Protein 4UZK (pdb70)

Secondary structure (DSSP, 8-state):
-PEEEEE-S-TT-B-TTS-B-EEEEE--SS--EEEEEE-------SHHHHHHHHHH-GGGS-STT--SEE---GGG-S-TTT-TTTTTSEEEEE---SSSTT---BSS--SS-TT----B-HHHHHHHHHHHHGGGTTT-STTEEEEEEEETHHHHHHHHHHHHHHHIIIIIS---EEEEEEEES--------SS--SS-HHHHHHHHHHHHT----HHHHTT-TT-GGGGGSHHHHGGG--S-EEEE--TEEHHHHHHTT--S--SHHHHHHHHHHHHHHHHHTTT-SSEEE-SSEES--TT-GGGGT-EETTEEHHHHHHHHHHHT----EEE-SS-STT-STT---/-PEEEEE-S-TT-B-TTS-B-EEEEE--SS--EEEEEE-------SHHHHHHHHHH-GGGS-STT--SEE---GGG---TTT-TTTTTSEEEEE---SSSTT---B-S--TT-TT----B-HHHHHHHHHHHHTTTTTTTSTTEEEEEEEETHHHHHHHHHHHHHHIIIIIIS---EEEEEEEES--------SS--SS-HHHHHHHHHHHHT----HHHHTT-TT-GGGGGSHHHHGGG--S-EEEE--TEEHHHHHHTT--S--SHHHHHHHHHHHHHHHHHTTT-SSEEE-S-EES--TT-GGGGT-EETTEEHHHHHHHHHHHTTT----EEE-SS-STT-STT--

Organism: Drosophila melanogaster (NCBI:txid7227)

InterPro domains:
  IPR004963 Pectinacetylesterase/NOTUM [PF03283] (94-414)
  IPR004963 Pectinacetylesterase/NOTUM [PTHR21562] (88-412)

Sequence (699 aa):
RSLKRANLANTSSITCNDGSHAGFYLRKHPSSKKWIVLLEGGWHCFDVRSCRSRWMRLRHLMTSSQWPETRDVGGILSPHPEENPYWHNANHVLIPYCSSDSWSGTRTEPDTSDRENSWRFMGALILRQVIAELIPVGLGRVPGGELMLVGSSAGGMGVMLNLDRIRRDDFLVNEKKLQITVRGVSDSGWFLDREPYTPAAVASNEAVRQGWKLWQGLLPEECTKSYPTEPWRCYYGYRLLYPTLKTPLFVFQWLFDEAQMRVDNVGAPVTPQQWNYIHEMGGALRSSLDNVSAVFAPSCIGHGVLFKRDWVNIKIDDISLPSALRCCWEHSTRSGLRLLERCSWPQCNHSCPTRSLKRANLANTSITCNDGSHAGFYLRKHPSSKKWIVLLEEGGWHCFDVRSCRSRWMRLRHLMTSSQWPETRDVGGILSPHPEENPYWHNANHVLIPYCSSDSWSGTRTEPDTSDRENSWRFMGALILRQVIAELIPVGLGRRVPGGELMLVGSSAGGMGVMLNLDRIRRDFLVNEKKLQITVRGVSDSGWFLDREPYTPAAVASNEAVRQGWKLWQGLLPEECTKSYPTEPWRCYYGYRLYPTLKTPLFVFQWLFDEAQMRVDNVGAPVTPQQWNYIHEMGGALRSSLDNVSAVFAPSCIGHGVLFKRDWVNIKIDDISLPSSALLRCCWEHSTRSGNGLRLLERCSWPQCNHSCP

Structure (mmCIF, N/CA/C/O backbone):
data_4UZK
#
_entry.id   4UZK
#
_cell.length_a   59.252
_cell.length_b   93.103
_cell.length_c   142.124
_cell.angle_alpha   90.00
_cell.angle_beta   90.00
_cell.angle_gamma   90.00
#
_symmetry.space_group_name_H-M   'P 21 21 21'
#
loop_
_entity.id
_entity.type
_entity.pdbx_description
1 polymer NOTUM
2 non-polymer 2-acetamido-2-deoxy-beta-D-glucopyranose
3 water water
#
loop_
_atom_site.group_PDB
_atom_site.id
_atom_site.type_symbol
_atom_site.label_atom_id
_atom_site.label_alt_id
_atom_site.label_comp_id
_atom_site.label_asym_id
_atom_site.label_entity_id
_atom_site.label_seq_id
_atom_site.pdbx_PDB_ins_code
_atom_site.Cartn_x
_atom_site.Cartn_y
_atom_site.Cartn_z
_atom_site.occupancy
_atom_site.B_iso_or_equiv
_atom_site.auth_seq_id
_atom_site.auth_comp_id
_atom_site.auth_asym_id
_atom_site.auth_atom_id
_atom_site.pdbx_PDB_model_num
ATOM 1 N N . ARG A 1 7 ? -16.999 39.664 -8.717 1.00 63.66 86 ARG A N 1
ATOM 2 C CA . ARG A 1 7 ? -17.273 40.913 -9.477 1.00 62.31 86 ARG A CA 1
ATOM 3 C C . ARG A 1 7 ? -17.867 40.543 -10.827 1.00 57.18 86 ARG A C 1
ATOM 4 O O . ARG A 1 7 ? -17.839 39.386 -11.250 1.00 51.66 86 ARG A O 1
ATOM 12 N N . SER A 1 8 ? -18.410 41.529 -11.507 1.00 52.19 87 SER A N 1
ATOM 13 C CA . SER A 1 8 ? -19.355 41.217 -12.554 1.00 50.88 87 SER A CA 1
ATOM 14 C C . SER A 1 8 ? -18.665 40.914 -13.901 1.00 41.32 87 SER A C 1
ATOM 15 O O . SER A 1 8 ? -17.466 41.132 -14.119 1.00 40.15 87 SER A O 1
ATOM 18 N N . LEU A 1 9 ? -19.460 40.384 -14.796 1.00 34.00 88 LEU A N 1
ATOM 19 C CA . LEU A 1 9 ? -19.083 40.314 -16.192 1.00 32.57 88 LEU A CA 1
ATOM 20 C C . LEU A 1 9 ? -19.163 41.745 -16.735 1.00 33.15 88 LEU A C 1
ATOM 21 O O . LEU A 1 9 ? -20.209 42.396 -16.605 1.00 28.95 88 LEU A O 1
ATOM 26 N N . LYS A 1 10 ? -18.065 42.227 -17.306 1.00 32.56 89 LYS A N 1
ATOM 27 C CA . LYS A 1 10 ? -18.007 43.586 -17.827 1.00 35.00 89 LYS A CA 1
ATOM 28 C C . LYS A 1 10 ? -18.176 43.655 -19.331 1.00 31.43 89 LYS A C 1
ATOM 29 O O . LYS A 1 10 ? -17.639 42.835 -20.079 1.00 26.69 89 LYS A O 1
ATOM 35 N N . ARG A 1 11 ? -18.874 44.698 -19.770 1.00 30.93 90 ARG A N 1
ATOM 36 C CA . ARG A 1 11 ? -19.163 44.887 -21.175 1.00 32.92 90 ARG A CA 1
ATOM 37 C C . ARG A 1 11 ? -17.885 45.105 -21.963 1.00 34.38 90 ARG A C 1
ATOM 38 O O . ARG A 1 11 ? -16.979 45.789 -21.502 1.00 34.40 90 ARG A O 1
ATOM 46 N N . ALA A 1 12 ? -17.816 44.484 -23.137 1.00 31.30 91 ALA A N 1
ATOM 47 C CA . ALA A 1 12 ? -16.740 44.671 -24.079 1.00 33.48 91 ALA A CA 1
ATOM 48 C C . ALA A 1 12 ? -17.272 44.845 -25.501 1.00 35.69 91 ALA A C 1
ATOM 49 O O . ALA A 1 12 ? -18.345 44.312 -25.867 1.00 34.52 91 ALA A O 1
ATOM 51 N N . ASN A 1 13 ? -16.508 45.602 -26.299 1.00 35.91 92 ASN A N 1
ATOM 52 C CA . ASN A 1 13 ? -16.828 45.905 -27.698 1.00 38.04 92 ASN A CA 1
ATOM 53 C C . ASN A 1 13 ? -16.113 44.975 -28.661 1.00 37.66 92 ASN A C 1
ATOM 54 O O . ASN A 1 13 ? -15.197 44.275 -28.262 1.00 41.08 92 ASN A O 1
ATOM 59 N N . LEU A 1 14 ? -16.552 44.949 -29.918 1.00 37.08 93 LEU A N 1
ATOM 60 C CA . LEU A 1 14 ? -15.850 44.230 -30.977 1.00 36.91 93 LEU A CA 1
ATOM 61 C C . LEU A 1 14 ? -15.034 45.210 -31.811 1.00 40.00 93 LEU A C 1
ATOM 62 O O . LEU A 1 14 ? -15.503 46.300 -32.084 1.00 37.81 93 LEU A O 1
ATOM 67 N N . ALA A 1 15 ? -13.854 44.799 -32.270 1.00 40.88 94 ALA A N 1
ATOM 68 C CA . ALA A 1 15 ? -12.983 45.689 -33.038 1.00 44.80 94 ALA A CA 1
ATOM 69 C C . ALA A 1 15 ? -13.567 45.941 -34.434 1.00 45.16 94 ALA A C 1
ATOM 70 O O . ALA A 1 15 ? -13.459 47.034 -34.959 1.00 44.88 94 ALA A O 1
ATOM 72 N N . ASN A 1 16 ? -14.219 44.952 -35.029 1.00 42.19 95 ASN A N 1
ATOM 73 C CA . ASN A 1 16 ? -14.916 45.172 -36.290 1.00 40.24 95 ASN A CA 1
ATOM 74 C C . ASN A 1 16 ? -16.308 45.767 -36.081 1.00 41.00 95 ASN A C 1
ATOM 75 O O . ASN A 1 16 ? -17.240 45.067 -35.698 1.00 40.13 95 ASN A O 1
ATOM 80 N N . THR A 1 17 ? -16.481 47.042 -36.405 1.00 40.15 96 THR A N 1
ATOM 81 C CA . THR A 1 17 ? -17.721 47.730 -36.153 1.00 40.11 96 THR A CA 1
ATOM 82 C C . THR A 1 17 ? -18.823 47.445 -37.162 1.00 40.55 96 THR A C 1
ATOM 83 O O . THR A 1 17 ? -19.930 47.945 -37.015 1.00 45.32 96 THR A O 1
ATOM 87 N N . SER A 1 18 ? -18.550 46.665 -38.199 1.00 41.29 97 SER A N 1
ATOM 88 C CA A SER A 1 18 ? -19.595 46.247 -39.130 0.50 41.09 97 SER A CA 1
ATOM 89 C CA B SER A 1 18 ? -19.605 46.269 -39.122 0.50 39.09 97 SER A CA 1
ATOM 90 C C . SER A 1 18 ? -20.401 45.041 -38.618 1.00 38.35 97 SER A C 1
ATOM 91 O O . SER A 1 18 ? -21.364 44.604 -39.264 1.00 35.17 97 SER A O 1
ATOM 96 N N . ILE A 1 19 ? -20.026 44.494 -37.455 1.00 37.08 98 ILE A N 1
ATOM 97 C CA . ILE A 1 19 ? -20.755 43.325 -36.886 1.00 34.23 98 ILE A CA 1
ATOM 98 C C . ILE A 1 19 ? -21.802 43.874 -35.920 1.00 31.46 98 ILE A C 1
ATOM 99 O O . ILE A 1 19 ? -21.471 44.493 -34.884 1.00 31.47 98 ILE A O 1
ATOM 104 N N . THR A 1 20 ? -23.062 43.705 -36.268 1.00 30.06 99 THR A N 1
ATOM 105 C CA . THR A 1 20 ? -24.095 44.413 -35.554 1.00 30.02 99 THR A CA 1
ATOM 106 C C . THR A 1 20 ? -25.259 43.545 -35.178 1.00 28.20 99 THR A C 1
ATOM 107 O O . THR A 1 20 ? -25.502 42.500 -35.788 1.00 26.01 99 THR A O 1
ATOM 111 N N . CYS A 1 21 ? -26.033 44.072 -34.244 1.00 25.21 100 CYS A N 1
ATOM 112 C CA . CYS A 1 21 ? -27.353 43.570 -33.890 1.00 26.95 100 CYS A CA 1
ATOM 113 C C . CYS A 1 21 ? -28.385 43.840 -34.970 1.00 26.10 100 CYS A C 1
ATOM 114 O O . CYS A 1 21 ? -28.083 44.472 -35.984 1.00 26.88 100 CYS A O 1
ATOM 117 N N . ASN A 1 22 ? -29.611 43.374 -34.748 1.00 24.45 101 ASN A N 1
ATOM 118 C CA . ASN A 1 22 ? -30.659 43.500 -35.734 1.00 25.30 101 ASN A CA 1
ATOM 119 C C . ASN A 1 22 ? -30.840 44.946 -36.237 1.00 27.01 101 ASN A C 1
ATOM 120 O O . ASN A 1 22 ? -31.028 45.159 -37.449 1.00 27.30 101 ASN A O 1
ATOM 125 N N . ASP A 1 23 ? -30.766 45.910 -35.331 1.00 26.28 102 ASP A N 1
ATOM 126 C CA . ASP A 1 23 ? -31.060 47.321 -35.683 1.00 29.36 102 ASP A CA 1
ATOM 127 C C . ASP A 1 23 ? -29.845 48.090 -36.145 1.00 29.11 102 ASP A C 1
ATOM 128 O O . ASP A 1 23 ? -29.923 49.276 -36.299 1.00 31.42 102 ASP A O 1
ATOM 133 N N . GLY A 1 24 ? -28.701 47.452 -36.309 1.00 28.89 103 GLY A N 1
ATOM 134 C CA . GLY A 1 24 ? -27.478 48.180 -36.692 1.00 29.90 103 GLY A CA 1
ATOM 135 C C . GLY A 1 24 ? -26.598 48.629 -35.538 1.00 31.56 103 GLY A C 1
ATOM 136 O O . GLY A 1 24 ? -25.432 48.996 -35.759 1.00 31.76 103 GLY A O 1
ATOM 137 N N . SER A 1 25 ? -27.089 48.549 -34.292 1.00 30.41 104 SER A N 1
ATOM 138 C CA . SER A 1 25 ? -26.214 48.831 -33.151 1.00 29.95 104 SER A CA 1
ATOM 139 C C . SER A 1 25 ? -25.102 47.804 -33.108 1.00 30.53 104 SER A C 1
ATOM 140 O O . SER A 1 25 ? -25.273 46.685 -33.581 1.00 27.97 104 SER A O 1
ATOM 143 N N . HIS A 1 26 ? -23.948 48.188 -32.573 1.00 30.05 105 HIS A N 1
ATOM 144 C CA . HIS A 1 26 ? -22.798 47.305 -32.520 1.00 32.53 105 HIS A CA 1
ATOM 145 C C . HIS A 1 26 ? -23.028 46.153 -31.546 1.00 29.64 105 HIS A C 1
ATOM 146 O O . HIS A 1 26 ? -23.513 46.346 -30.443 1.00 27.87 105 HIS A O 1
ATOM 153 N N . ALA A 1 27 ? -22.599 44.969 -31.942 1.00 31.02 106 ALA A N 1
ATOM 154 C CA . ALA A 1 27 ? -22.642 43.807 -31.079 1.00 31.14 106 ALA A CA 1
ATOM 155 C C . ALA A 1 27 ? -21.493 43.838 -30.062 1.00 31.44 106 ALA A C 1
ATOM 156 O O . ALA A 1 27 ? -20.764 44.821 -29.949 1.00 32.80 106 ALA A O 1
ATOM 158 N N . GLY A 1 28 ? -21.361 42.813 -29.241 1.00 26.94 107 GLY A N 1
ATOM 159 C CA . GLY A 1 28 ? -20.332 42.813 -28.222 1.00 26.40 107 GLY A CA 1
ATOM 160 C C . GLY A 1 28 ? -20.484 41.613 -27.305 1.00 25.33 107 GLY A C 1
ATOM 161 O O . GLY A 1 28 ? -21.208 40.642 -27.650 1.00 25.92 107 GLY A O 1
ATOM 162 N N . PHE A 1 29 ? -19.830 41.673 -26.152 1.00 25.09 108 PHE A N 1
ATOM 163 C CA . PHE A 1 29 ? -19.920 40.589 -25.151 1.00 25.33 108 PHE A CA 1
ATOM 164 C C . PHE A 1 29 ? -19.604 41.090 -23.761 1.00 25.27 108 PHE A C 1
ATOM 165 O O . PHE A 1 29 ? -19.259 42.280 -23.610 1.00 27.65 108 PHE A O 1
ATOM 173 N N . TYR A 1 30 ? -19.700 40.208 -22.759 1.00 23.32 109 TYR A N 1
ATOM 174 C CA . TYR A 1 30 ? -19.302 40.475 -21.394 1.00 23.60 109 TYR A CA 1
ATOM 175 C C . TYR A 1 30 ? -18.290 39.445 -20.979 1.00 24.90 109 TYR A C 1
ATOM 176 O O . TYR A 1 30 ? -18.398 38.261 -21.346 1.00 23.20 109 TYR A O 1
ATOM 185 N N . LEU A 1 31 ? -17.297 39.900 -20.220 1.00 25.87 110 LEU A N 1
ATOM 186 C CA . LEU A 1 31 ? -16.132 39.079 -19.833 1.00 28.41 110 LEU A CA 1
ATOM 187 C C . LEU A 1 31 ? -15.857 39.210 -18.337 1.00 30.80 110 LEU A C 1
ATOM 188 O O . LEU A 1 31 ? -15.841 40.324 -17.795 1.00 29.58 110 LEU A O 1
ATOM 193 N N . ARG A 1 32 ? -15.591 38.086 -17.675 1.00 30.26 111 ARG A N 1
ATOM 194 C CA . ARG A 1 32 ? -14.994 38.086 -16.358 1.00 31.62 111 ARG A CA 1
ATOM 195 C C . ARG A 1 32 ? -13.761 37.219 -16.445 1.00 31.28 111 ARG A C 1
ATOM 196 O O . ARG A 1 32 ? -13.841 36.009 -16.448 1.00 28.45 111 ARG A O 1
ATOM 204 N N . LYS A 1 33 ? -12.616 37.863 -16.534 1.00 32.72 112 LYS A N 1
ATOM 205 C CA . LYS A 1 33 ? -11.338 37.177 -16.670 1.00 37.51 112 LYS A CA 1
ATOM 206 C C . LYS A 1 33 ? -10.885 36.610 -15.311 1.00 37.74 112 LYS A C 1
ATOM 207 O O . LYS A 1 33 ? -10.955 37.283 -14.265 1.00 36.13 112 LYS A O 1
ATOM 213 N N . HIS A 1 34 ? -10.419 35.368 -15.323 1.00 35.43 113 HIS A N 1
ATOM 214 C CA . HIS A 1 34 ? -9.801 34.797 -14.158 1.00 36.64 113 HIS A CA 1
ATOM 215 C C . HIS A 1 34 ? -8.250 34.964 -14.219 1.00 41.52 113 HIS A C 1
ATOM 216 O O . HIS A 1 34 ? -7.647 34.896 -15.286 1.00 41.31 113 HIS A O 1
ATOM 223 N N . PRO A 1 35 ? -7.614 35.221 -13.071 1.00 46.19 114 PRO A N 1
ATOM 224 C CA . PRO A 1 35 ? -6.206 35.605 -13.175 1.00 46.52 114 PRO A CA 1
ATOM 225 C C . PRO A 1 35 ? -5.317 34.481 -13.711 1.00 51.08 114 PRO A C 1
ATOM 226 O O . PRO A 1 35 ? -4.354 34.776 -14.393 1.00 53.21 114 PRO A O 1
ATOM 230 N N . SER A 1 36 ? -5.645 33.214 -13.435 1.00 43.81 115 SER A N 1
ATOM 231 C CA . SER A 1 36 ? -4.800 32.122 -13.835 1.00 43.74 115 SER A CA 1
ATOM 232 C C . SER A 1 36 ? -5.430 30.959 -14.605 1.00 41.55 115 SER A C 1
ATOM 233 O O . SER A 1 36 ? -4.705 30.103 -15.058 1.00 43.22 115 SER A O 1
ATOM 236 N N . SER A 1 37 ? -6.745 30.898 -14.748 1.00 34.75 116 SER A N 1
ATOM 237 C CA . SER A 1 37 ? -7.354 29.745 -15.398 1.00 30.89 116 SER A CA 1
ATOM 238 C C . SER A 1 37 ? -7.013 29.733 -16.889 1.00 29.67 116 SER A C 1
ATOM 239 O O . SER A 1 37 ? -6.932 30.777 -17.495 1.00 30.30 116 SER A O 1
ATOM 242 N N . LYS A 1 38 ? -6.860 28.551 -17.487 1.00 28.79 117 LYS A N 1
ATOM 243 C CA . LYS A 1 38 ? -6.824 28.453 -18.953 1.00 29.31 117 LYS A CA 1
ATOM 244 C C . LYS A 1 38 ? -8.091 27.820 -19.519 1.00 26.38 117 LYS A C 1
ATOM 245 O O . LYS A 1 38 ? -8.116 27.426 -20.651 1.00 26.43 117 LYS A O 1
ATOM 251 N N . LYS A 1 39 ? -9.136 27.765 -18.718 1.00 25.34 118 LYS A N 1
ATOM 252 C CA . LYS A 1 39 ? -10.427 27.246 -19.153 1.00 26.41 118 LYS A CA 1
ATOM 253 C C . LYS A 1 39 ? -11.391 28.395 -19.310 1.00 25.57 118 LYS A C 1
ATOM 254 O O . LYS A 1 39 ? -11.373 29.348 -18.544 1.00 24.69 118 LYS A O 1
ATOM 260 N N . TRP A 1 40 ? -12.260 28.278 -20.315 1.00 25.78 119 TRP A N 1
ATOM 261 C CA . TRP A 1 40 ? -13.159 29.332 -20.686 1.00 25.00 119 TRP A CA 1
ATOM 262 C C . TRP A 1 40 ? -14.538 28.737 -20.839 1.00 24.51 119 TRP A C 1
ATOM 263 O O . TRP A 1 40 ? -14.682 27.657 -21.453 1.00 23.42 119 TRP A O 1
ATOM 274 N N . ILE A 1 41 ? -15.546 29.409 -20.297 1.00 23.32 120 ILE A N 1
ATOM 275 C CA . ILE A 1 41 ? -16.928 29.065 -20.554 1.00 23.08 120 ILE A CA 1
ATOM 276 C C . ILE A 1 41 ? -17.508 30.242 -21.339 1.00 22.45 120 ILE A C 1
ATOM 277 O O . ILE A 1 41 ? -17.476 31.389 -20.837 1.00 24.32 120 ILE A O 1
ATOM 282 N N . VAL A 1 42 ? -17.965 29.992 -22.566 1.00 22.49 121 VAL A N 1
ATOM 283 C CA . VAL A 1 42 ? -18.612 31.007 -23.397 1.00 21.63 121 VAL A CA 1
ATOM 284 C C . VAL A 1 42 ? -20.099 30.637 -23.533 1.00 21.79 121 VAL A C 1
ATOM 285 O O . VAL A 1 42 ? -20.412 29.620 -24.123 1.00 21.52 121 VAL A O 1
ATOM 289 N N . LEU A 1 43 ? -20.980 31.486 -23.014 1.00 20.73 122 LEU A N 1
ATOM 290 C CA . LEU A 1 43 ? -22.394 31.214 -22.999 1.00 23.36 122 LEU A CA 1
ATOM 291 C C . LEU A 1 43 ? -23.144 32.107 -23.952 1.00 23.16 122 LEU A C 1
ATOM 292 O O . LEU A 1 43 ? -23.005 33.334 -23.896 1.00 23.73 122 LEU A O 1
ATOM 297 N N . LEU A 1 44 ? -23.986 31.482 -24.774 1.00 22.39 123 LEU A N 1
ATOM 298 C CA . LEU A 1 44 ? -24.822 32.168 -25.751 1.00 23.79 123 LEU A CA 1
ATOM 299 C C . LEU A 1 44 ? -26.201 32.271 -25.165 1.00 24.46 123 LEU A C 1
ATOM 300 O O . LEU A 1 44 ? -26.798 31.246 -24.857 1.00 23.54 123 LEU A O 1
ATOM 305 N N . GLU A 1 45 ? -26.726 33.484 -25.046 1.00 24.09 124 GLU A N 1
ATOM 306 C CA . GLU A 1 45 ? -28.101 33.669 -24.611 1.00 26.09 124 GLU A CA 1
ATOM 307 C C . GLU A 1 45 ? -29.084 33.317 -25.680 1.00 28.20 124 GLU A C 1
ATOM 308 O O . GLU A 1 45 ? -28.729 33.239 -26.862 1.00 27.66 124 GLU A O 1
ATOM 314 N N . GLY A 1 46 ? -30.339 33.043 -25.303 1.00 27.43 125 GLY A N 1
ATOM 315 C CA . GLY A 1 46 ? -31.343 32.685 -26.300 1.00 29.02 125 GLY A CA 1
ATOM 316 C C . GLY A 1 46 ? -32.549 33.565 -26.158 1.00 30.29 125 GLY A C 1
ATOM 317 O O . GLY A 1 46 ? -32.460 34.652 -25.556 1.00 30.44 125 GLY A O 1
ATOM 318 N N . GLY A 1 47 ? -33.669 33.120 -26.704 1.00 29.68 126 GLY A N 1
ATOM 319 C CA . GLY A 1 47 ? -34.912 33.952 -26.687 1.00 33.03 126 GLY A CA 1
ATOM 320 C C . GLY A 1 47 ? -35.672 34.037 -28.020 1.00 30.17 126 GLY A C 1
ATOM 321 O O . GLY A 1 47 ? -36.048 35.124 -28.484 1.00 34.89 126 GLY A O 1
ATOM 322 N N . TRP A 1 48 ? -35.920 32.897 -28.599 1.00 30.67 127 TRP A N 1
ATOM 323 C CA . TRP A 1 48 ? -36.670 32.735 -29.810 1.00 33.05 127 TRP A CA 1
ATOM 324 C C . TRP A 1 48 ? -35.942 33.382 -31.030 1.00 31.72 127 TRP A C 1
ATOM 325 O O . TRP A 1 48 ? -34.716 33.396 -31.107 1.00 29.39 127 TRP A O 1
ATOM 336 N N . HIS A 1 49 ? -36.686 33.879 -32.003 1.00 29.18 128 HIS A N 1
ATOM 337 C CA . HIS A 1 49 ? -36.148 34.351 -33.266 1.00 30.44 128 HIS A CA 1
ATOM 338 C C . HIS A 1 49 ? -37.294 35.010 -34.021 1.00 30.22 128 HIS A C 1
ATOM 339 O O . HIS A 1 49 ? -38.458 34.918 -33.607 1.00 28.87 128 HIS A O 1
ATOM 346 N N . CYS A 1 50 ? -36.981 35.624 -35.143 1.00 30.04 129 CYS A N 1
ATOM 347 C CA . CYS A 1 50 ? -38.044 36.087 -36.029 1.00 31.32 129 CYS A CA 1
ATOM 348 C C . CYS A 1 50 ? -37.606 35.814 -37.452 1.00 31.72 129 CYS A C 1
ATOM 349 O O . CYS A 1 50 ? -36.425 35.804 -37.778 1.00 32.82 129 CYS A O 1
ATOM 352 N N . PHE A 1 51 ? -38.576 35.590 -38.315 1.00 33.17 130 PHE A N 1
ATOM 353 C CA . PHE A 1 51 ? -38.302 35.020 -39.627 1.00 34.45 130 PHE A CA 1
ATOM 354 C C . PHE A 1 51 ? -39.022 35.700 -40.771 1.00 34.90 130 PHE A C 1
ATOM 355 O O . PHE A 1 51 ? -38.921 35.241 -41.909 1.00 32.29 130 PHE A O 1
ATOM 363 N N . ASP A 1 52 ? -39.718 36.797 -40.501 1.00 38.97 131 ASP A N 1
ATOM 364 C CA . ASP A 1 52 ? -40.357 37.558 -41.559 1.00 39.38 131 ASP A CA 1
ATOM 365 C C . ASP A 1 52 ? -40.761 38.944 -41.086 1.00 39.41 131 ASP A C 1
ATOM 366 O O . ASP A 1 52 ? -40.617 39.273 -39.914 1.00 34.31 131 ASP A O 1
ATOM 371 N N . VAL A 1 53 ? -41.280 39.766 -41.995 1.00 37.86 132 VAL A N 1
ATOM 372 C CA . VAL A 1 53 ? -41.605 41.140 -41.610 1.00 38.26 132 VAL A CA 1
ATOM 373 C C . VAL A 1 53 ? -42.518 41.222 -40.384 1.00 36.51 132 VAL A C 1
ATOM 374 O O . VAL A 1 53 ? -42.232 41.972 -39.464 1.00 37.82 132 VAL A O 1
ATOM 378 N N . ARG A 1 54 ? -43.606 40.459 -40.360 1.00 37.29 133 ARG A N 1
ATOM 379 C CA . ARG A 1 54 ? -44.561 40.552 -39.281 1.00 38.39 133 ARG A CA 1
ATOM 380 C C . ARG A 1 54 ? -43.977 40.107 -37.925 1.00 36.31 133 ARG A C 1
ATOM 381 O O . ARG A 1 54 ? -44.186 40.767 -36.896 1.00 31.89 133 ARG A O 1
ATOM 389 N N . SER A 1 55 ? -43.302 38.956 -37.908 1.00 33.95 134 SER A N 1
ATOM 390 C CA . SER A 1 55 ? -42.750 38.446 -36.652 1.00 33.48 134 SER A CA 1
ATOM 391 C C . SER A 1 55 ? -41.670 39.389 -36.188 1.00 31.58 134 SER A C 1
ATOM 392 O O . SER A 1 55 ? -41.554 39.603 -34.996 1.00 31.39 134 SER A O 1
ATOM 395 N N . CYS A 1 56 ? -40.889 39.962 -37.095 1.00 31.38 135 CYS A N 1
ATOM 396 C CA . CYS A 1 56 ? -39.791 40.840 -36.648 1.00 32.89 135 CYS A CA 1
ATOM 397 C C . CYS A 1 56 ? -40.318 42.173 -36.116 1.00 33.65 135 CYS A C 1
ATOM 398 O O . CYS A 1 56 ? -39.762 42.717 -35.155 1.00 29.52 135 CYS A O 1
ATOM 401 N N . ARG A 1 57 ? -41.399 42.677 -36.706 1.00 34.14 136 ARG A N 1
ATOM 402 C CA . ARG A 1 57 ? -42.061 43.903 -36.189 1.00 35.51 136 ARG A CA 1
ATOM 403 C C . ARG A 1 57 ? -42.638 43.684 -34.783 1.00 32.75 136 ARG A C 1
ATOM 404 O O . ARG A 1 57 ? -42.490 44.497 -33.894 1.00 32.65 136 ARG A O 1
ATOM 412 N N . SER A 1 58 ? -43.308 42.557 -34.589 1.00 32.21 137 SER A N 1
ATOM 413 C CA . SER A 1 58 ? -43.871 42.195 -33.309 1.00 32.81 137 SER A CA 1
ATOM 414 C C . SER A 1 58 ? -42.745 42.063 -32.253 1.00 34.43 137 SER A C 1
ATOM 415 O O . SER A 1 58 ? -42.853 42.617 -31.141 1.00 32.19 137 SER A O 1
ATOM 418 N N . ARG A 1 59 ? -41.663 41.359 -32.619 1.00 29.74 138 ARG A N 1
ATOM 419 C CA . ARG A 1 59 ? -40.491 41.272 -31.769 1.00 28.72 138 ARG A CA 1
ATOM 420 C C . ARG A 1 59 ? -39.878 42.641 -31.382 1.00 29.83 138 ARG A C 1
ATOM 421 O O . ARG A 1 59 ? -39.536 42.870 -30.223 1.00 28.05 138 ARG A O 1
ATOM 429 N N . TRP A 1 60 ? -39.719 43.536 -32.341 1.00 29.28 139 TRP A N 1
ATOM 430 C CA . TRP A 1 60 ? -39.261 44.891 -32.048 1.00 31.82 139 TRP A CA 1
ATOM 431 C C . TRP A 1 60 ? -40.148 45.602 -31.043 1.00 33.72 139 TRP A C 1
ATOM 432 O O . TRP A 1 60 ? -39.651 46.369 -30.206 1.00 32.88 139 TRP A O 1
ATOM 443 N N . MET A 1 61 ? -41.468 45.384 -31.135 1.00 37.65 140 MET A N 1
ATOM 444 C CA . MET A 1 61 ? -42.400 46.050 -30.222 1.00 38.86 140 MET A CA 1
ATOM 445 C C . MET A 1 61 ? -42.427 45.371 -28.847 1.00 34.93 140 MET A C 1
ATOM 446 O O . MET A 1 61 ? -42.454 46.049 -27.854 1.00 37.04 140 MET A O 1
ATOM 451 N N . ARG A 1 62 ? -42.377 44.049 -28.787 1.00 31.02 141 ARG A N 1
ATOM 452 C CA . ARG A 1 62 ? -42.564 43.323 -27.546 1.00 33.29 141 ARG A CA 1
ATOM 453 C C . ARG A 1 62 ? -41.301 42.905 -26.828 1.00 31.91 141 ARG A C 1
ATOM 454 O O . ARG A 1 62 ? -41.363 42.667 -25.622 1.00 31.59 141 ARG A O 1
ATOM 462 N N . LEU A 1 63 ? -40.185 42.777 -27.554 1.00 30.87 142 LEU A N 1
ATOM 463 C CA . LEU A 1 63 ? -38.942 42.268 -27.012 1.00 30.33 142 LEU A CA 1
ATOM 464 C C . LEU A 1 63 ? -37.783 43.039 -27.602 1.00 30.66 142 LEU A C 1
ATOM 465 O O . LEU A 1 63 ? -36.787 42.468 -28.122 1.00 29.23 142 LEU A O 1
ATOM 470 N N . ARG A 1 64 ? -37.924 44.355 -27.560 1.00 26.74 143 ARG A N 1
ATOM 471 C CA . ARG A 1 64 ? -36.951 45.231 -28.174 1.00 28.64 143 ARG A CA 1
ATOM 472 C C . ARG A 1 64 ? -35.520 44.927 -27.767 1.00 28.52 143 ARG A C 1
ATOM 473 O O . ARG A 1 64 ? -34.600 45.104 -28.585 1.00 27.07 143 ARG A O 1
ATOM 481 N N . HIS A 1 65 ? -35.304 44.553 -26.507 1.00 27.58 144 HIS A N 1
ATOM 482 C CA . HIS A 1 65 ? -33.927 44.399 -26.015 1.00 29.35 144 HIS A CA 1
ATOM 483 C C . HIS A 1 65 ? -33.199 43.257 -26.704 1.00 26.22 144 HIS A C 1
ATOM 484 O O . HIS A 1 65 ? -31.951 43.197 -26.642 1.00 27.60 144 HIS A O 1
ATOM 491 N N . LEU A 1 66 ? -33.939 42.344 -27.337 1.00 25.81 145 LEU A N 1
ATOM 492 C CA . LEU A 1 66 ? -33.330 41.249 -28.112 1.00 27.19 145 LEU A CA 1
ATOM 493 C C . LEU A 1 66 ? -32.953 41.621 -29.565 1.00 28.43 145 LEU A C 1
ATOM 494 O O . LEU A 1 66 ? -32.543 40.749 -30.335 1.00 27.18 145 LEU A O 1
ATOM 499 N N . MET A 1 67 ? -33.106 42.906 -29.942 1.00 25.77 146 MET A N 1
ATOM 500 C CA . MET A 1 67 ? -32.898 43.320 -31.327 1.00 27.58 146 MET A CA 1
ATOM 501 C C . MET A 1 67 ? -31.924 44.475 -31.417 1.00 26.15 146 MET A C 1
ATOM 502 O O . MET A 1 67 ? -31.667 44.968 -32.504 1.00 27.82 146 MET A O 1
ATOM 507 N N . THR A 1 68 ? -31.273 44.798 -30.305 1.00 26.01 147 THR A N 1
ATOM 508 C CA . THR A 1 68 ? -30.423 45.974 -30.222 1.00 28.23 147 THR A CA 1
ATOM 509 C C . THR A 1 68 ? -29.469 45.846 -29.042 1.00 26.99 147 THR A C 1
ATOM 510 O O . THR A 1 68 ? -29.774 45.101 -28.110 1.00 26.72 147 THR A O 1
ATOM 514 N N . SER A 1 69 ? -28.319 46.513 -29.107 1.00 25.83 148 SER A N 1
ATOM 515 C CA . SER A 1 69 ? -27.446 46.680 -27.950 1.00 28.39 148 SER A CA 1
ATOM 516 C C . SER A 1 69 ? -27.621 48.034 -27.228 1.00 29.15 148 SER A C 1
ATOM 517 O O . SER A 1 69 ? -26.901 48.331 -26.285 1.00 28.84 148 SER A O 1
ATOM 520 N N . SER A 1 70 ? -28.556 48.842 -27.687 1.00 31.12 149 SER A N 1
ATOM 521 C CA . SER A 1 70 ? -28.720 50.162 -27.153 1.00 32.97 149 SER A CA 1
ATOM 522 C C . SER A 1 70 ? -29.220 50.127 -25.690 1.00 35.44 149 SER A C 1
ATOM 523 O O . SER A 1 70 ? -29.161 51.132 -25.001 1.00 34.58 149 SER A O 1
ATOM 526 N N . GLN A 1 71 ? -29.782 49.007 -25.244 1.00 33.81 150 GLN A N 1
ATOM 527 C CA . GLN A 1 71 ? -30.199 48.879 -23.853 1.00 34.69 150 GLN A CA 1
ATOM 528 C C . GLN A 1 71 ? -29.273 48.000 -23.007 1.00 33.62 150 GLN A C 1
ATOM 529 O O . GLN A 1 71 ? -29.529 47.780 -21.826 1.00 34.35 150 GLN A O 1
ATOM 535 N N . TRP A 1 72 ? -28.176 47.511 -23.562 1.00 30.45 151 TRP A N 1
ATOM 536 C CA . TRP A 1 72 ? -27.254 46.742 -22.741 1.00 31.28 151 TRP A CA 1
ATOM 537 C C . TRP A 1 72 ? -26.695 47.534 -21.533 1.00 32.62 151 TRP A C 1
ATOM 538 O O . TRP A 1 72 ? -26.237 48.637 -21.709 1.00 31.92 151 TRP A O 1
ATOM 549 N N . PRO A 1 73 ? -26.658 46.921 -20.326 1.00 32.54 152 PRO A N 1
ATOM 550 C CA . PRO A 1 73 ? -26.036 47.600 -19.192 1.00 32.20 152 PRO A CA 1
ATOM 551 C C . PRO A 1 73 ? -24.533 47.421 -19.264 1.00 32.81 152 PRO A C 1
ATOM 552 O O . PRO A 1 73 ? -24.023 46.590 -20.060 1.00 33.82 152 PRO A O 1
ATOM 556 N N . GLU A 1 74 ? -23.820 48.129 -18.411 1.00 32.31 153 GLU A N 1
ATOM 557 C CA . GLU A 1 74 ? -22.361 48.071 -18.393 1.00 32.28 153 GLU A CA 1
ATOM 558 C C . GLU A 1 74 ? -21.852 46.787 -17.768 1.00 31.92 153 GLU A C 1
ATOM 559 O O . GLU A 1 74 ? -20.737 46.399 -18.055 1.00 30.61 153 GLU A O 1
ATOM 565 N N . THR A 1 75 ? -22.637 46.152 -16.904 1.00 29.80 154 THR A N 1
ATOM 566 C CA . THR A 1 75 ? -22.252 44.853 -16.331 1.00 31.76 154 THR A CA 1
ATOM 567 C C . THR A 1 75 ? -23.458 43.943 -16.307 1.00 32.36 154 THR A C 1
ATOM 568 O O . THR A 1 75 ? -24.581 44.401 -16.415 1.00 32.19 154 THR A O 1
ATOM 572 N N . ARG A 1 76 ? -23.196 42.641 -16.205 1.00 32.70 155 ARG A N 1
ATOM 573 C CA . ARG A 1 76 ? -24.247 41.626 -16.095 1.00 33.04 155 ARG A CA 1
ATOM 574 C C . ARG A 1 76 ? -23.845 40.632 -14.999 1.00 32.49 155 ARG A C 1
ATOM 575 O O . ARG A 1 76 ? -22.655 40.393 -14.772 1.00 28.45 155 ARG A O 1
ATOM 583 N N . ASP A 1 77 ? -24.843 40.055 -14.351 1.00 33.88 156 ASP A N 1
ATOM 584 C CA . ASP A 1 77 ? -24.626 38.920 -13.448 1.00 38.44 156 ASP A CA 1
ATOM 585 C C . ASP A 1 77 ? -25.442 37.744 -13.927 1.00 34.65 156 ASP A C 1
ATOM 586 O O . ASP A 1 77 ? -26.646 37.862 -14.137 1.00 34.95 156 ASP A O 1
ATOM 591 N N . VAL A 1 78 ? -24.764 36.629 -14.125 1.00 33.23 157 VAL A N 1
ATOM 592 C CA . VAL A 1 78 ? -25.383 35.433 -14.636 1.00 32.40 157 VAL A CA 1
ATOM 593 C C . VAL A 1 78 ? -25.073 34.314 -13.632 1.00 31.48 157 VAL A C 1
ATOM 594 O O . VAL A 1 78 ? -23.958 34.177 -13.157 1.00 32.82 157 VAL A O 1
ATOM 598 N N . GLY A 1 79 ? -26.082 33.539 -13.301 1.00 30.50 158 GLY A N 1
ATOM 599 C CA . GLY A 1 79 ? -25.900 32.430 -12.399 1.00 28.87 158 GLY A CA 1
ATOM 600 C C . GLY A 1 79 ? -25.519 31.156 -13.105 1.00 28.27 158 GLY A C 1
ATOM 601 O O . GLY A 1 79 ? -24.977 31.169 -14.225 1.00 27.44 158 GLY A O 1
ATOM 602 N N . GLY A 1 80 ? -25.724 30.045 -12.404 1.00 26.09 159 GLY A N 1
ATOM 603 C CA . GLY A 1 80 ? -25.446 28.754 -12.947 1.00 24.87 159 GLY A CA 1
ATOM 604 C C . GLY A 1 80 ? -23.997 28.585 -13.327 1.00 23.65 159 GLY A C 1
ATOM 605 O O . GLY A 1 80 ? -23.064 28.841 -12.515 1.00 23.79 159 GLY A O 1
ATOM 606 N N . ILE A 1 81 ? -23.778 28.153 -14.566 1.00 23.40 160 ILE A N 1
ATOM 607 C CA . ILE A 1 81 ? -22.452 27.827 -15.013 1.00 23.10 160 ILE A CA 1
ATOM 608 C C . ILE A 1 81 ? -21.529 29.056 -15.186 1.00 23.06 160 ILE A C 1
ATOM 609 O O . ILE A 1 81 ? -20.307 28.917 -15.297 1.00 23.26 160 ILE A O 1
ATOM 614 N N . LEU A 1 82 ? -22.095 30.265 -15.174 1.00 24.21 161 LEU A N 1
ATOM 615 C CA . LEU A 1 82 ? -21.250 31.467 -15.122 1.00 25.39 161 LEU A CA 1
ATOM 616 C C . LEU A 1 82 ? -21.168 32.116 -13.745 1.00 28.01 161 LEU A C 1
ATOM 617 O O . LEU A 1 82 ? -20.713 33.281 -13.658 1.00 30.28 161 LEU A O 1
ATOM 622 N N . SER A 1 83 ? -21.606 31.436 -12.677 1.00 25.73 162 SER A N 1
ATOM 623 C CA . SER A 1 83 ? -21.464 32.026 -11.337 1.00 26.99 162 SER A CA 1
ATOM 624 C C . SER A 1 83 ? -20.016 31.874 -10.866 1.00 27.11 162 SER A C 1
ATOM 625 O O . SER A 1 83 ? -19.384 30.820 -11.064 1.00 25.93 162 SER A O 1
ATOM 628 N N . PRO A 1 84 ? -19.467 32.926 -10.234 1.00 27.73 163 PRO A N 1
ATOM 629 C CA . PRO A 1 84 ? -18.156 32.807 -9.632 1.00 29.21 163 PRO A CA 1
ATOM 630 C C . PRO A 1 84 ? -18.222 32.139 -8.228 1.00 31.39 163 PRO A C 1
ATOM 631 O O . PRO A 1 84 ? -17.193 31.989 -7.586 1.00 31.75 163 PRO A O 1
ATOM 635 N N . HIS A 1 85 ? -19.393 31.702 -7.762 1.00 32.95 164 HIS A N 1
ATOM 636 C CA . HIS A 1 85 ? -19.542 31.131 -6.401 1.00 36.64 164 HIS A CA 1
ATOM 637 C C . HIS A 1 85 ? -19.486 29.609 -6.415 1.00 34.41 164 HIS A C 1
ATOM 638 O O . HIS A 1 85 ? -20.308 28.974 -7.096 1.00 33.57 164 HIS A O 1
ATOM 645 N N . PRO A 1 86 ? -18.538 29.009 -5.671 1.00 36.73 165 PRO A N 1
ATOM 646 C CA . PRO A 1 86 ? -18.377 27.532 -5.719 1.00 37.03 165 PRO A CA 1
ATOM 647 C C . PRO A 1 86 ? -19.594 26.738 -5.315 1.00 37.36 165 PRO A C 1
ATOM 648 O O . PRO A 1 86 ? -19.857 25.694 -5.887 1.00 39.01 165 PRO A O 1
ATOM 652 N N . GLU A 1 87 ? -20.359 27.257 -4.364 1.00 37.59 166 GLU A N 1
ATOM 653 C CA . GLU A 1 87 ? -21.603 26.672 -3.949 1.00 41.50 166 GLU A CA 1
ATOM 654 C C . GLU A 1 87 ? -22.625 26.605 -5.065 1.00 38.45 166 GLU A C 1
ATOM 655 O O . GLU A 1 87 ? -23.385 25.662 -5.171 1.00 38.85 166 GLU A O 1
ATOM 661 N N . GLU A 1 88 ? -22.630 27.599 -5.929 1.00 34.14 167 GLU A N 1
ATOM 662 C CA . GLU A 1 88 ? -23.536 27.617 -7.050 1.00 35.56 167 GLU A CA 1
ATOM 663 C C . GLU A 1 88 ? -22.968 26.979 -8.349 1.00 32.57 167 GLU A C 1
ATOM 664 O O . GLU A 1 88 ? -23.724 26.603 -9.214 1.00 32.48 167 GLU A O 1
ATOM 670 N N . ASN A 1 89 ? -21.650 26.853 -8.462 1.00 29.23 168 ASN A N 1
ATOM 671 C CA . ASN A 1 89 ? -20.989 26.441 -9.698 1.00 26.70 168 ASN A CA 1
ATOM 672 C C . ASN A 1 89 ? -19.795 25.661 -9.245 1.00 25.95 168 ASN A C 1
ATOM 673 O O . ASN A 1 89 ? -18.699 26.153 -9.239 1.00 26.17 168 ASN A O 1
ATOM 678 N N . PRO A 1 90 ? -20.010 24.405 -8.857 1.00 28.11 169 PRO A N 1
ATOM 679 C CA . PRO A 1 90 ? -18.912 23.716 -8.188 1.00 29.76 169 PRO A CA 1
ATOM 680 C C . PRO A 1 90 ? -17.696 23.437 -9.032 1.00 30.10 169 PRO A C 1
ATOM 681 O O . PRO A 1 90 ? -16.602 23.397 -8.501 1.00 30.85 169 PRO A O 1
ATOM 685 N N . TYR A 1 91 ? -17.839 23.247 -10.341 1.00 26.12 170 TYR A N 1
ATOM 686 C CA . TYR A 1 91 ? -16.680 22.860 -11.122 1.00 26.62 170 TYR A CA 1
ATOM 687 C C . TYR A 1 91 ? -16.117 23.923 -12.061 1.00 27.58 170 TYR A C 1
ATOM 688 O O . TYR A 1 91 ? -15.082 23.698 -12.607 1.00 25.81 170 TYR A O 1
ATOM 697 N N . TRP A 1 92 ? -16.826 25.014 -12.298 1.00 25.56 171 TRP A N 1
ATOM 698 C CA . TRP A 1 92 ? -16.396 26.039 -13.248 1.00 24.25 171 TRP A CA 1
ATOM 699 C C . TRP A 1 92 ? -16.418 27.432 -12.659 1.00 24.35 171 TRP A C 1
ATOM 700 O O . TRP A 1 92 ? -16.294 28.440 -13.396 1.00 24.15 171 TRP A O 1
ATOM 711 N N . HIS A 1 93 ? -16.553 27.518 -11.352 1.00 24.85 172 HIS A N 1
ATOM 712 C CA . HIS A 1 93 ? -16.553 28.845 -10.678 1.00 27.44 172 HIS A CA 1
ATOM 713 C C . HIS A 1 93 ? -15.263 29.654 -10.907 1.00 28.74 172 HIS A C 1
ATOM 714 O O . HIS A 1 93 ? -15.302 30.883 -10.939 1.00 25.57 172 HIS A O 1
ATOM 721 N N . ASN A 1 94 ? -14.160 28.957 -11.096 1.00 29.71 173 ASN A N 1
ATOM 722 C CA . ASN A 1 94 ? -12.856 29.577 -11.259 1.00 32.19 173 ASN A CA 1
ATOM 723 C C . ASN A 1 94 ? -12.307 29.539 -12.691 1.00 31.25 173 ASN A C 1
ATOM 724 O O . ASN A 1 94 ? -11.097 29.614 -12.910 1.00 32.51 173 ASN A O 1
ATOM 729 N N . ALA A 1 95 ? -13.188 29.457 -13.654 1.00 27.42 174 ALA A N 1
ATOM 730 C CA . ALA A 1 95 ? -12.841 29.570 -15.062 1.00 26.33 174 ALA A CA 1
ATOM 731 C C . ALA A 1 95 ? -13.023 30.997 -15.546 1.00 25.56 174 ALA A C 1
ATOM 732 O O . ALA A 1 95 ? -13.629 31.792 -14.854 1.00 25.50 174 ALA A O 1
ATOM 734 N N . ASN A 1 96 ? -12.464 31.327 -16.718 1.00 25.45 175 ASN A N 1
ATOM 735 C CA . ASN A 1 96 ? -12.791 32.567 -17.412 1.00 23.97 175 ASN A CA 1
ATOM 736 C C . ASN A 1 96 ? -14.229 32.467 -17.915 1.00 25.63 175 ASN A C 1
ATOM 737 O O . ASN A 1 96 ? -14.619 31.420 -18.449 1.00 25.30 175 ASN A O 1
ATOM 742 N N . HIS A 1 97 ? -15.015 33.521 -17.724 1.00 23.49 176 HIS A N 1
ATOM 743 C CA . HIS A 1 97 ? -16.424 33.491 -18.101 1.00 24.83 176 HIS A CA 1
ATOM 744 C C . HIS A 1 97 ? -16.743 34.584 -19.125 1.00 25.36 176 HIS A C 1
ATOM 745 O O . HIS A 1 97 ? -16.328 35.762 -18.944 1.00 24.85 176 HIS A O 1
ATOM 752 N N . VAL A 1 98 ? -17.491 34.200 -20.166 1.00 23.61 177 VAL A N 1
ATOM 753 C CA . VAL A 1 98 ? -17.903 35.087 -21.245 1.00 23.89 177 VAL A CA 1
ATOM 754 C C . VAL A 1 98 ? -19.385 34.895 -21.455 1.00 24.10 177 VAL A C 1
ATOM 755 O O . VAL A 1 98 ? -19.879 33.736 -21.529 1.00 23.58 177 VAL A O 1
ATOM 759 N N . LEU A 1 99 ? -20.092 36.000 -21.550 1.00 22.23 178 LEU A N 1
ATOM 760 C CA . LEU A 1 99 ? -21.509 36.006 -21.946 1.00 23.14 178 LEU A CA 1
ATOM 761 C C . LEU A 1 99 ? -21.656 36.751 -23.265 1.00 23.23 178 LEU A C 1
ATOM 762 O O . LEU A 1 99 ? -21.149 37.900 -23.414 1.00 24.53 178 LEU A O 1
ATOM 767 N N . ILE A 1 100 ? -22.341 36.134 -24.234 1.00 23.47 179 ILE A N 1
ATOM 768 C CA . ILE A 1 100 ? -22.681 36.798 -25.490 1.00 22.95 179 ILE A CA 1
ATOM 769 C C . ILE A 1 100 ? -24.158 36.997 -25.561 1.00 22.75 179 ILE A C 1
ATOM 770 O O . ILE A 1 100 ? -24.907 36.036 -25.712 1.00 21.65 179 ILE A O 1
ATOM 775 N N . PRO A 1 101 ? -24.614 38.262 -25.400 1.00 25.49 180 PRO A N 1
ATOM 776 C CA . PRO A 1 101 ? -26.029 38.542 -25.492 1.00 24.74 180 PRO A CA 1
ATOM 777 C C . PRO A 1 101 ? -26.558 38.252 -26.874 1.00 24.03 180 PRO A C 1
ATOM 778 O O . PRO A 1 101 ? -25.822 38.321 -27.843 1.00 24.87 180 PRO A O 1
ATOM 782 N N . TYR A 1 102 ? -27.854 37.922 -26.950 1.00 22.76 181 TYR A N 1
ATOM 783 C CA . TYR A 1 102 ? -28.490 37.550 -28.167 1.00 23.16 181 TYR A CA 1
ATOM 784 C C . TYR A 1 102 ? -29.226 38.794 -28.711 1.00 24.54 181 TYR A C 1
ATOM 785 O O . TYR A 1 102 ? -30.172 39.280 -28.056 1.00 26.14 181 TYR A O 1
ATOM 794 N N . CYS A 1 103 ? -28.757 39.317 -29.833 1.00 24.77 182 CYS A N 1
ATOM 795 C CA . CYS A 1 103 ? -29.336 40.516 -30.462 1.00 24.93 182 CYS A CA 1
ATOM 796 C C . CYS A 1 103 ? -29.580 40.432 -31.975 1.00 24.88 182 CYS A C 1
ATOM 797 O O . CYS A 1 103 ? -29.778 41.451 -32.630 1.00 24.46 182 CYS A O 1
ATOM 800 N N . SER A 1 104 ? -29.601 39.208 -32.508 1.00 23.17 183 SER A N 1
ATOM 801 C CA . SER A 1 104 ? -29.662 38.883 -33.917 1.00 22.69 183 SER A CA 1
ATOM 802 C C . SER A 1 104 ? -30.870 38.064 -34.337 1.00 23.44 183 SER A C 1
ATOM 803 O O . SER A 1 104 ? -31.158 37.988 -35.536 1.00 22.88 183 SER A O 1
ATOM 806 N N . SER A 1 105 ? -31.590 37.457 -33.392 1.00 22.46 184 SER A N 1
ATOM 807 C CA . SER A 1 105 ? -32.901 36.894 -33.649 1.00 22.72 184 SER A CA 1
ATOM 808 C C . SER A 1 105 ? -32.885 35.802 -34.717 1.00 24.85 184 SER A C 1
ATOM 809 O O . SER A 1 105 ? -33.904 35.581 -35.389 1.00 24.85 184 SER A O 1
ATOM 812 N N . ASP A 1 106 ? -31.740 35.137 -34.893 1.00 23.58 185 ASP A N 1
ATOM 813 C CA . ASP A 1 106 ? -31.508 34.248 -36.017 1.00 24.26 185 ASP A CA 1
ATOM 814 C C . ASP A 1 106 ? -30.883 32.868 -35.597 1.00 24.17 185 ASP A C 1
ATOM 815 O O . ASP A 1 106 ? -30.220 32.205 -36.406 1.00 23.59 185 ASP A O 1
ATOM 820 N N . SER A 1 107 ? -31.063 32.494 -34.337 1.00 25.34 186 SER A N 1
ATOM 821 C CA . SER A 1 107 ? -30.498 31.261 -33.786 1.00 25.72 186 SER A CA 1
ATOM 822 C C . SER A 1 107 ? -29.010 31.190 -33.975 1.00 24.82 186 SER A C 1
ATOM 823 O O . SER A 1 107 ? -28.444 30.097 -34.046 1.00 25.88 186 SER A O 1
ATOM 826 N N . TRP A 1 108 ? -28.357 32.350 -33.937 1.00 22.09 187 TRP A N 1
ATOM 827 C CA . TRP A 1 108 ? -26.882 32.418 -34.106 1.00 23.62 187 TRP A CA 1
ATOM 828 C C . TRP A 1 108 ? -26.360 31.880 -35.446 1.00 25.69 187 TRP A C 1
ATOM 829 O O . TRP A 1 108 ? -25.213 31.454 -35.546 1.00 24.59 187 TRP A O 1
ATOM 840 N N . SER A 1 109 ? -27.189 31.959 -36.481 1.00 25.28 188 SER A N 1
ATOM 841 C CA . SER A 1 109 ? -26.871 31.407 -37.797 1.00 24.92 188 SER A CA 1
ATOM 842 C C . SER A 1 109 ? -26.696 32.442 -38.908 1.00 24.68 188 SER A C 1
ATOM 843 O O . SER A 1 109 ? -26.294 32.098 -40.011 1.00 25.27 188 SER A O 1
ATOM 846 N N . GLY A 1 110 ? -27.009 33.717 -38.642 1.00 25.49 189 GLY A N 1
ATOM 847 C CA . GLY A 1 110 ? -27.173 34.690 -39.714 1.00 26.19 189 GLY A CA 1
ATOM 848 C C . GLY A 1 110 ? -25.840 35.175 -40.248 1.00 27.41 189 GLY A C 1
ATOM 849 O O . GLY A 1 110 ? -24.863 35.293 -39.482 1.00 24.78 189 GLY A O 1
ATOM 850 N N . THR A 1 111 ? -25.780 35.398 -41.567 1.00 27.26 190 THR A N 1
ATOM 851 C CA . THR A 1 111 ? -24.571 35.946 -42.225 1.00 30.02 190 THR A CA 1
ATOM 852 C C . THR A 1 111 ? -24.871 37.145 -43.106 1.00 34.24 190 THR A C 1
ATOM 853 O O . THR A 1 111 ? -24.029 37.555 -43.905 1.00 35.18 190 THR A O 1
ATOM 857 N N . ARG A 1 112 ? -26.074 37.670 -42.954 1.00 34.25 191 ARG A N 1
ATOM 858 C CA . ARG A 1 112 ? -26.647 38.670 -43.841 1.00 42.78 191 ARG A CA 1
ATOM 859 C C . ARG A 1 112 ? -26.145 40.022 -43.401 1.00 50.12 191 ARG A C 1
ATOM 860 O O . ARG A 1 112 ? -26.743 40.642 -42.505 1.00 51.29 191 ARG A O 1
ATOM 868 N N . THR A 1 113 ? -25.021 40.429 -43.994 1.00 60.10 192 THR A N 1
ATOM 869 C CA . THR A 1 113 ? -24.355 41.705 -43.686 1.00 69.44 192 THR A CA 1
ATOM 870 C C . THR A 1 113 ? -25.217 42.935 -43.989 1.00 73.90 192 THR A C 1
ATOM 871 O O . THR A 1 113 ? -25.246 43.878 -43.189 1.00 80.62 192 THR A O 1
ATOM 875 N N . GLU A 1 114 ? -25.897 42.931 -45.140 1.00 70.01 193 GLU A N 1
ATOM 876 C CA . GLU A 1 114 ? -26.843 43.993 -45.479 1.00 74.00 193 GLU A CA 1
ATOM 877 C C . GLU A 1 114 ? -28.250 43.473 -45.662 1.00 74.29 193 GLU A C 1
ATOM 878 O O . GLU A 1 114 ? -28.425 42.379 -46.185 1.00 76.61 193 GLU A O 1
ATOM 884 N N . PRO A 1 115 ? -29.257 44.297 -45.311 1.00 75.01 194 PRO A N 1
ATOM 885 C CA . PRO A 1 115 ? -30.678 43.925 -45.382 1.00 77.77 194 PRO A CA 1
ATOM 886 C C . PRO A 1 115 ? -31.126 43.302 -46.716 1.00 87.73 194 PRO A C 1
ATOM 887 O O . PRO A 1 115 ? -30.757 43.791 -47.788 1.00 81.37 194 PRO A O 1
ATOM 891 N N . ASP A 1 116 ? -31.925 42.233 -46.621 1.00 99.43 195 ASP A N 1
ATOM 892 C CA . ASP A 1 116 ? -32.427 41.470 -47.773 1.00 100.55 195 ASP A CA 1
ATOM 893 C C . ASP A 1 116 ? -32.881 42.348 -48.945 1.00 103.82 195 ASP A C 1
ATOM 894 O O . ASP A 1 116 ? -33.697 43.261 -48.761 1.00 102.33 195 ASP A O 1
ATOM 896 N N . THR A 1 117 ? -32.347 42.062 -50.141 1.00 103.41 196 THR A N 1
ATOM 897 C CA . THR A 1 117 ? -32.709 42.785 -51.374 1.00 102.94 196 THR A CA 1
ATOM 898 C C . THR A 1 117 ? -34.170 42.548 -51.758 1.00 101.59 196 THR A C 1
ATOM 899 O O . THR A 1 117 ? -34.820 43.454 -52.278 1.00 109.48 196 THR A O 1
ATOM 901 N N . SER A 1 118 ? -34.669 41.335 -51.493 1.00 94.97 197 SER A N 1
ATOM 902 C CA . SER A 1 118 ? -36.059 40.944 -51.784 1.00 88.47 197 SER A CA 1
ATOM 903 C C . SER A 1 118 ? -37.071 41.979 -51.287 1.00 87.39 197 SER A C 1
ATOM 904 O O . SER A 1 118 ? -37.905 42.435 -52.055 1.00 81.28 197 SER A O 1
ATOM 906 N N . ASP A 1 119 ? -36.994 42.329 -50.003 1.00 90.81 198 ASP A N 1
ATOM 907 C CA . ASP A 1 119 ? -37.801 43.408 -49.425 1.00 92.30 198 ASP A CA 1
ATOM 908 C C . ASP A 1 119 ? -36.882 44.530 -48.932 1.00 91.14 198 ASP A C 1
ATOM 909 O O . ASP A 1 119 ? -36.142 44.356 -47.948 1.00 89.10 198 ASP A O 1
ATOM 911 N N . ARG A 1 120 ? -36.933 45.669 -49.630 1.00 84.03 199 ARG A N 1
ATOM 912 C CA . ARG A 1 120 ? -36.310 46.913 -49.157 1.00 81.95 199 ARG A CA 1
ATOM 913 C C . ARG A 1 120 ? -37.044 47.510 -47.938 1.00 78.08 199 ARG A C 1
ATOM 914 O O . ARG A 1 120 ? -36.587 48.501 -47.376 1.00 79.62 199 ARG A O 1
ATOM 916 N N . GLU A 1 121 ? -38.181 46.924 -47.549 1.00 77.14 200 GLU A N 1
ATOM 917 C CA . GLU A 1 121 ? -38.898 47.305 -46.325 1.00 77.10 200 GLU A CA 1
ATOM 918 C C . GLU A 1 121 ? -38.490 46.424 -45.109 1.00 76.32 200 GLU A C 1
ATOM 919 O O . GLU A 1 121 ? -38.665 46.845 -43.952 1.00 75.10 200 GLU A O 1
ATOM 925 N N . ASN A 1 122 ? -37.963 45.220 -45.360 1.00 71.74 201 ASN A N 1
ATOM 926 C CA . ASN A 1 122 ? -37.307 44.420 -44.301 1.00 72.62 201 ASN A CA 1
ATOM 927 C C . ASN A 1 122 ? -35.854 44.884 -44.154 1.00 68.69 201 ASN A C 1
ATOM 928 O O . ASN A 1 122 ? -34.983 44.556 -44.987 1.00 64.06 201 ASN A O 1
ATOM 933 N N . SER A 1 123 ? -35.621 45.630 -43.075 1.00 60.77 202 SER A N 1
ATOM 934 C CA . SER A 1 123 ? -34.402 46.393 -42.880 1.00 56.25 202 SER A CA 1
ATOM 935 C C . SER A 1 123 ? -33.411 45.778 -41.873 1.00 49.15 202 SER A C 1
ATOM 936 O O . SER A 1 123 ? -32.343 46.326 -41.637 1.00 48.15 202 SER A O 1
ATOM 939 N N . TRP A 1 124 ? -33.752 44.642 -41.294 1.00 41.27 203 TRP A N 1
ATOM 940 C CA . TRP A 1 124 ? -32.941 44.089 -40.198 1.00 34.59 203 TRP A CA 1
ATOM 941 C C . TRP A 1 124 ? -31.654 43.409 -40.691 1.00 31.41 203 TRP A C 1
ATOM 942 O O . TRP A 1 124 ? -31.621 42.810 -41.765 1.00 28.83 203 TRP A O 1
ATOM 953 N N . ARG A 1 125 ? -30.580 43.534 -39.919 1.00 31.16 204 ARG A N 1
ATOM 954 C CA . ARG A 1 125 ? -29.356 42.797 -40.163 1.00 30.91 204 ARG A CA 1
ATOM 955 C C . ARG A 1 125 ? -29.367 41.515 -39.329 1.00 28.33 204 ARG A C 1
ATOM 956 O O . ARG A 1 125 ? -29.722 41.573 -38.143 1.00 26.17 204 ARG A O 1
ATOM 964 N N . PHE A 1 126 ? -29.001 40.381 -39.919 1.00 26.14 205 PHE A N 1
ATOM 965 C CA . PHE A 1 126 ? -28.998 39.102 -39.208 1.00 25.34 205 PHE A CA 1
ATOM 966 C C . PHE A 1 126 ? -27.583 38.572 -39.256 1.00 26.16 205 PHE A C 1
ATOM 967 O O . PHE A 1 126 ? -27.209 37.977 -40.243 1.00 28.20 205 PHE A O 1
ATOM 975 N N . MET A 1 127 ? -26.807 38.780 -38.185 1.00 26.04 206 MET A N 1
ATOM 976 C CA . MET A 1 127 ? -25.387 38.486 -38.196 1.00 26.65 206 MET A CA 1
ATOM 977 C C . MET A 1 127 ? -24.913 37.508 -37.103 1.00 26.03 206 MET A C 1
ATOM 978 O O . MET A 1 127 ? -23.731 37.475 -36.762 1.00 24.90 206 MET A O 1
ATOM 983 N N . GLY A 1 128 ? -25.818 36.684 -36.575 1.00 24.52 207 GLY A N 1
ATOM 984 C CA . GLY A 1 128 ? -25.495 35.871 -35.396 1.00 25.12 207 GLY A CA 1
ATOM 985 C C . GLY A 1 128 ? -24.252 35.020 -35.550 1.00 26.20 207 GLY A C 1
ATOM 986 O O . GLY A 1 128 ? -23.392 34.951 -34.627 1.00 25.42 207 GLY A O 1
ATOM 987 N N . ALA A 1 129 ? -24.123 34.363 -36.694 1.00 24.81 208 ALA A N 1
ATOM 988 C CA . ALA A 1 129 ? -22.951 33.501 -36.902 1.00 25.64 208 ALA A CA 1
ATOM 989 C C . ALA A 1 129 ? -21.657 34.290 -36.928 1.00 27.44 208 ALA A C 1
ATOM 990 O O . ALA A 1 129 ? -20.575 33.825 -36.473 1.00 26.21 208 ALA A O 1
ATOM 992 N N . LEU A 1 130 ? -21.751 35.485 -37.484 1.00 26.23 209 LEU A N 1
ATOM 993 C CA . LEU A 1 130 ? -20.585 36.360 -37.625 1.00 28.64 209 LEU A CA 1
ATOM 994 C C . LEU A 1 130 ? -20.210 37.010 -36.278 1.00 27.40 209 LEU A C 1
ATOM 995 O O . LEU A 1 130 ? -19.057 37.239 -36.010 1.00 25.89 209 LEU A O 1
ATOM 1000 N N . ILE A 1 131 ? -21.212 37.303 -35.450 1.00 25.55 210 ILE A N 1
ATOM 1001 C CA . ILE A 1 131 ? -21.006 37.765 -34.057 1.00 25.39 210 ILE A CA 1
ATOM 1002 C C . ILE A 1 131 ? -20.235 36.729 -33.226 1.00 24.72 210 ILE A C 1
ATOM 1003 O O . ILE A 1 131 ? -19.196 37.046 -32.595 1.00 24.04 210 ILE A O 1
ATOM 1008 N N . LEU A 1 132 ? -20.689 35.498 -33.277 1.00 24.12 211 LEU A N 1
ATOM 1009 C CA . LEU A 1 132 ? -20.046 34.453 -32.462 1.00 25.38 211 LEU A CA 1
ATOM 1010 C C . LEU A 1 132 ? -18.575 34.308 -32.907 1.00 26.73 211 LEU A C 1
ATOM 1011 O O . LEU A 1 132 ? -17.642 34.230 -32.095 1.00 28.32 211 LEU A O 1
ATOM 1016 N N . ARG A 1 133 ? -18.383 34.244 -34.209 1.00 28.03 212 ARG A N 1
ATOM 1017 C CA . ARG A 1 133 ? -17.024 34.031 -34.761 1.00 30.93 212 ARG A CA 1
ATOM 1018 C C . ARG A 1 133 ? -16.124 35.222 -34.345 1.00 29.42 212 ARG A C 1
ATOM 1019 O O . ARG A 1 133 ? -14.960 35.027 -34.018 1.00 28.02 212 ARG A O 1
ATOM 1027 N N . GLN A 1 134 ? -16.665 36.442 -34.360 1.00 26.16 213 GLN A N 1
ATOM 1028 C CA . GLN A 1 134 ? -15.879 37.618 -34.026 1.00 28.36 213 GLN A CA 1
ATOM 1029 C C . GLN A 1 134 ? -15.551 37.646 -32.529 1.00 27.95 213 GLN A C 1
ATOM 1030 O O . GLN A 1 134 ? -14.439 37.957 -32.143 1.00 27.83 213 GLN A O 1
ATOM 1036 N N . VAL A 1 135 ? -16.486 37.231 -31.680 1.00 26.27 214 VAL A N 1
ATOM 1037 C CA . VAL A 1 135 ? -16.217 37.159 -30.245 1.00 27.47 214 VAL A CA 1
ATOM 1038 C C . VAL A 1 135 ? -15.096 36.130 -29.994 1.00 27.39 214 VAL A C 1
ATOM 1039 O O . VAL A 1 135 ? -14.135 36.419 -29.337 1.00 27.42 214 VAL A O 1
ATOM 1043 N N . ILE A 1 136 ? -15.199 34.950 -30.568 1.00 28.21 215 ILE A N 1
ATOM 1044 C CA . ILE A 1 136 ? -14.157 33.971 -30.346 1.00 29.16 215 ILE A CA 1
ATOM 1045 C C . ILE A 1 136 ? -12.793 34.535 -30.830 1.00 32.23 215 ILE A C 1
ATOM 1046 O O . ILE A 1 136 ? -11.790 34.415 -30.135 1.00 32.05 215 ILE A O 1
ATOM 1051 N N . ALA A 1 137 ? -12.764 35.156 -32.004 1.00 34.60 216 ALA A N 1
ATOM 1052 C CA . ALA A 1 137 ? -11.543 35.819 -32.473 1.00 36.88 216 ALA A CA 1
ATOM 1053 C C . ALA A 1 137 ? -10.998 36.862 -31.501 1.00 36.05 216 ALA A C 1
ATOM 1054 O O . ALA A 1 137 ? -9.798 36.899 -31.264 1.00 36.43 216 ALA A O 1
ATOM 1056 N N . GLU A 1 138 ? -11.859 37.660 -30.887 1.00 33.27 217 GLU A N 1
ATOM 1057 C CA . GLU A 1 138 ? -11.406 38.674 -29.925 1.00 36.53 217 GLU A CA 1
ATOM 1058 C C . GLU A 1 138 ? -10.956 38.135 -28.558 1.00 37.03 217 GLU A C 1
ATOM 1059 O O . GLU A 1 138 ? -10.280 38.838 -27.799 1.00 34.19 217 GLU A O 1
ATOM 1065 N N . LEU A 1 139 ? -11.343 36.903 -28.212 1.00 31.44 218 LEU A N 1
ATOM 1066 C CA . LEU A 1 139 ? -10.828 36.329 -26.966 1.00 33.00 218 LEU A CA 1
ATOM 1067 C C . LEU A 1 139 ? -9.358 35.897 -27.078 1.00 33.00 218 LEU A C 1
ATOM 1068 O O . LEU A 1 139 ? -8.643 35.829 -26.079 1.00 30.56 218 LEU A O 1
ATOM 1073 N N . ILE A 1 140 ? -8.914 35.618 -28.290 1.00 32.47 219 ILE A N 1
ATOM 1074 C CA . ILE A 1 140 ? -7.561 35.128 -28.476 1.00 36.41 219 ILE A CA 1
ATOM 1075 C C . ILE A 1 140 ? -6.497 36.115 -27.928 1.00 38.12 219 ILE A C 1
ATOM 1076 O O . ILE A 1 140 ? -5.698 35.729 -27.097 1.00 38.12 219 ILE A O 1
ATOM 1081 N N . PRO A 1 141 ? -6.528 37.392 -28.345 1.00 39.67 220 PRO A N 1
ATOM 1082 C CA . PRO A 1 141 ? -5.534 38.302 -27.773 1.00 41.67 220 PRO A CA 1
ATOM 1083 C C . PRO A 1 141 ? -5.752 38.561 -26.288 1.00 43.12 220 PRO A C 1
ATOM 1084 O O . PRO A 1 141 ? -4.863 39.088 -25.639 1.00 40.33 220 PRO A O 1
ATOM 1088 N N . VAL A 1 142 ? -6.892 38.140 -25.733 1.00 40.29 221 VAL A N 1
ATOM 1089 C CA . VAL A 1 142 ? -7.134 38.291 -24.309 1.00 39.78 221 VAL A CA 1
ATOM 1090 C C . VAL A 1 142 ? -6.814 37.009 -23.511 1.00 40.65 221 VAL A C 1
ATOM 1091 O O . VAL A 1 142 ? -6.979 36.980 -22.307 1.00 40.92 221 VAL A O 1
ATOM 1095 N N . GLY A 1 143 ? -6.333 35.963 -24.168 1.00 36.28 222 GLY A N 1
ATOM 1096 C CA . GLY A 1 143 ? -5.859 34.777 -23.456 1.00 38.55 222 GLY A CA 1
ATOM 1097 C C . GLY A 1 143 ? -6.401 33.452 -23.953 1.00 36.62 222 GLY A C 1
ATOM 1098 O O . GLY A 1 143 ? -5.887 32.421 -23.589 1.00 34.75 222 GLY A O 1
ATOM 1099 N N . LEU A 1 144 ? -7.436 33.444 -24.786 1.00 33.23 223 LEU A N 1
ATOM 1100 C CA . LEU A 1 144 ? -8.031 32.153 -25.168 1.00 34.83 223 LEU A CA 1
ATOM 1101 C C . LEU A 1 144 ? -7.022 31.297 -25.922 1.00 34.39 223 LEU A C 1
ATOM 1102 O O . LEU A 1 144 ? -6.587 31.691 -26.999 1.00 34.29 223 LEU A O 1
ATOM 1107 N N . GLY A 1 145 ? -6.675 30.130 -25.378 1.00 34.81 224 GLY A N 1
ATOM 1108 C CA . GLY A 1 145 ? -5.747 29.222 -26.028 1.00 34.75 224 GLY A CA 1
ATOM 1109 C C . GLY A 1 145 ? -4.274 29.661 -25.973 1.00 40.05 224 GLY A C 1
ATOM 1110 O O . GLY A 1 145 ? -3.406 28.982 -26.513 1.00 44.82 224 GLY A O 1
ATOM 1111 N N . ARG A 1 146 ? -3.973 30.741 -25.275 1.00 42.16 225 ARG A N 1
ATOM 1112 C CA . ARG A 1 146 ? -2.604 31.258 -25.211 1.00 45.48 225 ARG A CA 1
ATOM 1113 C C . ARG A 1 146 ? -1.612 30.272 -24.572 1.00 46.74 225 ARG A C 1
ATOM 1114 O O . ARG A 1 146 ? -0.493 30.143 -25.036 1.00 49.65 225 ARG A O 1
ATOM 1122 N N . VAL A 1 147 ? -2.018 29.603 -23.501 1.00 44.44 226 VAL A N 1
ATOM 1123 C CA . VAL A 1 147 ? -1.178 28.620 -22.834 1.00 46.44 226 VAL A CA 1
ATOM 1124 C C . VAL A 1 147 ? -1.678 27.261 -23.298 1.00 45.22 226 VAL A C 1
ATOM 1125 O O . VAL A 1 147 ? -2.881 26.976 -23.198 1.00 42.23 226 VAL A O 1
ATOM 1129 N N . PRO A 1 148 ? -0.778 26.410 -23.817 1.00 40.78 227 PRO A N 1
ATOM 1130 C CA . PRO A 1 148 ? -1.220 25.080 -24.229 1.00 39.81 227 PRO A CA 1
ATOM 1131 C C . PRO A 1 148 ? -1.954 24.323 -23.100 1.00 37.23 227 PRO A C 1
ATOM 1132 O O . PRO A 1 148 ? -1.669 24.523 -21.921 1.00 37.01 227 PRO A O 1
ATOM 1136 N N . GLY A 1 149 ? -2.915 23.485 -23.445 1.00 33.73 228 GLY A N 1
ATOM 1137 C CA . GLY A 1 149 ? -3.563 22.648 -22.453 1.00 34.80 228 GLY A CA 1
ATOM 1138 C C . GLY A 1 149 ? -4.888 23.264 -21.948 1.00 35.29 228 GLY A C 1
ATOM 1139 O O . GLY A 1 149 ? -5.536 22.721 -21.057 1.00 37.87 228 GLY A O 1
ATOM 1140 N N . GLY A 1 150 ? -5.286 24.362 -22.542 1.00 32.60 229 GLY A N 1
ATOM 1141 C CA . GLY A 1 150 ? -6.480 25.103 -22.116 1.00 33.68 229 GLY A CA 1
ATOM 1142 C C . GLY A 1 150 ? -7.731 24.484 -22.711 1.00 31.03 229 GLY A C 1
ATOM 1143 O O . GLY A 1 150 ? -7.691 23.443 -23.389 1.00 28.40 229 GLY A O 1
ATOM 1144 N N . GLU A 1 151 ? -8.878 25.064 -22.398 1.00 29.25 230 GLU A N 1
ATOM 1145 C CA . GLU A 1 151 ? -10.138 24.418 -22.821 1.00 27.20 230 GLU A CA 1
ATOM 1146 C C . GLU A 1 151 ? -11.166 25.500 -23.086 1.00 24.73 230 GLU A C 1
ATOM 1147 O O . GLU A 1 151 ? -11.140 26.539 -22.445 1.00 22.90 230 GLU A O 1
ATOM 1153 N N . LEU A 1 152 ? -12.106 25.198 -23.965 1.00 25.51 231 LEU A N 1
ATOM 1154 C CA . LEU A 1 152 ? -13.235 26.079 -24.228 1.00 23.50 231 LEU A CA 1
ATOM 1155 C C . LEU A 1 152 ? -14.496 25.240 -24.152 1.00 23.99 231 LEU A C 1
ATOM 1156 O O . LEU A 1 152 ? -14.629 24.228 -24.823 1.00 22.45 231 LEU A O 1
ATOM 1161 N N . MET A 1 153 ? -15.442 25.645 -23.314 1.00 23.14 232 MET A N 1
ATOM 1162 C CA . MET A 1 153 ? -16.770 25.010 -23.360 1.00 22.27 232 MET A CA 1
ATOM 1163 C C . MET A 1 153 ? -17.711 26.087 -23.883 1.00 21.15 232 MET A C 1
ATOM 1164 O O . MET A 1 153 ? -17.887 27.120 -23.228 1.00 23.86 232 MET A O 1
ATOM 1169 N N . LEU A 1 154 ? -18.308 25.817 -25.037 1.00 19.96 233 LEU A N 1
ATOM 1170 C CA . LEU A 1 154 ? -19.194 26.735 -25.692 1.00 21.04 233 LEU A CA 1
ATOM 1171 C C . LEU A 1 154 ? -20.596 26.249 -25.334 1.00 20.26 233 LEU A C 1
ATOM 1172 O O . LEU A 1 154 ? -20.970 25.128 -25.679 1.00 20.62 233 LEU A O 1
ATOM 1177 N N . VAL A 1 155 ? -21.364 27.061 -24.624 1.00 21.66 234 VAL A N 1
ATOM 1178 C CA . VAL A 1 155 ? -22.632 26.585 -24.078 1.00 20.77 234 VAL A CA 1
ATOM 1179 C C . VAL A 1 155 ? -23.728 27.528 -24.457 1.00 20.17 234 VAL A C 1
ATOM 1180 O O . VAL A 1 155 ? -23.468 28.702 -24.728 1.00 20.23 234 VAL A O 1
ATOM 1184 N N . GLY A 1 156 ? -24.943 27.028 -24.520 1.00 19.20 235 GLY A N 1
ATOM 1185 C CA . GLY A 1 156 ? -26.055 27.885 -24.954 1.00 21.17 235 GLY A CA 1
ATOM 1186 C C . GLY A 1 156 ? -27.380 27.392 -24.499 1.00 22.61 235 GLY A C 1
ATOM 1187 O O . GLY A 1 156 ? -27.582 26.180 -24.352 1.00 20.71 235 GLY A O 1
ATOM 1188 N N . SER A 1 157 ? -28.317 28.325 -24.302 1.00 24.17 236 SER A N 1
ATOM 1189 C CA . SER A 1 157 ? -29.675 27.955 -23.876 1.00 26.39 236 SER A CA 1
ATOM 1190 C C . SER A 1 157 ? -30.681 28.384 -24.925 1.00 24.47 236 SER A C 1
ATOM 1191 O O . SER A 1 157 ? -30.554 29.460 -25.500 1.00 23.39 236 SER A O 1
ATOM 1194 N N . SER A 1 158 ? -31.643 27.524 -25.194 1.00 23.71 237 SER A N 1
ATOM 1195 C CA . SER A 1 158 ? -32.715 27.819 -26.115 1.00 29.70 237 SER A CA 1
ATOM 1196 C C . SER A 1 158 ? -32.179 28.032 -27.561 1.00 28.18 237 SER A C 1
ATOM 1197 O O . SER A 1 158 ? -31.469 27.167 -28.116 1.00 28.29 237 SER A O 1
ATOM 1200 N N . ALA A 1 159 ? -32.441 29.189 -28.166 1.00 24.46 238 ALA A N 1
ATOM 1201 C CA . ALA A 1 159 ? -31.807 29.538 -29.427 1.00 24.76 238 ALA A CA 1
ATOM 1202 C C . ALA A 1 159 ? -30.272 29.504 -29.359 1.00 21.62 238 ALA A C 1
ATOM 1203 O O . ALA A 1 159 ? -29.638 29.174 -30.345 1.00 25.77 238 ALA A O 1
ATOM 1205 N N . GLY A 1 160 ? -29.704 29.774 -28.193 1.00 21.88 239 GLY A N 1
ATOM 1206 C CA . GLY A 1 160 ? -28.271 29.630 -27.932 1.00 22.65 239 GLY A CA 1
ATOM 1207 C C . GLY A 1 160 ? -27.824 28.173 -28.018 1.00 22.51 239 GLY A C 1
ATOM 1208 O O . GLY A 1 160 ? -26.698 27.893 -28.371 1.00 24.61 239 GLY A O 1
ATOM 1209 N N . GLY A 1 161 ? -28.674 27.243 -27.633 1.00 22.45 240 GLY A N 1
ATOM 1210 C CA . GLY A 1 161 ? -28.319 25.827 -27.695 1.00 23.28 240 GLY A CA 1
ATOM 1211 C C . GLY A 1 161 ? -28.194 25.399 -29.144 1.00 24.20 240 GLY A C 1
ATOM 1212 O O . GLY A 1 161 ? -27.226 24.719 -29.556 1.00 23.31 240 GLY A O 1
ATOM 1213 N N . MET A 1 162 ? -29.157 25.805 -29.948 1.00 25.51 241 MET A N 1
ATOM 1214 C CA . MET A 1 162 ? -29.057 25.637 -31.405 1.00 28.38 241 MET A CA 1
ATOM 1215 C C . MET A 1 162 ? -27.844 26.294 -31.962 1.00 26.43 241 MET A C 1
ATOM 1216 O O . MET A 1 162 ? -27.170 25.728 -32.803 1.00 27.50 241 MET A O 1
ATOM 1221 N N . GLY A 1 163 ? -27.568 27.502 -31.506 1.00 23.59 242 GLY A N 1
ATOM 1222 C CA . GLY A 1 163 ? -26.410 28.217 -31.888 1.00 23.70 242 GLY A CA 1
ATOM 1223 C C . GLY A 1 163 ? -25.107 27.492 -31.645 1.00 23.16 242 GLY A C 1
ATOM 1224 O O . GLY A 1 163 ? -24.207 27.536 -32.460 1.00 23.91 242 GLY A O 1
ATOM 1225 N N . VAL A 1 164 ? -25.012 26.818 -30.515 1.00 24.91 243 VAL A N 1
ATOM 1226 C CA . VAL A 1 164 ? -23.849 26.017 -30.231 1.00 23.38 243 VAL A CA 1
ATOM 1227 C C . VAL A 1 164 ? -23.758 24.878 -31.255 1.00 22.79 243 VAL A C 1
ATOM 1228 O O . VAL A 1 164 ? -22.691 24.658 -31.904 1.00 22.52 243 VAL A O 1
ATOM 1232 N N . MET A 1 165 ? -24.842 24.129 -31.395 1.00 21.23 244 MET A N 1
ATOM 1233 C CA . MET A 1 165 ? -24.819 22.990 -32.328 1.00 24.77 244 MET A CA 1
ATOM 1234 C C . MET A 1 165 ? -24.433 23.381 -33.746 1.00 26.07 244 MET A C 1
ATOM 1235 O O . MET A 1 165 ? -23.629 22.722 -34.392 1.00 23.74 244 MET A O 1
ATOM 1240 N N . LEU A 1 166 ? -25.016 24.461 -34.237 1.00 24.11 245 LEU A N 1
ATOM 1241 C CA . LEU A 1 166 ? -24.746 24.956 -35.573 1.00 27.82 245 LEU A CA 1
ATOM 1242 C C . LEU A 1 166 ? -23.340 25.353 -35.795 1.00 29.09 245 LEU A C 1
ATOM 1243 O O . LEU A 1 166 ? -22.848 25.167 -36.904 1.00 27.58 245 LEU A O 1
ATOM 1248 N N . ASN A 1 167 ? -22.682 25.923 -34.789 1.00 24.72 246 ASN A N 1
ATOM 1249 C CA . ASN A 1 167 ? -21.372 26.519 -35.009 1.00 24.25 246 ASN A CA 1
ATOM 1250 C C . ASN A 1 167 ? -20.175 25.815 -34.376 1.00 23.35 246 ASN A C 1
ATOM 1251 O O . ASN A 1 167 ? -19.038 26.262 -34.543 1.00 26.39 246 ASN A O 1
ATOM 1256 N N . LEU A 1 168 ? -20.419 24.730 -33.655 1.00 24.30 247 LEU A N 1
ATOM 1257 C CA . LEU A 1 168 ? -19.417 24.123 -32.809 1.00 24.25 247 LEU A CA 1
ATOM 1258 C C . LEU A 1 168 ? -18.226 23.630 -33.638 1.00 23.13 247 LEU A C 1
ATOM 1259 O O . LEU A 1 168 ? -17.079 23.987 -33.328 1.00 24.10 247 LEU A O 1
ATOM 1264 N N . ASP A 1 169 ? -18.493 22.814 -34.656 1.00 26.12 248 ASP A N 1
ATOM 1265 C CA . ASP A 1 169 ? -17.380 22.235 -35.475 1.00 28.01 248 ASP A CA 1
ATOM 1266 C C . ASP A 1 169 ? -16.567 23.336 -36.170 1.00 28.44 248 ASP A C 1
ATOM 1267 O O . ASP A 1 169 ? -15.309 23.275 -36.184 1.00 25.57 248 ASP A O 1
ATOM 1272 N N . ARG A 1 170 ? -17.258 24.359 -36.691 1.00 28.79 249 ARG A N 1
ATOM 1273 C CA . ARG A 1 170 ? -16.548 25.563 -37.242 1.00 32.88 249 ARG A CA 1
ATOM 1274 C C . ARG A 1 170 ? -15.644 26.286 -36.275 1.00 30.54 249 ARG A C 1
ATOM 1275 O O . ARG A 1 170 ? -14.532 26.677 -36.636 1.00 32.96 249 ARG A O 1
ATOM 1283 N N . ILE A 1 171 ? -16.144 26.503 -35.054 1.00 28.65 250 ILE A N 1
ATOM 1284 C CA . ILE A 1 171 ? -15.360 27.201 -34.030 1.00 28.32 250 ILE A CA 1
ATOM 1285 C C . ILE A 1 171 ? -14.191 26.328 -33.642 1.00 28.47 250 ILE A C 1
ATOM 1286 O O . ILE A 1 171 ? -13.059 26.825 -33.558 1.00 28.59 250 ILE A O 1
ATOM 1291 N N . ARG A 1 172 ? -14.421 25.025 -33.462 1.00 27.27 251 ARG A N 1
ATOM 1292 C CA A ARG A 1 172 ? -13.332 24.117 -33.148 0.70 31.03 251 ARG A CA 1
ATOM 1293 C CA B ARG A 1 172 ? -13.301 24.132 -33.132 0.30 29.01 251 ARG A CA 1
ATOM 1294 C C . ARG A 1 172 ? -12.223 24.165 -34.219 1.00 32.79 251 ARG A C 1
ATOM 1295 O O . ARG A 1 172 ? -10.994 24.249 -33.904 1.00 30.68 251 ARG A O 1
ATOM 1310 N N . ASP A 1 173 ? -12.655 24.119 -35.479 1.00 34.17 252 ASP A N 1
ATOM 1311 C CA A ASP A 1 173 ? -11.723 24.106 -36.605 0.50 37.31 252 ASP A CA 1
ATOM 1312 C CA B ASP A 1 173 ? -11.711 24.097 -36.578 0.50 36.38 252 ASP A CA 1
ATOM 1313 C C . ASP A 1 173 ? -10.937 25.413 -36.679 1.00 37.64 252 ASP A C 1
ATOM 1314 O O . ASP A 1 173 ? -9.742 25.400 -36.919 1.00 39.06 252 ASP A O 1
ATOM 1323 N N . PHE A 1 174 ? -11.620 26.534 -36.475 1.00 34.69 253 PHE A N 1
ATOM 1324 C CA . PHE A 1 174 ? -10.954 27.843 -36.374 1.00 34.13 253 PHE A CA 1
ATOM 1325 C C . PHE A 1 174 ? -9.814 27.853 -35.321 1.00 33.97 253 PHE A C 1
ATOM 1326 O O . PHE A 1 174 ? -8.644 28.182 -35.631 1.00 32.90 253 PHE A O 1
ATOM 1334 N N . LEU A 1 175 ? -10.101 27.402 -34.102 1.00 29.08 254 LEU A N 1
ATOM 1335 C CA . LEU A 1 175 ? -9.115 27.474 -33.043 1.00 31.53 254 LEU A CA 1
ATOM 1336 C C . LEU A 1 175 ? -7.996 26.463 -33.193 1.00 34.60 254 LEU A C 1
ATOM 1337 O O . LEU A 1 175 ? -6.833 26.788 -32.921 1.00 36.10 254 LEU A O 1
ATOM 1342 N N . VAL A 1 176 ? -8.364 25.235 -33.552 1.00 32.94 255 VAL A N 1
ATOM 1343 C CA . VAL A 1 176 ? -7.411 24.132 -33.582 1.00 37.84 255 VAL A CA 1
ATOM 1344 C C . VAL A 1 176 ? -6.660 24.068 -34.903 1.00 41.39 255 VAL A C 1
ATOM 1345 O O . VAL A 1 176 ? -5.427 23.936 -34.907 1.00 43.64 255 VAL A O 1
ATOM 1349 N N . ASN A 1 177 ? -7.366 24.202 -36.015 1.00 41.09 256 ASN A N 1
ATOM 1350 C CA . ASN A 1 177 ? -6.701 24.118 -37.317 1.00 44.41 256 ASN A CA 1
ATOM 1351 C C . ASN A 1 177 ? -6.181 25.430 -37.843 1.00 47.27 256 ASN A C 1
ATOM 1352 O O . ASN A 1 177 ? -4.997 25.545 -38.134 1.00 48.81 256 ASN A O 1
ATOM 1357 N N . GLU A 1 178 ? -7.026 26.434 -37.941 1.00 45.48 257 GLU A N 1
ATOM 1358 C CA . GLU A 1 178 ? -6.565 27.699 -38.451 1.00 47.64 257 GLU A CA 1
ATOM 1359 C C . GLU A 1 178 ? -5.577 28.358 -37.510 1.00 50.53 257 GLU A C 1
ATOM 1360 O O . GLU A 1 178 ? -4.529 28.805 -37.967 1.00 50.42 257 GLU A O 1
ATOM 1366 N N . LYS A 1 179 ? -5.897 28.448 -36.214 1.00 43.94 258 LYS A N 1
ATOM 1367 C CA . LYS A 1 179 ? -5.083 29.236 -35.311 1.00 43.23 258 LYS A CA 1
ATOM 1368 C C . LYS A 1 179 ? -4.023 28.394 -34.607 1.00 43.50 258 LYS A C 1
ATOM 1369 O O . LYS A 1 179 ? -3.238 28.931 -33.853 1.00 41.89 258 LYS A O 1
ATOM 1375 N N . LYS A 1 180 ? -4.019 27.087 -34.840 1.00 42.03 259 LYS A N 1
ATOM 1376 C CA . LYS A 1 180 ? -3.011 26.172 -34.281 1.00 46.82 259 LYS A CA 1
ATOM 1377 C C . LYS A 1 180 ? -2.940 26.120 -32.758 1.00 46.55 259 LYS A C 1
ATOM 1378 O O . LYS A 1 180 ? -1.886 25.800 -32.203 1.00 44.69 259 LYS A O 1
ATOM 1384 N N . LEU A 1 181 ? -4.039 26.386 -32.059 1.00 43.97 260 LEU A N 1
ATOM 1385 C CA . LEU A 1 181 ? -3.973 26.426 -30.602 1.00 41.25 260 LEU A CA 1
ATOM 1386 C C . LEU A 1 181 ? -4.049 25.028 -30.020 1.00 39.05 260 LEU A C 1
ATOM 1387 O O . LEU A 1 181 ? -4.701 24.169 -30.574 1.00 40.52 260 LEU A O 1
ATOM 1392 N N . GLN A 1 182 ? -3.379 24.790 -28.898 1.00 38.99 261 GLN A N 1
ATOM 1393 C CA . GLN A 1 182 ? -3.407 23.482 -28.248 1.00 38.85 261 GLN A CA 1
ATOM 1394 C C . GLN A 1 182 ? -4.533 23.563 -27.202 1.00 37.31 261 GLN A C 1
ATOM 1395 O O . GLN A 1 182 ? -4.303 23.825 -26.019 1.00 34.60 261 GLN A O 1
ATOM 1401 N N . ILE A 1 183 ? -5.770 23.372 -27.655 1.00 34.00 262 ILE A N 1
ATOM 1402 C CA . ILE A 1 183 ? -6.957 23.658 -26.814 1.00 30.90 262 ILE A CA 1
ATOM 1403 C C . ILE A 1 183 ? -8.024 22.613 -27.090 1.00 29.21 262 ILE A C 1
ATOM 1404 O O . ILE A 1 183 ? -8.157 22.162 -28.207 1.00 32.76 262 ILE A O 1
ATOM 1409 N N . THR A 1 184 ? -8.713 22.185 -26.046 1.00 26.30 263 THR A N 1
ATOM 1410 C CA . THR A 1 184 ? -9.787 21.216 -26.182 1.00 27.13 263 THR A CA 1
ATOM 1411 C C . THR A 1 184 ? -11.104 21.986 -26.236 1.00 25.64 263 THR A C 1
ATOM 1412 O O . THR A 1 184 ? -11.385 22.768 -25.340 1.00 24.65 263 THR A O 1
ATOM 1416 N N . VAL A 1 185 ? -11.920 21.722 -27.250 1.00 26.17 264 VAL A N 1
ATOM 1417 C CA . VAL A 1 185 ? -13.203 22.396 -27.391 1.00 24.98 264 VAL A CA 1
ATOM 1418 C C . VAL A 1 185 ? -14.380 21.422 -27.252 1.00 23.76 264 VAL A C 1
ATOM 1419 O O . VAL A 1 185 ? -14.375 20.306 -27.831 1.00 23.94 264 VAL A O 1
ATOM 1423 N N . ARG A 1 186 ? -15.427 21.873 -26.555 1.00 21.85 265 ARG A N 1
ATOM 1424 C CA . ARG A 1 186 ? -16.638 21.098 -26.343 1.00 21.16 265 ARG A CA 1
ATOM 1425 C C . ARG A 1 186 ? -17.837 22.025 -26.354 1.00 19.75 265 ARG A C 1
ATOM 1426 O O . ARG A 1 186 ? -17.719 23.189 -26.116 1.00 20.17 265 ARG A O 1
ATOM 1434 N N . GLY A 1 187 ? -19.002 21.461 -26.534 1.00 19.77 266 GLY A N 1
ATOM 1435 C CA . GLY A 1 187 ? -20.189 22.293 -26.529 1.00 19.67 266 GLY A CA 1
ATOM 1436 C C . GLY A 1 187 ? -21.283 21.710 -25.701 1.00 19.25 266 GLY A C 1
ATOM 1437 O O . GLY A 1 187 ? -21.353 20.491 -25.495 1.00 19.45 266 GLY A O 1
ATOM 1438 N N . VAL A 1 188 ? -22.169 22.568 -25.227 1.00 18.48 267 VAL A N 1
ATOM 1439 C CA . VAL A 1 188 ? -23.324 22.140 -24.464 1.00 18.10 267 VAL A CA 1
ATOM 1440 C C . VAL A 1 188 ? -24.555 22.841 -25.012 1.00 19.14 267 VAL A C 1
ATOM 1441 O O . VAL A 1 188 ? -24.521 24.079 -25.235 1.00 19.86 267 VAL A O 1
ATOM 1445 N N . SER A 1 189 ? -25.599 22.077 -25.287 1.00 18.45 268 SER A N 1
ATOM 1446 C CA . SER A 1 189 ? 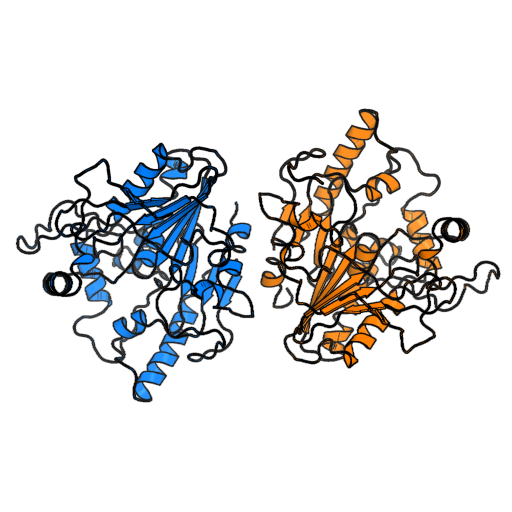-26.888 22.644 -25.757 1.00 20.33 268 SER A CA 1
ATOM 1447 C C . SER A 1 189 ? -27.899 22.396 -24.663 1.00 19.52 268 SER A C 1
ATOM 1448 O O . SER A 1 189 ? -28.177 21.245 -24.317 1.00 22.25 268 SER A O 1
ATOM 1451 N N . ASP A 1 190 ? -28.445 23.471 -24.113 1.00 20.34 269 ASP A N 1
ATOM 1452 C CA . ASP A 1 190 ? -29.455 23.437 -23.110 1.00 21.62 269 ASP A CA 1
ATOM 1453 C C . ASP A 1 190 ? -30.777 23.890 -23.715 1.00 22.17 269 ASP A C 1
ATOM 1454 O O . ASP A 1 190 ? -30.892 25.025 -24.186 1.00 22.60 269 ASP A O 1
ATOM 1459 N N . SER A 1 191 ? -31.737 22.999 -23.764 1.00 20.04 270 SER A N 1
ATOM 1460 C CA . SER A 1 191 ? -33.059 23.349 -24.258 1.00 21.75 270 SER A CA 1
ATOM 1461 C C . SER A 1 191 ? -33.085 23.881 -25.683 1.00 24.77 270 SER A C 1
ATOM 1462 O O . SER A 1 191 ? -33.922 24.745 -26.010 1.00 23.42 270 SER A O 1
ATOM 1465 N N . GLY A 1 192 ? -32.208 23.338 -26.524 1.00 23.63 271 GLY A N 1
ATOM 1466 C CA . GLY A 1 192 ? -32.135 23.680 -27.925 1.00 26.08 271 GLY A CA 1
ATOM 1467 C C . GLY A 1 192 ? -32.464 22.568 -28.876 1.00 25.26 271 GLY A C 1
ATOM 1468 O O . GLY A 1 192 ? -32.172 22.714 -30.058 1.00 26.95 271 GLY A O 1
ATOM 1469 N N . TRP A 1 193 ? -32.975 21.441 -28.355 1.00 23.57 272 TRP A N 1
ATOM 1470 C CA . TRP A 1 193 ? -33.220 20.234 -29.137 1.00 22.81 272 TRP A CA 1
ATOM 1471 C C . TRP A 1 193 ? -34.710 20.137 -29.464 1.00 25.45 272 TRP A C 1
ATOM 1472 O O . TRP A 1 193 ? -35.487 19.651 -28.643 1.00 27.69 272 TRP A O 1
ATOM 1483 N N . PHE A 1 194 ? -35.061 20.636 -30.638 1.00 26.76 273 PHE A N 1
ATOM 1484 C CA . PHE A 1 194 ? -36.438 20.860 -31.087 1.00 29.95 273 PHE A CA 1
ATOM 1485 C C . PHE A 1 194 ? -36.875 19.829 -32.100 1.00 30.01 273 PHE A C 1
ATOM 1486 O O . PHE A 1 194 ? -36.067 19.275 -32.832 1.00 31.87 273 PHE A O 1
ATOM 1494 N N . LEU A 1 195 ? -38.163 19.550 -32.120 1.00 30.42 274 LEU A N 1
ATOM 1495 C CA . LEU A 1 195 ? -38.697 18.587 -33.045 1.00 32.13 274 LEU A CA 1
ATOM 1496 C C . LEU A 1 195 ? -39.727 19.231 -33.939 1.00 33.19 274 LEU A C 1
ATOM 1497 O O . LEU A 1 195 ? -40.495 20.056 -33.501 1.00 33.00 274 LEU A O 1
ATOM 1502 N N . ASP A 1 196 ? -39.810 18.743 -35.159 1.00 37.60 275 ASP A N 1
ATOM 1503 C CA . ASP A 1 196 ? -40.914 19.111 -36.048 1.00 43.29 275 ASP A CA 1
ATOM 1504 C C . ASP A 1 196 ? -41.917 17.973 -36.113 1.00 43.51 275 ASP A C 1
ATOM 1505 O O . ASP A 1 196 ? -41.632 16.919 -36.609 1.00 45.39 275 ASP A O 1
ATOM 1510 N N . ARG A 1 197 ? -43.116 18.221 -35.637 1.00 46.35 276 ARG A N 1
ATOM 1511 C CA . ARG A 1 197 ? -44.089 17.168 -35.491 1.00 46.07 276 ARG A CA 1
ATOM 1512 C C . ARG A 1 197 ? -45.410 17.846 -35.611 1.00 45.11 276 ARG A C 1
ATOM 1513 O O . ARG A 1 197 ? -45.484 19.080 -35.532 1.00 39.05 276 ARG A O 1
ATOM 1521 N N . GLU A 1 198 ? -46.443 17.032 -35.757 1.00 42.87 277 GLU A N 1
ATOM 1522 C CA . GLU A 1 198 ? -47.780 17.535 -35.948 1.00 46.59 277 GLU A CA 1
ATOM 1523 C C . GLU A 1 198 ? -48.197 18.330 -34.694 1.00 43.49 277 GLU A C 1
ATOM 1524 O O . GLU A 1 198 ? -48.088 17.816 -33.591 1.00 42.13 277 GLU A O 1
ATOM 1530 N N . PRO A 1 199 ? -48.641 19.584 -34.865 1.00 43.26 278 PRO A N 1
ATOM 1531 C CA . PRO A 1 199 ? -49.106 20.394 -33.741 1.00 42.07 278 PRO A CA 1
ATOM 1532 C C . PRO A 1 199 ? -50.416 19.881 -33.100 1.00 41.91 278 PRO A C 1
ATOM 1533 O O . PRO A 1 199 ? -51.119 19.059 -33.674 1.00 38.04 278 PRO A O 1
ATOM 1537 N N . TYR A 1 200 ? -50.705 20.353 -31.891 1.00 43.46 279 TYR A N 1
ATOM 1538 C CA . TYR A 1 200 ? -51.914 19.970 -31.180 1.00 42.29 279 TYR A CA 1
ATOM 1539 C C . TYR A 1 200 ? -53.104 20.379 -32.051 1.00 47.31 279 TYR A C 1
ATOM 1540 O O . TYR A 1 200 ? -54.015 19.583 -32.304 1.00 47.81 279 TYR A O 1
ATOM 1549 N N . THR A 1 201 ? -53.109 21.635 -32.477 1.00 49.84 280 THR A N 1
ATOM 1550 C CA . THR A 1 201 ? -54.005 22.097 -33.537 1.00 53.38 280 THR A CA 1
ATOM 1551 C C . THR A 1 201 ? -53.199 22.931 -34.533 1.00 54.05 280 THR A C 1
ATOM 1552 O O . THR A 1 201 ? -52.217 23.581 -34.132 1.00 52.74 280 THR A O 1
ATOM 1556 N N . PRO A 1 202 ? -53.624 22.943 -35.816 1.00 58.36 281 PRO A N 1
ATOM 1557 C CA . PRO A 1 202 ? -52.967 23.718 -36.882 1.00 59.74 281 PRO A CA 1
ATOM 1558 C C . PRO A 1 202 ? -52.519 25.101 -36.441 1.00 60.55 281 PRO A C 1
ATOM 1559 O O . PRO A 1 202 ? -53.256 25.794 -35.740 1.00 60.27 281 PRO A O 1
ATOM 1563 N N . ALA A 1 203 ? -51.296 25.466 -36.820 1.00 61.10 282 ALA A N 1
ATOM 1564 C CA . ALA A 1 203 ? -50.730 26.771 -36.498 1.00 64.48 282 ALA A CA 1
ATOM 1565 C C . ALA A 1 203 ? -51.006 27.778 -37.631 1.00 67.47 282 ALA A C 1
ATOM 1566 O O . ALA A 1 203 ? -51.446 27.403 -38.726 1.00 58.97 282 ALA A O 1
ATOM 1568 N N . ALA A 1 204 ? -50.716 29.050 -37.362 1.00 69.72 283 ALA A N 1
ATOM 1569 C CA . ALA A 1 204 ? -50.776 30.090 -38.387 1.00 72.54 283 ALA A CA 1
ATOM 1570 C C . ALA A 1 204 ? -49.880 29.728 -39.584 1.00 75.84 283 ALA A C 1
ATOM 1571 O O . ALA A 1 204 ? -50.289 29.898 -40.727 1.00 74.02 283 ALA A O 1
ATOM 1573 N N . VAL A 1 205 ? -48.674 29.213 -39.321 1.00 78.76 284 VAL A N 1
ATOM 1574 C CA . VAL A 1 205 ? -47.774 28.726 -40.393 1.00 78.06 284 VAL A CA 1
ATOM 1575 C C . VAL A 1 205 ? -46.972 27.478 -39.985 1.00 72.82 284 VAL A C 1
ATOM 1576 O O . VAL A 1 205 ? -46.382 27.442 -38.906 1.00 76.75 284 VAL A O 1
ATOM 1580 N N . ALA A 1 206 ? -46.940 26.479 -40.870 1.00 68.26 285 ALA A N 1
ATOM 1581 C CA . ALA A 1 206 ? -46.203 25.236 -40.654 1.00 64.09 285 ALA A CA 1
ATOM 1582 C C . ALA A 1 206 ? -44.834 25.495 -40.033 1.00 64.48 285 ALA A C 1
ATOM 1583 O O . ALA A 1 206 ? -44.095 26.367 -40.504 1.00 65.93 285 ALA A O 1
ATOM 1585 N N . SER A 1 207 ? -44.502 24.738 -38.988 1.00 61.67 286 SER A N 1
ATOM 1586 C CA . SER A 1 207 ? -43.199 24.841 -38.327 1.00 60.24 286 SER A CA 1
ATOM 1587 C C . SER A 1 207 ? -42.104 24.936 -39.379 1.00 57.52 286 SER A C 1
ATOM 1588 O O . SER A 1 207 ? -41.363 25.920 -39.439 1.00 51.63 286 SER A O 1
ATOM 1591 N N . ASN A 1 208 ? -42.036 23.904 -40.217 1.00 55.69 287 ASN A N 1
ATOM 1592 C CA . ASN A 1 208 ? -41.015 23.800 -41.259 1.00 59.41 287 ASN A CA 1
ATOM 1593 C C . ASN A 1 208 ? -41.032 24.970 -42.245 1.00 57.00 287 ASN A C 1
ATOM 1594 O O . ASN A 1 208 ? -39.989 25.349 -42.792 1.00 50.73 287 ASN A O 1
ATOM 1599 N N . GLU A 1 209 ? -42.207 25.546 -42.479 1.00 57.74 288 GLU A N 1
ATOM 1600 C CA . GLU A 1 209 ? -42.289 26.700 -43.371 1.00 58.61 288 GLU A CA 1
ATOM 1601 C C . GLU A 1 209 ? -41.654 27.965 -42.777 1.00 51.75 288 GLU A C 1
ATOM 1602 O O . GLU A 1 209 ? -40.977 28.706 -43.489 1.00 54.46 288 GLU A O 1
ATOM 1608 N N . ALA A 1 210 ? -41.826 28.184 -41.477 1.00 45.06 289 ALA A N 1
ATOM 1609 C CA . ALA A 1 210 ? -41.140 29.283 -40.796 1.00 41.34 289 ALA A CA 1
ATOM 1610 C C . ALA A 1 210 ? -39.616 29.086 -40.792 1.00 39.24 289 ALA A C 1
ATOM 1611 O O . ALA A 1 210 ? -38.866 30.044 -40.899 1.00 37.54 289 ALA A O 1
ATOM 1613 N N . VAL A 1 211 ? -39.180 27.850 -40.610 1.00 36.06 290 VAL A N 1
ATOM 1614 C CA . VAL A 1 211 ? -37.758 27.550 -40.552 1.00 36.85 290 VAL A CA 1
ATOM 1615 C C . VAL A 1 211 ? -37.118 27.844 -41.906 1.00 35.50 290 VAL A C 1
ATOM 1616 O O . VAL A 1 211 ? -36.062 28.482 -41.995 1.00 36.77 290 VAL A O 1
ATOM 1620 N N . ARG A 1 212 ? -37.764 27.399 -42.970 1.00 34.65 291 ARG A N 1
ATOM 1621 C CA . ARG A 1 212 ? -37.250 27.638 -44.317 1.00 35.87 291 ARG A CA 1
ATOM 1622 C C . ARG A 1 212 ? -37.155 29.114 -44.631 1.00 34.96 291 ARG A C 1
ATOM 1623 O O . ARG A 1 212 ? -36.154 29.579 -45.177 1.00 31.56 291 ARG A O 1
ATOM 1631 N N . GLN A 1 213 ? -38.182 29.862 -44.243 1.00 34.67 292 GLN A N 1
ATOM 1632 C CA . GLN A 1 213 ? -38.198 31.308 -44.476 1.00 35.83 292 GLN A CA 1
ATOM 1633 C C . GLN A 1 213 ? -37.127 32.040 -43.681 1.00 34.23 292 GLN A C 1
ATOM 1634 O O . GLN A 1 213 ? -36.510 32.982 -44.171 1.00 30.76 292 GLN A O 1
ATOM 1640 N N . GLY A 1 214 ? -36.910 31.601 -42.443 1.00 32.86 293 GLY A N 1
ATOM 1641 C CA . GLY A 1 214 ? -35.857 32.178 -41.647 1.00 31.16 293 GLY A CA 1
ATOM 1642 C C . GLY A 1 214 ? -34.503 31.926 -42.228 1.00 28.56 293 GLY A C 1
ATOM 1643 O O . GLY A 1 214 ? -33.692 32.845 -42.377 1.00 28.68 293 GLY A O 1
ATOM 1644 N N . TRP A 1 215 ? -34.253 30.661 -42.559 1.00 29.56 294 TRP A N 1
ATOM 1645 C CA . TRP A 1 215 ? -33.003 30.259 -43.195 1.00 29.51 294 TRP A CA 1
ATOM 1646 C C . TRP A 1 215 ? -32.699 31.157 -44.404 1.00 29.97 294 TRP A C 1
ATOM 1647 O O . TRP A 1 215 ? -31.578 31.660 -44.577 1.00 28.70 294 TRP A O 1
ATOM 1658 N N . LYS A 1 216 ? -33.707 31.424 -45.217 1.00 30.74 295 LYS A N 1
ATOM 1659 C CA . LYS A 1 216 ? -33.510 32.344 -46.347 1.00 34.95 295 LYS A CA 1
ATOM 1660 C C . LYS A 1 216 ? -33.273 33.779 -45.912 1.00 32.69 295 LYS A C 1
ATOM 1661 O O . LYS A 1 216 ? -32.316 34.407 -46.322 1.00 32.14 295 LYS A O 1
ATOM 1667 N N . LEU A 1 217 ? -34.118 34.284 -45.040 1.00 31.27 296 LEU A N 1
ATOM 1668 C CA . LEU A 1 217 ? -33.972 35.655 -44.576 1.00 31.37 296 LEU A CA 1
ATOM 1669 C C . LEU A 1 217 ? -32.650 35.948 -43.873 1.00 31.29 296 LEU A C 1
ATOM 1670 O O . LEU A 1 217 ? -32.037 37.012 -44.090 1.00 30.54 296 LEU A O 1
ATOM 1675 N N . TRP A 1 218 ? -32.188 34.996 -43.068 1.00 28.56 297 TRP A N 1
ATOM 1676 C CA . TRP A 1 218 ? -30.978 35.189 -42.279 1.00 28.36 297 TRP A CA 1
ATOM 1677 C C . TRP A 1 218 ? -29.678 34.945 -43.040 1.00 30.45 297 TRP A C 1
ATOM 1678 O O . TRP A 1 218 ? -28.554 35.299 -42.553 1.00 29.95 297 TRP A O 1
ATOM 1689 N N . GLN A 1 219 ? -29.818 34.319 -44.209 1.00 33.27 298 GLN A N 1
ATOM 1690 C CA . GLN A 1 219 ? -28.713 33.668 -44.931 1.00 35.55 298 GLN A CA 1
ATOM 1691 C C . GLN A 1 219 ? -27.997 32.697 -44.015 1.00 31.27 298 GLN A C 1
ATOM 1692 O O . GLN A 1 219 ? -26.781 32.776 -43.814 1.00 30.19 298 GLN A O 1
ATOM 1698 N N . GLY A 1 220 ? -28.763 31.759 -43.506 1.00 29.73 299 GLY A N 1
ATOM 1699 C CA . GLY A 1 220 ? -28.290 30.931 -42.426 1.00 31.07 299 GLY A CA 1
ATOM 1700 C C . GLY A 1 220 ? -27.095 30.109 -42.805 1.00 31.76 299 GLY A C 1
ATOM 1701 O O . GLY A 1 220 ? -27.072 29.485 -43.863 1.00 31.35 299 GLY A O 1
ATOM 1702 N N . LEU A 1 221 ? -26.089 30.107 -41.942 1.00 32.80 300 LEU A N 1
ATOM 1703 C CA . LEU A 1 221 ? -24.882 29.324 -42.176 1.00 33.08 300 LEU A CA 1
ATOM 1704 C C . LEU A 1 221 ? -24.987 27.994 -41.403 1.00 32.30 300 LEU A C 1
ATOM 1705 O O . LEU A 1 221 ? -25.040 27.970 -40.155 1.00 30.86 300 LEU A O 1
ATOM 1710 N N . LEU A 1 222 ? -24.989 26.887 -42.133 1.00 30.76 301 LEU A N 1
ATOM 1711 C CA . LEU A 1 222 ? -25.318 25.584 -41.581 1.00 30.84 301 LEU A CA 1
ATOM 1712 C C . LEU A 1 222 ? -24.111 24.682 -41.738 1.00 32.02 301 LEU A C 1
ATOM 1713 O O . LEU A 1 222 ? -23.276 24.920 -42.563 1.00 30.74 301 LEU A O 1
ATOM 1718 N N . PRO A 1 223 ? -24.007 23.658 -40.919 1.00 30.93 302 PRO A N 1
ATOM 1719 C CA . PRO A 1 223 ? -22.785 22.853 -41.038 1.00 33.50 302 PRO A CA 1
ATOM 1720 C C . PRO A 1 223 ? -22.724 22.044 -42.328 1.00 33.46 302 PRO A C 1
ATOM 1721 O O . PRO A 1 223 ? -23.710 21.366 -42.702 1.00 34.03 302 PRO A O 1
ATOM 1725 N N . GLU A 1 224 ? -21.563 22.088 -42.967 1.00 34.02 303 GLU A N 1
ATOM 1726 C CA . GLU A 1 224 ? -21.343 21.442 -44.262 1.00 40.01 303 GLU A CA 1
ATOM 1727 C C . GLU A 1 224 ? -21.617 19.970 -44.236 1.00 37.22 303 GLU A C 1
ATOM 1728 O O . GLU A 1 224 ? -22.151 19.434 -45.171 1.00 37.42 303 GLU A O 1
ATOM 1734 N N . GLU A 1 225 ? -21.257 19.281 -43.177 1.00 34.84 304 GLU A N 1
ATOM 1735 C CA . GLU A 1 225 ? -21.487 17.842 -43.197 1.00 35.40 304 GLU A CA 1
ATOM 1736 C C . GLU A 1 225 ? -22.958 17.497 -43.132 1.00 34.32 304 GLU A C 1
ATOM 1737 O O . GLU A 1 225 ? -23.403 16.534 -43.746 1.00 33.32 304 GLU A O 1
ATOM 1743 N N . CYS A 1 226 ? -23.715 18.284 -42.392 1.00 30.42 305 CYS A N 1
ATOM 1744 C CA . CYS A 1 226 ? -25.119 18.063 -42.298 1.00 31.24 305 CYS A CA 1
ATOM 1745 C C . CYS A 1 226 ? -25.876 18.444 -43.590 1.00 32.31 305 CYS A C 1
ATOM 1746 O O . CYS A 1 226 ? -26.822 17.744 -43.989 1.00 30.73 305 CYS A O 1
ATOM 1749 N N . THR A 1 227 ? -25.497 19.534 -44.251 1.00 31.57 306 THR A N 1
ATOM 1750 C CA . THR A 1 227 ? -26.249 19.944 -45.472 1.00 36.90 306 THR A CA 1
ATOM 1751 C C . THR A 1 227 ? -26.022 18.956 -46.644 1.00 36.76 306 THR A C 1
ATOM 1752 O O . THR A 1 227 ? -26.914 18.738 -47.468 1.00 36.67 306 THR A O 1
ATOM 1756 N N . LYS A 1 228 ? -24.882 18.272 -46.659 1.00 35.58 307 LYS A N 1
ATOM 1757 C CA . LYS A 1 228 ? -24.694 17.181 -47.613 1.00 36.94 307 LYS A CA 1
ATOM 1758 C C . LYS A 1 228 ? -25.726 16.064 -47.490 1.00 35.39 307 LYS A C 1
ATOM 1759 O O . LYS A 1 228 ? -26.020 15.395 -48.481 1.00 36.66 307 LYS A O 1
ATOM 1765 N N . SER A 1 229 ? -26.250 15.817 -46.297 1.00 31.97 308 SER A N 1
ATOM 1766 C CA . SER A 1 229 ? -27.310 14.807 -46.121 1.00 33.21 308 SER A CA 1
ATOM 1767 C C . SER A 1 229 ? -28.675 15.353 -46.466 1.00 30.76 308 SER A C 1
ATOM 1768 O O . SER A 1 229 ? -29.595 14.585 -46.664 1.00 31.64 308 SER A O 1
ATOM 1771 N N . TYR A 1 230 ? -28.805 16.676 -46.538 1.00 29.11 309 TYR A N 1
ATOM 1772 C CA . TYR A 1 230 ? -30.081 17.314 -46.821 1.00 28.80 309 TYR A CA 1
ATOM 1773 C C . TYR A 1 230 ? -29.936 18.335 -47.949 1.00 29.31 309 TYR A C 1
ATOM 1774 O O . TYR A 1 230 ? -30.239 19.510 -47.758 1.00 28.96 309 TYR A O 1
ATOM 1783 N N . PRO A 1 231 ? -29.500 17.888 -49.160 1.00 30.47 310 PRO A N 1
ATOM 1784 C CA . PRO A 1 231 ? -29.270 18.794 -50.276 1.00 31.66 310 PRO A CA 1
ATOM 1785 C C . PRO A 1 231 ? -30.526 19.505 -50.789 1.00 30.99 310 PRO A C 1
ATOM 1786 O O . PRO A 1 231 ? -30.448 20.648 -51.289 1.00 30.47 310 PRO A O 1
ATOM 1790 N N . THR A 1 232 ? -31.682 18.862 -50.671 1.00 30.85 311 THR A N 1
ATOM 1791 C CA . THR A 1 232 ? -32.921 19.504 -51.114 1.00 31.72 311 THR A CA 1
ATOM 1792 C C . THR A 1 232 ? -33.623 20.349 -50.031 1.00 33.46 311 THR A C 1
ATOM 1793 O O . THR A 1 232 ? -34.529 21.129 -50.348 1.00 31.61 311 THR A O 1
ATOM 1797 N N . GLU A 1 233 ? -33.267 20.158 -48.754 1.00 33.37 312 GLU A N 1
ATOM 1798 C CA . GLU A 1 233 ? -33.896 20.936 -47.657 1.00 34.64 312 GLU A CA 1
ATOM 1799 C C . GLU A 1 233 ? -32.850 21.161 -46.591 1.00 31.25 312 GLU A C 1
ATOM 1800 O O . GLU A 1 233 ? -32.882 20.535 -45.536 1.00 28.77 312 GLU A O 1
ATOM 1806 N N . PRO A 1 234 ? -31.883 22.017 -46.885 1.00 29.51 313 PRO A N 1
ATOM 1807 C CA . PRO A 1 234 ? -30.719 22.127 -45.981 1.00 29.51 313 PRO A CA 1
ATOM 1808 C C . PRO A 1 234 ? -31.078 22.680 -44.572 1.00 29.34 313 PRO A C 1
ATOM 1809 O O . PRO A 1 234 ? -30.386 22.431 -43.597 1.00 27.55 313 PRO A O 1
ATOM 1813 N N . TRP A 1 235 ? -32.165 23.430 -44.518 1.00 29.29 314 TRP A N 1
ATOM 1814 C CA . TRP A 1 235 ? -32.724 23.973 -43.290 1.00 30.23 314 TRP A CA 1
ATOM 1815 C C . TRP A 1 235 ? -33.164 22.925 -42.276 1.00 28.15 314 TRP A C 1
ATOM 1816 O O . TRP A 1 235 ? -33.394 23.251 -41.116 1.00 30.04 314 TRP A O 1
ATOM 1827 N N . ARG A 1 236 ? -33.236 21.656 -42.682 1.00 27.02 315 ARG A N 1
ATOM 1828 C CA . ARG A 1 236 ? -33.460 20.554 -41.767 1.00 28.34 315 ARG A CA 1
ATOM 1829 C C . ARG A 1 236 ? -32.339 20.509 -40.723 1.00 27.17 315 ARG A C 1
ATOM 1830 O O . ARG A 1 236 ? -32.504 19.935 -39.666 1.00 30.06 315 ARG A O 1
ATOM 1838 N N . CYS A 1 237 ? -31.193 21.106 -41.043 1.00 29.09 316 CYS A N 1
ATOM 1839 C CA . CYS A 1 237 ? -30.064 21.135 -40.154 1.00 30.77 316 CYS A CA 1
ATOM 1840 C C . CYS A 1 237 ? -30.221 22.066 -38.941 1.00 28.91 316 CYS A C 1
ATOM 1841 O O . CYS A 1 237 ? -29.353 22.089 -38.070 1.00 29.03 316 CYS A O 1
ATOM 1844 N N . TYR A 1 238 ? -31.309 22.823 -38.866 1.00 28.05 317 TYR A N 1
ATOM 1845 C CA . TYR A 1 238 ? -31.623 23.555 -37.641 1.00 27.65 317 TYR A CA 1
ATOM 1846 C C . TYR A 1 238 ? -32.089 22.602 -36.550 1.00 31.20 317 TYR A C 1
ATOM 1847 O O . TYR A 1 238 ? -32.028 22.941 -35.384 1.00 33.49 317 TYR A O 1
ATOM 1856 N N . TYR A 1 239 ? -32.543 21.403 -36.900 1.00 27.42 318 TYR A N 1
ATOM 1857 C CA . TYR A 1 239 ? -32.988 20.487 -35.883 1.00 27.34 318 TYR A CA 1
ATOM 1858 C C . TYR A 1 239 ? -31.859 19.630 -35.361 1.00 28.03 318 TYR A C 1
ATOM 1859 O O . TYR A 1 239 ? -31.163 18.917 -36.128 1.00 27.02 318 TYR A O 1
ATOM 1868 N N . GLY A 1 240 ? -31.707 19.647 -34.034 1.00 26.27 319 GLY A N 1
ATOM 1869 C CA . GLY A 1 240 ? -30.553 19.013 -33.420 1.00 26.87 319 GLY A CA 1
ATOM 1870 C C . GLY A 1 240 ? -30.432 17.562 -33.749 1.00 26.17 319 GLY A C 1
ATOM 1871 O O . GLY A 1 240 ? -29.344 17.071 -34.006 1.00 25.21 319 GLY A O 1
ATOM 1872 N N . TYR A 1 241 ? -31.554 16.855 -33.773 1.00 25.79 320 TYR A N 1
ATOM 1873 C CA . TYR A 1 241 ? -31.482 15.444 -34.043 1.00 29.78 320 TYR A CA 1
ATOM 1874 C C . TYR A 1 241 ? -31.036 15.138 -35.476 1.00 28.09 320 TYR A C 1
ATOM 1875 O O . TYR A 1 241 ? -30.546 14.057 -35.732 1.00 27.82 320 TYR A O 1
ATOM 1884 N N . ARG A 1 242 ? -31.206 16.077 -36.383 1.00 28.10 321 ARG A N 1
ATOM 1885 C CA . ARG A 1 242 ? -30.757 15.897 -37.768 1.00 29.39 321 ARG A CA 1
ATOM 1886 C C . ARG A 1 242 ? -29.270 16.265 -37.911 1.00 29.85 321 ARG A C 1
ATOM 1887 O O . ARG A 1 242 ? -28.539 15.657 -38.677 1.00 26.70 321 ARG A O 1
ATOM 1895 N N . LEU A 1 243 ? -28.848 17.265 -37.168 1.00 27.94 322 LEU A N 1
ATOM 1896 C CA A LEU A 1 243 ? -27.468 17.725 -37.201 0.50 29.05 322 LEU A CA 1
ATOM 1897 C CA B LEU A 1 243 ? -27.457 17.735 -37.177 0.50 27.57 322 LEU A CA 1
ATOM 1898 C C . LEU A 1 243 ? -26.521 16.788 -36.439 1.00 27.96 322 LEU A C 1
ATOM 1899 O O . LEU A 1 243 ? -25.362 16.599 -36.835 1.00 26.73 322 LEU A O 1
ATOM 1908 N N . TYR A 1 244 ? -27.013 16.181 -35.359 1.00 28.65 323 TYR A N 1
ATOM 1909 C CA . TYR A 1 244 ? -26.141 15.428 -34.430 1.00 28.62 323 TYR A CA 1
ATOM 1910 C C . TYR A 1 244 ? -25.291 14.324 -35.066 1.00 30.16 323 TYR A C 1
ATOM 1911 O O . TYR A 1 244 ? -24.109 14.224 -34.732 1.00 27.35 323 TYR A O 1
ATOM 1920 N N . PRO A 1 245 ? -25.872 13.488 -35.951 1.00 30.66 324 PRO A N 1
ATOM 1921 C CA . PRO A 1 245 ? -25.060 12.401 -36.513 1.00 32.59 324 PRO A CA 1
ATOM 1922 C C . PRO A 1 245 ? -23.757 12.790 -37.189 1.00 33.46 324 PRO A C 1
ATOM 1923 O O . PRO A 1 245 ? -22.835 11.992 -37.206 1.00 36.20 324 PRO A O 1
ATOM 1927 N N .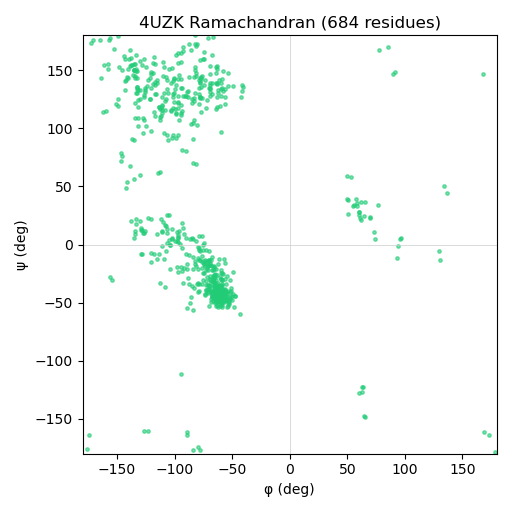 THR A 1 246 ? -23.652 13.999 -37.719 1.00 33.54 325 THR A N 1
ATOM 1928 C CA . THR A 1 246 ? -22.400 14.418 -38.347 1.00 35.00 325 THR A CA 1
ATOM 1929 C C . THR A 1 246 ? -21.597 15.408 -37.553 1.00 33.82 325 THR A C 1
ATOM 1930 O O . THR A 1 246 ? -20.610 15.966 -38.063 1.00 31.03 325 THR A O 1
ATOM 1934 N N . LEU A 1 247 ? -21.938 15.595 -36.283 1.00 32.21 326 LEU A N 1
ATOM 1935 C CA . LEU A 1 247 ? -21.183 16.532 -35.479 1.00 32.43 326 LEU A CA 1
ATOM 1936 C C . LEU A 1 247 ? -19.928 15.791 -34.996 1.00 31.90 326 LEU A C 1
ATOM 1937 O O . LEU A 1 247 ? -20.050 14.744 -34.422 1.00 29.03 326 LEU A O 1
ATOM 1942 N N . LYS A 1 248 ? -18.757 16.375 -35.154 1.00 33.28 327 LYS A N 1
ATOM 1943 C CA . LYS A 1 248 ? -17.529 15.745 -34.693 1.00 34.59 327 LYS A CA 1
ATOM 1944 C C . LYS A 1 248 ? -17.100 16.143 -33.304 1.00 33.12 327 LYS A C 1
ATOM 1945 O O . LYS A 1 248 ? -16.457 15.365 -32.629 1.00 35.70 327 LYS A O 1
ATOM 1951 N N . THR A 1 249 ? -17.366 17.367 -32.887 1.00 28.24 328 THR A N 1
ATOM 1952 C CA . THR A 1 249 ? -16.925 17.827 -31.580 1.00 27.74 328 THR A CA 1
ATOM 1953 C C . THR A 1 249 ? -17.875 17.349 -30.455 1.00 27.36 328 THR A C 1
ATOM 1954 O O . THR A 1 249 ? -19.118 17.314 -30.675 1.00 27.67 328 THR A O 1
ATOM 1958 N N . PRO A 1 250 ? -17.331 17.039 -29.251 1.00 26.20 329 PRO A N 1
ATOM 1959 C CA . PRO A 1 250 ? -18.203 16.568 -28.158 1.00 26.68 329 PRO A CA 1
ATOM 1960 C C . PRO A 1 250 ? -19.308 17.581 -27.796 1.00 23.07 329 PRO A C 1
ATOM 1961 O O . PRO A 1 250 ? -19.033 18.768 -27.636 1.00 22.29 329 PRO A O 1
ATOM 1965 N N . LEU A 1 251 ? -20.523 17.082 -27.689 1.00 22.49 330 LEU A N 1
ATOM 1966 C CA . LEU A 1 251 ? -21.717 17.874 -27.331 1.00 23.07 330 LEU A CA 1
ATOM 1967 C C . LEU A 1 251 ? -22.551 17.228 -26.249 1.00 23.87 330 LEU A C 1
ATOM 1968 O O . LEU A 1 251 ? -23.036 16.093 -26.437 1.00 28.34 330 LEU A O 1
ATOM 1973 N N . PHE A 1 252 ? -22.703 17.907 -25.104 1.00 20.85 331 PHE A N 1
ATOM 1974 C CA . PHE A 1 252 ? -23.591 17.477 -24.062 1.00 19.27 331 PHE A CA 1
ATOM 1975 C C . PHE A 1 252 ? -24.956 18.063 -24.345 1.00 20.05 331 PHE A C 1
ATOM 1976 O O . PHE A 1 252 ? -25.067 19.261 -24.590 1.00 20.76 331 PHE A O 1
ATOM 1984 N N . VAL A 1 253 ? -25.994 17.241 -24.276 1.00 19.02 332 VAL A N 1
ATOM 1985 C CA . VAL A 1 253 ? -27.382 17.725 -24.486 1.00 19.84 332 VAL A CA 1
ATOM 1986 C C . VAL A 1 253 ? -28.162 17.679 -23.188 1.00 19.47 332 VAL A C 1
ATOM 1987 O O . VAL A 1 253 ? -28.342 16.585 -22.597 1.00 19.09 332 VAL A O 1
ATOM 1991 N N . PHE A 1 254 ? -28.634 18.852 -22.738 1.00 18.95 333 PHE A N 1
ATOM 1992 C CA . PHE A 1 254 ? -29.600 18.921 -21.672 1.00 19.38 333 PHE A CA 1
ATOM 1993 C C . PHE A 1 254 ? -30.942 19.268 -22.277 1.00 19.47 333 PHE A C 1
ATOM 1994 O O . PHE A 1 254 ? -31.021 20.227 -23.018 1.00 18.13 333 PHE A O 1
ATOM 2002 N N . GLN A 1 255 ? -31.986 18.525 -21.943 1.00 20.66 334 GLN A N 1
ATOM 2003 C CA . GLN A 1 255 ? -33.300 18.813 -22.484 1.00 22.94 334 GLN A CA 1
ATOM 2004 C C . GLN A 1 255 ? -34.364 18.377 -21.493 1.00 23.17 334 GLN A C 1
ATOM 2005 O O . GLN A 1 255 ? -34.413 17.207 -21.081 1.00 21.86 334 GLN A O 1
ATOM 2011 N N . TRP A 1 256 ? -35.195 19.330 -21.055 1.00 22.36 335 TRP A N 1
ATOM 2012 C CA . TRP A 1 256 ? -36.401 18.962 -20.320 1.00 23.44 335 TRP A CA 1
ATOM 2013 C C . TRP A 1 256 ? -37.313 18.128 -21.230 1.00 22.78 335 TRP A C 1
ATOM 2014 O O . TRP A 1 256 ? -37.572 18.526 -22.370 1.00 24.82 335 TRP A O 1
ATOM 2025 N N . LEU A 1 257 ? -37.788 16.988 -20.757 1.00 25.28 336 LEU A N 1
ATOM 2026 C CA . LEU A 1 257 ? -38.628 16.119 -21.607 1.00 27.25 336 LEU A CA 1
ATOM 2027 C C . LEU A 1 257 ? -39.986 16.787 -21.923 1.00 27.28 336 LEU A C 1
ATOM 2028 O O . LEU A 1 257 ? -40.503 16.557 -22.992 1.00 29.30 336 LEU A O 1
ATOM 2033 N N . PHE A 1 258 ? -40.461 17.666 -21.044 1.00 25.94 337 PHE A N 1
ATOM 2034 C CA . PHE A 1 258 ? -41.667 18.451 -21.273 1.00 28.36 337 PHE A CA 1
ATOM 2035 C C . PHE A 1 258 ? -41.301 19.917 -21.416 1.00 29.27 337 PHE A C 1
ATOM 2036 O O . PHE A 1 258 ? -41.731 20.781 -20.659 1.00 31.43 337 PHE A O 1
ATOM 2044 N N . ASP A 1 259 ? -40.515 20.183 -22.441 1.00 29.65 338 ASP A N 1
ATOM 2045 C CA . ASP A 1 259 ? -39.982 21.508 -22.683 1.00 29.07 338 ASP A CA 1
ATOM 2046 C C . ASP A 1 259 ? -41.089 22.473 -23.100 1.00 28.72 338 ASP A C 1
ATOM 2047 O O . ASP A 1 259 ? -41.834 22.210 -24.046 1.00 28.96 338 ASP A O 1
ATOM 2052 N N . GLU A 1 260 ? -41.148 23.595 -22.411 1.00 28.53 339 GLU A N 1
ATOM 2053 C CA . GLU A 1 260 ? -42.189 24.623 -22.661 1.00 33.08 339 GLU A CA 1
ATOM 2054 C C . GLU A 1 260 ? -42.117 25.322 -24.022 1.00 33.05 339 GLU A C 1
ATOM 2055 O O . GLU A 1 260 ? -43.152 25.761 -24.561 1.00 30.10 339 GLU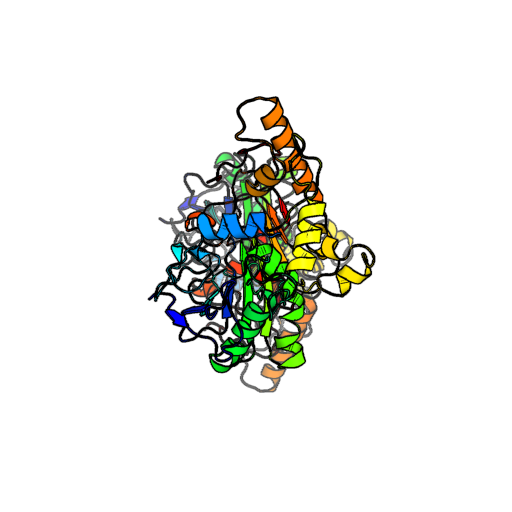 A O 1
ATOM 2061 N N . ALA A 1 261 ? -40.920 25.422 -24.598 1.00 29.04 340 ALA A N 1
ATOM 2062 C CA . ALA A 1 261 ? -40.764 25.969 -25.930 1.00 29.86 340 ALA A CA 1
ATOM 2063 C C . ALA A 1 261 ? -41.321 25.002 -26.990 1.00 28.90 340 ALA A C 1
ATOM 2064 O O . ALA A 1 261 ? -41.988 25.431 -27.894 1.00 29.41 340 ALA A O 1
ATOM 2066 N N . GLN A 1 262 ? -41.073 23.697 -26.840 1.00 27.64 341 GLN A N 1
ATOM 2067 C CA . GLN A 1 262 ? -41.663 22.736 -27.707 1.00 27.72 341 GLN A CA 1
ATOM 2068 C C . GLN A 1 262 ? -43.219 22.793 -27.584 1.00 28.27 341 GLN A C 1
ATOM 2069 O O . GLN A 1 262 ? -43.903 22.685 -28.585 1.00 31.14 341 GLN A O 1
ATOM 2075 N N . MET A 1 263 ? -43.754 22.998 -26.399 1.00 28.04 342 MET A N 1
ATOM 2076 C CA . MET A 1 263 ? -45.249 23.122 -26.257 1.00 30.41 342 MET A CA 1
ATOM 2077 C C . MET A 1 263 ? -45.789 24.303 -27.043 1.00 32.22 342 MET A C 1
ATOM 2078 O O . MET A 1 263 ? -46.879 24.233 -27.642 1.00 29.23 342 MET A O 1
ATOM 2083 N N . ARG A 1 264 ? -45.030 25.402 -27.042 1.00 32.74 343 ARG A N 1
ATOM 2084 C CA . ARG A 1 264 ? -45.416 26.595 -27.824 1.00 36.90 343 ARG A CA 1
ATOM 2085 C C . ARG A 1 264 ? -45.304 26.298 -29.331 1.00 36.88 343 ARG A C 1
ATOM 2086 O O . ARG A 1 264 ? -46.212 26.566 -30.091 1.00 38.91 343 ARG A O 1
ATOM 2094 N N . VAL A 1 265 ? -44.201 25.704 -29.763 1.00 36.96 344 VAL A N 1
ATOM 2095 C CA . VAL A 1 265 ? -44.044 25.280 -31.160 1.00 40.68 344 VAL A CA 1
ATOM 2096 C C . VAL A 1 265 ? -45.251 24.407 -31.58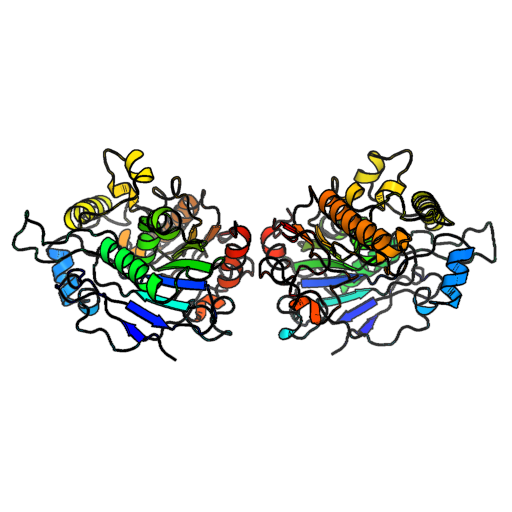2 1.00 43.62 344 VAL A C 1
ATOM 2097 O O . VAL A 1 265 ? -45.876 24.662 -32.580 1.00 44.41 344 VAL A O 1
ATOM 2101 N N . ASP A 1 266 ? -45.580 23.412 -30.775 1.00 40.57 345 ASP A N 1
ATOM 2102 C CA . ASP A 1 266 ? -46.692 22.507 -31.044 1.00 39.11 345 ASP A CA 1
ATOM 2103 C C . ASP A 1 266 ? -48.099 23.093 -30.797 1.00 39.15 345 ASP A C 1
ATOM 2104 O O . ASP A 1 266 ? -49.101 22.370 -30.938 1.00 37.67 345 ASP A O 1
ATOM 2109 N N . ASN A 1 267 ? -48.184 24.351 -30.361 1.00 38.71 346 ASN A N 1
ATOM 2110 C CA . ASN A 1 267 ? -49.432 25.068 -30.300 1.00 41.05 346 ASN A CA 1
ATOM 2111 C C . ASN A 1 267 ? -50.439 24.406 -29.353 1.00 44.24 346 ASN A C 1
ATOM 2112 O O . ASN A 1 267 ? -51.663 24.405 -29.607 1.00 42.94 346 ASN A O 1
ATOM 2117 N N . VAL A 1 268 ? -49.930 23.866 -28.249 1.00 39.96 347 VAL A N 1
ATOM 2118 C CA . VAL A 1 268 ? -50.768 23.177 -27.288 1.00 42.70 347 VAL A CA 1
ATOM 2119 C C . VAL A 1 268 ? -51.695 24.132 -26.560 1.00 44.85 347 VAL A C 1
ATOM 2120 O O . VAL A 1 268 ? -52.841 23.772 -26.284 1.00 42.53 347 VAL A O 1
ATOM 2124 N N . GLY A 1 269 ? -51.171 25.316 -26.223 1.00 44.32 348 GLY A N 1
ATOM 2125 C CA . GLY A 1 269 ? -51.826 26.254 -25.344 1.00 46.45 348 GLY A CA 1
ATOM 2126 C C . GLY A 1 269 ? -51.497 25.910 -23.909 1.00 47.88 348 GLY A C 1
ATOM 2127 O O . GLY A 1 269 ? -50.924 24.868 -23.631 1.00 52.27 348 GLY A O 1
ATOM 2128 N N . ALA A 1 270 ? -51.864 26.798 -22.988 1.00 51.82 349 ALA A N 1
ATOM 2129 C CA . ALA A 1 270 ? -51.808 26.502 -21.556 1.00 47.90 349 ALA A CA 1
ATOM 2130 C C . ALA A 1 270 ? -52.724 25.299 -21.261 1.00 47.10 349 ALA A C 1
ATOM 2131 O O . ALA A 1 270 ? -53.923 25.334 -21.537 1.00 43.71 349 ALA A O 1
ATOM 2133 N N . PRO A 1 271 ? -52.148 24.208 -20.752 1.00 45.13 350 PRO A N 1
ATOM 2134 C CA . PRO A 1 271 ? -52.900 22.948 -20.687 1.00 43.74 350 PRO A CA 1
ATOM 2135 C C . PRO A 1 271 ? -53.913 22.898 -19.565 1.00 45.27 350 PRO A C 1
ATOM 2136 O O . PRO A 1 271 ? -53.535 22.893 -18.386 1.00 42.10 350 PRO A O 1
ATOM 2140 N N . VAL A 1 272 ? -55.194 22.842 -19.927 1.00 40.57 351 VAL A N 1
ATOM 2141 C CA . VAL A 1 272 ? -56.265 22.826 -18.911 1.00 42.60 351 VAL A CA 1
ATOM 2142 C C . VAL A 1 272 ? -57.325 21.764 -19.208 1.00 42.11 351 VAL A C 1
ATOM 2143 O O . VAL A 1 272 ? -58.415 21.799 -18.629 1.00 47.64 351 VAL A O 1
ATOM 2147 N N . THR A 1 273 ? -57.030 20.870 -20.151 1.00 43.41 352 THR A N 1
ATOM 2148 C CA . THR A 1 273 ? -57.921 19.781 -20.535 1.00 39.93 352 THR A CA 1
ATOM 2149 C C . THR A 1 273 ? -57.098 18.515 -20.640 1.00 40.92 352 THR A C 1
ATOM 2150 O O . THR A 1 273 ? -55.863 18.582 -20.872 1.00 35.43 352 THR A O 1
ATOM 2154 N N . PRO A 1 274 ? -57.752 17.361 -20.477 1.00 38.80 353 PRO A N 1
ATOM 2155 C CA . PRO A 1 274 ? -57.061 16.068 -20.600 1.00 39.57 353 PRO A CA 1
ATOM 2156 C C . PRO A 1 274 ? -56.497 15.850 -22.001 1.00 37.83 353 PRO A C 1
ATOM 2157 O O . PRO A 1 274 ? -55.431 15.252 -22.142 1.00 36.45 353 PRO A O 1
ATOM 2161 N N . GLN A 1 275 ? -57.202 16.330 -23.028 1.00 37.41 354 GLN A N 1
ATOM 2162 C CA . GLN A 1 275 ? -56.664 16.273 -24.405 1.00 38.73 354 GLN A CA 1
ATOM 2163 C C . GLN A 1 275 ? -55.273 16.956 -24.516 1.00 35.31 354 GLN A C 1
ATOM 2164 O O . GLN A 1 275 ? -54.354 16.413 -25.115 1.00 35.34 354 GLN A O 1
ATOM 2170 N N . GLN A 1 276 ? -55.152 18.153 -23.977 1.00 32.87 355 GLN A N 1
ATOM 2171 C CA . GLN A 1 276 ? -53.860 18.850 -24.009 1.00 33.72 355 GLN A CA 1
ATOM 2172 C C . GLN A 1 276 ? -52.793 18.094 -23.198 1.00 34.06 355 GLN A C 1
ATOM 2173 O O . GLN A 1 276 ? -51.656 17.929 -23.659 1.00 32.51 355 GLN A O 1
ATOM 2179 N N . TRP A 1 277 ? -53.139 17.665 -21.982 1.00 32.91 356 TRP A N 1
ATOM 2180 C CA . TRP A 1 277 ? -52.200 16.892 -21.183 1.00 33.73 356 TRP A CA 1
ATOM 2181 C C . TRP A 1 277 ? -51.734 15.584 -21.851 1.00 34.11 356 TRP A C 1
ATOM 2182 O O . TRP A 1 277 ? -50.527 15.263 -21.829 1.00 33.51 356 TRP A O 1
ATOM 2193 N N . ASN A 1 278 ? -52.633 14.855 -22.485 1.00 33.11 357 ASN A N 1
ATOM 2194 C CA . ASN A 1 278 ? -52.197 13.653 -23.208 1.00 34.56 357 ASN A CA 1
ATOM 2195 C C . ASN A 1 278 ? -51.276 14.005 -24.366 1.00 33.46 357 ASN A C 1
ATOM 2196 O O . ASN A 1 278 ? -50.301 13.306 -24.637 1.00 31.20 357 ASN A O 1
ATOM 2201 N N . TYR A 1 279 ? -51.559 15.117 -25.041 1.00 33.20 358 TYR A N 1
ATOM 2202 C CA . TYR A 1 279 ? -50.650 15.563 -26.082 1.00 31.58 358 TYR A CA 1
ATOM 2203 C C . TYR A 1 279 ? -49.258 15.820 -25.473 1.00 29.68 358 TYR A C 1
ATOM 2204 O O . TYR A 1 279 ? -48.238 15.425 -26.042 1.00 31.06 358 TYR A O 1
ATOM 2213 N N . ILE A 1 280 ? -49.205 16.465 -24.312 1.00 29.91 359 ILE A N 1
ATOM 2214 C CA . ILE A 1 280 ? -47.913 16.786 -23.707 1.00 30.23 359 ILE A CA 1
ATOM 2215 C C . ILE A 1 280 ? -47.161 15.506 -23.284 1.00 30.89 359 ILE A C 1
ATOM 2216 O O . ILE A 1 280 ? -45.952 15.383 -23.455 1.00 27.92 359 ILE A O 1
ATOM 2221 N N . HIS A 1 281 ? -47.901 14.548 -22.734 1.00 29.85 360 HIS A N 1
ATOM 2222 C CA . HIS A 1 281 ? -47.333 13.270 -22.353 1.00 31.15 360 HIS A CA 1
ATOM 2223 C C . HIS A 1 281 ? -46.669 12.621 -23.551 1.00 32.00 360 HIS A C 1
ATOM 2224 O O . HIS A 1 281 ? -45.500 12.194 -23.455 1.00 30.88 360 HIS A O 1
ATOM 2231 N N . GLU A 1 282 ? -47.352 12.618 -24.689 1.00 34.98 361 GLU A N 1
ATOM 2232 C CA . GLU A 1 282 ? -46.799 12.018 -25.910 1.00 38.74 361 GLU A CA 1
ATOM 2233 C C . GLU A 1 282 ? -45.621 12.814 -26.453 1.00 37.85 361 GLU A C 1
ATOM 2234 O O . GLU A 1 282 ? -44.722 12.248 -27.046 1.00 33.84 361 GLU A O 1
ATOM 2240 N N 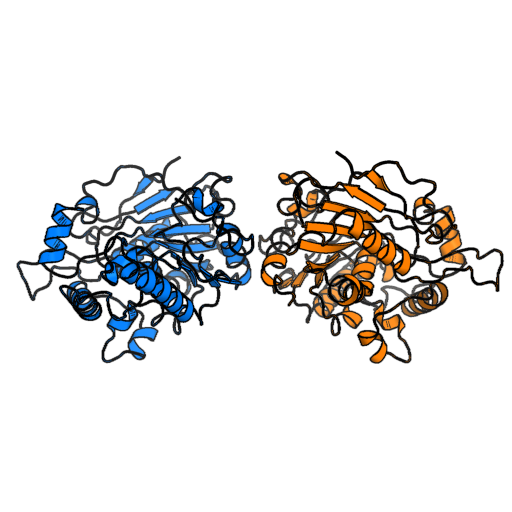. MET A 1 283 ? -45.655 14.127 -26.267 1.00 36.92 362 MET A N 1
ATOM 2241 C CA . MET A 1 283 ? -44.561 14.989 -26.703 1.00 36.24 362 MET A CA 1
ATOM 2242 C C . MET A 1 283 ? -43.287 14.588 -25.999 1.00 35.89 362 MET A C 1
ATOM 2243 O O . MET A 1 283 ? -42.228 14.463 -26.622 1.00 34.49 362 MET A O 1
ATOM 2248 N N . GLY A 1 284 ? -43.392 14.360 -24.692 1.00 35.02 363 GLY A N 1
ATOM 2249 C CA . GLY A 1 284 ? -42.285 13.898 -23.915 1.00 35.27 363 GLY A CA 1
ATOM 2250 C C . GLY A 1 284 ? -41.667 12.594 -24.410 1.00 33.94 363 GLY A C 1
ATOM 2251 O O . GLY A 1 284 ? -40.434 12.429 -24.407 1.00 29.73 363 GLY A O 1
ATOM 2252 N N . GLY A 1 285 ? -42.511 11.655 -24.798 1.00 33.11 364 GLY A N 1
ATOM 2253 C CA . GLY A 1 285 ? -42.024 10.397 -25.374 1.00 33.24 364 GLY A CA 1
ATOM 2254 C C . GLY A 1 285 ? -41.303 10.604 -26.692 1.00 32.40 364 GLY A C 1
ATOM 2255 O O . GLY A 1 285 ? -40.290 9.966 -26.952 1.00 33.27 364 GLY A O 1
ATOM 2256 N N . ALA A 1 286 ? -41.833 11.486 -27.542 1.00 34.73 365 ALA A N 1
ATOM 2257 C CA . ALA A 1 286 ? -41.171 11.788 -28.811 1.00 34.01 365 ALA A CA 1
ATOM 2258 C C . ALA A 1 286 ? -39.797 12.440 -28.595 1.00 32.06 365 ALA A C 1
ATOM 2259 O O . ALA A 1 286 ? -38.825 12.095 -29.251 1.00 30.88 365 ALA A O 1
ATOM 2261 N N . LEU A 1 287 ? -39.712 13.360 -27.639 1.00 30.83 366 LEU A N 1
ATOM 2262 C CA . LEU A 1 287 ? -38.420 13.963 -27.322 1.00 31.68 366 LEU A CA 1
ATOM 2263 C C . LEU A 1 287 ? -37.444 12.932 -26.871 1.00 29.44 366 LEU A C 1
ATOM 2264 O O . LEU A 1 287 ? -36.306 12.910 -27.324 1.00 29.74 366 LEU A O 1
ATOM 2269 N N . ARG A 1 288 ? -37.890 12.063 -25.963 1.00 28.06 367 ARG A N 1
ATOM 2270 C CA . ARG A 1 288 ? -37.050 11.019 -25.467 1.00 29.91 367 ARG A CA 1
ATOM 2271 C C . ARG A 1 288 ? -36.504 10.153 -26.592 1.00 29.41 367 ARG A C 1
ATOM 2272 O O . ARG A 1 288 ? -35.315 9.838 -26.593 1.00 29.59 367 ARG A O 1
ATOM 2280 N N . SER A 1 289 ? -37.366 9.726 -27.509 1.00 29.89 368 SER A N 1
ATOM 2281 C CA . SER A 1 289 ? -36.938 8.921 -28.676 1.00 31.85 368 SER A CA 1
ATOM 2282 C C . SER A 1 289 ? -35.963 9.611 -29.557 1.00 30.35 368 SER A C 1
ATOM 2283 O O . SER A 1 289 ? -35.065 8.987 -30.051 1.00 30.84 368 SER A O 1
ATOM 2286 N N . SER A 1 290 ? -36.127 10.923 -29.712 1.00 29.14 369 SER A N 1
ATOM 2287 C CA . SER A 1 290 ? -35.289 11.704 -30.585 1.00 28.70 369 SER A CA 1
ATOM 2288 C C . SER A 1 290 ? -33.878 11.818 -30.023 1.00 29.49 369 SER A C 1
ATOM 2289 O O . SER A 1 290 ? -32.952 12.231 -30.737 1.00 28.84 369 SER A O 1
ATOM 2292 N N . LEU A 1 291 ? -33.698 11.454 -28.757 1.00 26.57 370 LEU A N 1
ATOM 2293 C CA . LEU A 1 291 ? -32.374 11.547 -28.136 1.00 27.01 370 LEU A CA 1
ATOM 2294 C C . LEU A 1 291 ? -31.649 10.181 -28.165 1.00 29.47 370 LEU A C 1
ATOM 2295 O O . LEU A 1 291 ? -30.580 10.031 -27.596 1.00 27.73 370 LEU A O 1
ATOM 2300 N N . ASP A 1 292 ? -32.210 9.192 -28.869 1.00 31.15 371 ASP A N 1
ATOM 2301 C CA . ASP A 1 292 ? -31.673 7.823 -28.837 1.00 32.88 371 ASP A CA 1
ATOM 2302 C C . ASP A 1 292 ? -30.224 7.726 -29.208 1.00 33.99 371 ASP A C 1
ATOM 2303 O O . ASP A 1 292 ? -29.511 6.938 -28.627 1.00 37.74 371 ASP A O 1
ATOM 2308 N N . ASN A 1 293 ? -29.728 8.546 -30.118 1.00 32.94 372 ASN A N 1
ATOM 2309 C CA . ASN A 1 293 ? -28.321 8.360 -30.476 1.00 34.69 372 ASN A CA 1
ATOM 2310 C C . ASN A 1 293 ? -27.326 9.233 -29.746 1.00 31.82 372 ASN A C 1
ATOM 2311 O O . ASN A 1 293 ? -26.154 9.144 -29.988 1.00 31.80 372 ASN A O 1
ATOM 2316 N N . VAL A 1 294 ? -27.796 10.081 -28.844 1.00 29.62 373 VAL A N 1
ATOM 2317 C CA . VAL A 1 294 ? -26.897 11.009 -28.187 1.00 27.77 373 VAL A CA 1
ATOM 2318 C C . VAL A 1 294 ? -26.134 10.302 -27.108 1.00 26.91 373 VAL A C 1
ATOM 2319 O O . VAL A 1 294 ? -26.716 9.692 -26.227 1.00 25.71 373 VAL A O 1
ATOM 2323 N N . SER A 1 295 ? -24.819 10.478 -27.153 1.00 29.01 374 SER A N 1
ATOM 2324 C CA . SER A 1 295 ? -23.887 9.861 -26.244 1.00 30.24 374 SER A CA 1
ATOM 2325 C C . SER A 1 295 ? -23.900 10.453 -24.789 1.00 28.76 374 SER A C 1
ATOM 2326 O O . SER A 1 295 ? -23.788 9.712 -23.802 1.00 27.91 374 SER A O 1
ATOM 2329 N N . ALA A 1 296 ? -24.044 11.769 -24.665 1.00 23.99 375 ALA A N 1
ATOM 2330 C CA . ALA A 1 296 ? -24.032 12.476 -23.382 1.00 22.90 375 ALA A CA 1
ATOM 2331 C C . ALA A 1 296 ? -25.304 13.320 -23.312 1.00 23.54 375 ALA A C 1
ATOM 2332 O O . ALA A 1 296 ? -25.391 14.320 -23.963 1.00 23.72 375 ALA A O 1
ATOM 2334 N N . VAL A 1 297 ? -26.241 12.894 -22.481 1.00 22.71 376 VAL A N 1
ATOM 2335 C CA . VAL A 1 297 ? -27.606 13.484 -22.412 1.00 24.40 376 VAL A CA 1
ATOM 2336 C C . VAL A 1 297 ? -28.049 13.516 -20.951 1.00 22.50 376 VAL A C 1
ATOM 2337 O O . VAL A 1 297 ? -27.701 12.638 -20.118 1.00 23.01 376 VAL A O 1
ATOM 2341 N N . PHE A 1 298 ? -28.726 14.596 -20.604 1.00 21.39 377 PHE A N 1
ATOM 2342 C CA . PHE A 1 298 ? -29.332 14.761 -19.301 1.00 21.18 377 PHE A CA 1
ATOM 2343 C C . PHE A 1 298 ? -30.727 15.282 -19.569 1.00 21.65 377 PHE A C 1
ATOM 2344 O O . PHE A 1 298 ? -30.891 16.426 -20.035 1.00 20.54 377 PHE A O 1
ATOM 2352 N N . ALA A 1 299 ? -31.725 14.422 -19.343 1.00 20.42 378 ALA A N 1
ATOM 2353 C CA . ALA A 1 299 ? -33.100 14.705 -19.754 1.00 21.77 378 ALA A CA 1
ATOM 2354 C C . ALA A 1 299 ? -34.133 14.334 -18.667 1.00 23.43 378 ALA A C 1
ATOM 2355 O O . ALA A 1 299 ? -34.581 13.181 -18.609 1.00 23.73 378 ALA A O 1
ATOM 2357 N N . PRO A 1 300 ? -34.459 15.296 -17.786 1.00 25.29 379 PRO A N 1
ATOM 2358 C CA . PRO A 1 300 ? -35.403 15.032 -16.694 1.00 24.57 379 PRO A CA 1
ATOM 2359 C C . PRO A 1 300 ? -36.842 15.135 -17.152 1.00 25.06 379 PRO A C 1
ATOM 2360 O O . PRO A 1 300 ? -37.149 15.889 -18.099 1.00 24.25 379 PRO A O 1
ATOM 2364 N N . SER A 1 301 ? -37.726 14.364 -16.508 1.00 28.37 380 SER A N 1
ATOM 2365 C CA . SER A 1 301 ? -39.157 14.408 -16.815 1.00 30.41 380 SER A CA 1
ATOM 2366 C C . SER A 1 301 ? -39.819 15.584 -16.102 1.00 31.51 380 SER A C 1
ATOM 2367 O O . SER A 1 301 ? -40.611 15.377 -15.174 1.00 34.65 380 SER A O 1
ATOM 2370 N N . CYS A 1 302 ? -39.523 16.797 -16.518 1.00 30.29 381 CYS A N 1
ATOM 2371 C CA . CYS A 1 302 ? -40.046 17.998 -15.872 1.00 30.18 381 CYS A CA 1
ATOM 2372 C C . CYS A 1 302 ? -40.431 18.942 -16.958 1.00 29.07 381 CYS A C 1
ATOM 2373 O O . CYS A 1 302 ? -39.924 18.867 -18.079 1.00 26.77 381 CYS A O 1
ATOM 2376 N N . ILE A 1 303 ? -41.371 19.826 -16.636 1.00 28.45 382 ILE A N 1
ATOM 2377 C CA . ILE A 1 303 ? -41.755 20.928 -17.444 1.00 30.01 382 ILE A CA 1
ATOM 2378 C C . ILE A 1 303 ? -40.804 22.038 -17.142 1.00 29.52 382 ILE A C 1
ATOM 2379 O O . ILE A 1 303 ? -40.600 22.361 -15.987 1.00 35.18 382 ILE A O 1
ATOM 2384 N N . GLY A 1 304 ? -40.166 22.578 -18.153 1.00 28.71 383 GLY A N 1
ATOM 2385 C CA . GLY A 1 304 ? -39.253 23.727 -17.957 1.00 29.12 383 GLY A CA 1
ATOM 2386 C C . GLY A 1 304 ? -38.725 24.224 -19.295 1.00 26.85 383 GLY A C 1
ATOM 2387 O O . GLY A 1 304 ? -39.074 23.706 -20.359 1.00 26.79 383 GLY A O 1
ATOM 2388 N N . HIS A 1 305 ? -37.834 25.201 -19.246 1.00 26.84 384 HIS A N 1
ATOM 2389 C CA . HIS A 1 305 ? -37.141 25.675 -20.404 1.00 26.80 384 HIS A CA 1
ATOM 2390 C C . HIS A 1 305 ? -35.915 26.457 -19.943 1.00 28.38 384 HIS A C 1
ATOM 2391 O O . HIS A 1 305 ? -36.044 27.495 -19.296 1.00 29.21 384 HIS A O 1
ATOM 2398 N N . GLY A 1 306 ? -34.732 25.941 -20.233 1.00 24.95 385 GLY A N 1
ATOM 2399 C CA . GLY A 1 306 ? -33.488 26.584 -19.809 1.00 24.85 385 GLY A CA 1
ATOM 2400 C C . GLY A 1 306 ? -33.055 26.057 -18.464 1.00 26.27 385 GLY A C 1
ATOM 2401 O O . GLY A 1 306 ? -33.882 25.691 -17.618 1.00 23.57 385 GLY A O 1
ATOM 2402 N N . VAL A 1 307 ? -31.743 26.008 -18.237 1.00 22.83 386 VAL A N 1
ATOM 2403 C CA . VAL A 1 307 ? -31.257 25.603 -16.956 1.00 23.60 386 VAL A CA 1
ATOM 2404 C C . VAL A 1 307 ? -29.861 26.122 -16.650 1.00 23.61 386 VAL A C 1
ATOM 2405 O O . VAL A 1 307 ? -29.545 26.341 -15.483 1.00 25.76 386 VAL A O 1
ATOM 2409 N N . LEU A 1 308 ? -29.039 26.357 -17.657 1.00 24.26 387 LEU A N 1
ATOM 2410 C CA . LEU A 1 308 ? -27.589 26.568 -17.396 1.00 26.28 387 LEU A CA 1
ATOM 2411 C C . LEU A 1 308 ? -27.258 27.864 -16.735 1.00 28.40 387 LEU A C 1
ATOM 2412 O O . LEU A 1 308 ? -26.149 28.012 -16.223 1.00 27.63 387 LEU A O 1
ATOM 2417 N N . PHE A 1 309 ? -28.176 28.823 -16.784 1.00 28.29 388 PHE A N 1
ATOM 2418 C CA . PHE A 1 309 ? -27.928 30.127 -16.175 1.00 31.79 388 PHE A CA 1
ATOM 2419 C C . PHE A 1 309 ? -28.664 30.245 -14.832 1.00 31.39 388 PHE A C 1
ATOM 2420 O O . PHE A 1 309 ? -28.651 31.283 -14.218 1.00 30.36 388 PHE A O 1
ATOM 2428 N N . LYS A 1 310 ? -29.290 29.180 -14.372 1.00 27.69 389 LYS A N 1
ATOM 2429 C CA . LYS A 1 310 ? -30.101 29.219 -13.170 1.00 32.91 389 LYS A CA 1
ATOM 2430 C C . LYS A 1 310 ? -29.369 28.710 -11.938 1.00 31.86 389 LYS A C 1
ATOM 2431 O O . LYS A 1 310 ? -28.705 27.671 -11.986 1.00 28.35 389 LYS A O 1
ATOM 2437 N N . ARG A 1 311 ? -29.530 29.420 -10.821 1.00 34.01 390 ARG A N 1
ATOM 2438 C CA . ARG A 1 311 ? -28.939 28.992 -9.545 1.00 40.79 390 ARG A CA 1
ATOM 2439 C C . ARG A 1 311 ? -29.332 27.546 -9.162 1.00 35.35 390 ARG A C 1
ATOM 2440 O O . ARG A 1 311 ? -28.493 26.780 -8.720 1.00 35.57 390 ARG A O 1
ATOM 2448 N N . ASP A 1 312 ? -30.581 27.170 -9.400 1.00 32.25 391 ASP A N 1
ATOM 2449 C CA . ASP A 1 312 ? -31.054 25.844 -9.059 1.00 36.00 391 ASP A CA 1
ATOM 2450 C C . ASP A 1 312 ? -30.594 24.714 -10.015 1.00 33.37 391 ASP A C 1
ATOM 2451 O O . ASP A 1 312 ? -31.037 23.558 -9.873 1.00 33.28 391 ASP A O 1
ATOM 2456 N N . TRP A 1 313 ? -29.695 25.022 -10.963 1.00 31.31 392 TRP A N 1
ATOM 2457 C CA . TRP A 1 313 ? -29.115 23.969 -11.795 1.00 27.45 392 TRP A CA 1
ATOM 2458 C C . TRP A 1 313 ? -28.407 22.903 -10.976 1.00 26.20 392 TRP A C 1
ATOM 2459 O O . TRP A 1 313 ? -28.272 21.782 -11.454 1.00 29.86 392 TRP A O 1
ATOM 2470 N N . VAL A 1 314 ? -27.945 23.246 -9.780 1.00 27.43 393 VAL A N 1
ATOM 2471 C CA . VAL A 1 314 ? -27.308 22.293 -8.888 1.00 28.17 393 VAL A CA 1
ATOM 2472 C C . VAL A 1 314 ? -28.305 21.302 -8.260 1.00 30.05 393 VAL A C 1
ATOM 2473 O O . VAL A 1 314 ? -27.894 20.252 -7.771 1.00 29.39 393 VAL A O 1
ATOM 2477 N N . ASN A 1 315 ? -29.603 21.590 -8.316 1.00 30.51 394 ASN A N 1
ATOM 2478 C CA . ASN A 1 315 ? -30.611 20.745 -7.652 1.00 33.65 394 ASN A CA 1
ATOM 2479 C C . ASN A 1 315 ? -31.270 19.687 -8.501 1.00 32.50 394 ASN A C 1
ATOM 2480 O O . ASN A 1 315 ? -31.894 18.810 -7.958 1.00 30.72 394 ASN A O 1
ATOM 2485 N N . ILE A 1 316 ? -31.228 19.813 -9.826 1.00 27.93 395 ILE A N 1
ATOM 2486 C CA . ILE A 1 316 ? -31.898 18.846 -10.675 1.00 28.10 395 ILE A CA 1
ATOM 2487 C C . ILE A 1 316 ? -31.037 17.588 -10.748 1.00 27.91 395 ILE A C 1
ATOM 2488 O O . ILE A 1 316 ? -29.837 17.669 -11.051 1.00 28.36 395 ILE A O 1
ATOM 2493 N N . LYS A 1 317 ? -31.648 16.444 -10.448 1.00 27.35 396 LYS A N 1
ATOM 2494 C CA . LYS A 1 317 ? -30.940 15.193 -10.381 1.00 29.63 396 LYS A CA 1
ATOM 2495 C C . LYS A 1 317 ? -31.726 14.154 -11.108 1.00 27.47 396 LYS A C 1
ATOM 2496 O O . LYS A 1 317 ? -32.966 14.166 -11.114 1.00 29.48 396 LYS A O 1
ATOM 2502 N N . ILE A 1 318 ? -31.003 13.276 -11.739 1.00 23.79 397 ILE A N 1
ATOM 2503 C CA . ILE A 1 318 ? -31.572 12.075 -12.309 1.00 25.58 397 ILE A CA 1
ATOM 2504 C C . ILE A 1 318 ? -30.770 10.916 -11.723 1.00 29.88 397 ILE A C 1
ATOM 2505 O O . ILE A 1 318 ? -29.520 10.965 -11.749 1.00 25.11 397 ILE A O 1
ATOM 2510 N N . ASP A 1 319 ? -31.465 9.888 -11.211 1.00 30.61 398 ASP A N 1
ATOM 2511 C CA . ASP A 1 319 ? -30.782 8.756 -10.532 1.00 32.99 398 ASP A CA 1
ATOM 2512 C C . ASP A 1 319 ? -29.779 9.286 -9.443 1.00 31.54 398 ASP A C 1
ATOM 2513 O O . ASP A 1 319 ? -28.646 8.798 -9.327 1.00 29.24 398 ASP A O 1
ATOM 2518 N N . ASP A 1 320 ? -30.161 10.342 -8.738 1.00 31.18 399 ASP A N 1
ATOM 2519 C CA . ASP A 1 320 ? -29.326 11.004 -7.735 1.00 35.00 399 ASP A CA 1
ATOM 2520 C C . ASP A 1 320 ? -28.023 11.601 -8.258 1.00 30.64 399 ASP A C 1
ATOM 2521 O O . ASP A 1 320 ? -27.136 11.836 -7.483 1.00 32.14 399 ASP A O 1
ATOM 2526 N N . ILE A 1 321 ? -27.919 11.866 -9.546 1.00 26.68 400 ILE A N 1
ATOM 2527 C CA . ILE A 1 321 ? -26.782 12.539 -10.105 1.00 24.98 400 ILE A CA 1
ATOM 2528 C C . ILE A 1 321 ? -27.225 13.928 -10.557 1.00 24.86 400 ILE A C 1
ATOM 2529 O O . ILE A 1 321 ? -28.162 14.076 -11.355 1.00 24.06 400 ILE A O 1
ATOM 2534 N N . SER A 1 322 ? -26.511 14.926 -10.088 1.00 24.16 401 SER A N 1
ATOM 2535 C CA . SER A 1 322 ? -26.830 16.310 -10.400 1.00 25.28 401 SER A CA 1
ATOM 2536 C C . SER A 1 322 ? -26.348 16.654 -11.798 1.00 23.65 401 SER A C 1
ATOM 2537 O O . SER A 1 322 ? -25.409 16.052 -12.345 1.00 22.27 401 SER A O 1
ATOM 2540 N N . LEU A 1 323 ? -26.935 17.691 -12.370 1.00 24.50 402 LEU A N 1
ATOM 2541 C CA . LEU A 1 323 ? -26.460 18.159 -13.653 1.00 21.22 402 LEU A CA 1
ATOM 2542 C C . LEU A 1 323 ? -25.008 18.577 -13.679 1.00 22.41 402 LEU A C 1
ATOM 2543 O O . LEU A 1 323 ? -24.271 18.163 -14.605 1.00 20.31 402 LEU A O 1
ATOM 2548 N N . PRO A 1 324 ? -24.546 19.362 -12.691 1.00 20.32 403 PRO A N 1
ATOM 2549 C CA . PRO A 1 324 ? -23.095 19.700 -12.801 1.00 21.43 403 PRO A CA 1
ATOM 2550 C C . PRO A 1 324 ? -22.162 18.499 -12.673 1.00 21.26 403 PRO A C 1
ATOM 2551 O O . PRO A 1 324 ? -21.111 18.495 -13.298 1.00 22.16 403 PRO A O 1
ATOM 2555 N N . SER A 1 325 ? -22.554 17.518 -11.856 1.00 22.24 404 SER A N 1
ATOM 2556 C CA . SER A 1 325 ? -21.782 16.304 -11.718 1.00 24.98 404 SER A CA 1
ATOM 2557 C C . SER A 1 325 ? -21.703 15.533 -13.045 1.00 23.78 404 SER A C 1
ATOM 2558 O O . SER A 1 325 ? -20.639 15.085 -13.461 1.00 21.54 404 SER A O 1
ATOM 2561 N N . ALA A 1 326 ? -22.833 15.375 -13.710 1.00 23.54 405 ALA A N 1
ATOM 2562 C CA . ALA A 1 326 ? -22.882 14.760 -15.051 1.00 23.63 405 ALA A CA 1
ATOM 2563 C C . ALA A 1 326 ? -22.047 15.501 -16.073 1.00 22.42 405 ALA A C 1
ATOM 2564 O O . ALA A 1 326 ? -21.333 14.872 -16.889 1.00 19.99 405 ALA A O 1
ATOM 2566 N N . LEU A 1 327 ? -22.112 16.839 -16.057 1.00 20.24 406 LEU A N 1
ATOM 2567 C CA . LEU A 1 327 ? -21.358 17.605 -17.009 1.00 21.31 406 LEU A CA 1
ATOM 2568 C C . LEU A 1 327 ? -19.851 17.439 -16.751 1.00 23.03 406 LEU A C 1
ATOM 2569 O O . LEU A 1 327 ? -19.042 17.264 -17.661 1.00 22.88 406 LEU A O 1
ATOM 2574 N N . ARG A 1 328 ? -19.488 17.436 -15.485 1.00 22.07 407 ARG A N 1
ATOM 2575 C CA . ARG A 1 328 ? -18.082 17.227 -15.090 1.00 22.55 407 ARG A CA 1
ATOM 2576 C C . ARG A 1 328 ? -17.566 15.842 -15.557 1.00 22.89 407 ARG A C 1
ATOM 2577 O O . ARG A 1 328 ? -16.424 15.727 -16.058 1.00 22.38 407 ARG A O 1
ATOM 2585 N N . CYS A 1 329 ? -18.345 14.798 -15.347 1.00 23.22 408 CYS A N 1
ATOM 2586 C CA A CYS A 1 329 ? -17.962 13.451 -15.784 0.50 23.71 408 CYS A CA 1
ATOM 2587 C CA B CYS A 1 329 ? -17.968 13.454 -15.771 0.50 25.88 408 CYS A CA 1
ATOM 2588 C C . CYS A 1 329 ? -17.846 13.370 -17.324 1.00 24.81 408 CYS A C 1
ATOM 2589 O O . CYS A 1 329 ? -16.933 12.748 -17.851 1.00 21.10 408 CYS A O 1
ATOM 2594 N N . TRP A 1 330 ? -18.729 14.057 -18.064 1.00 21.92 409 TRP A N 1
ATOM 2595 C CA . TRP A 1 330 ? -18.564 14.191 -19.528 1.00 21.52 409 TRP A CA 1
ATOM 2596 C C . TRP A 1 330 ? -17.287 14.906 -19.898 1.00 22.42 409 TRP A C 1
ATOM 2597 O O . TRP A 1 330 ? -16.529 14.453 -20.771 1.00 24.90 409 TRP A O 1
ATOM 2608 N N . GLU A 1 331 ? -16.969 15.954 -19.173 1.00 22.91 410 GLU A N 1
ATOM 2609 C CA . GLU A 1 331 ? -15.770 16.680 -19.416 1.00 24.85 410 GLU A CA 1
ATOM 2610 C C . GLU A 1 331 ? -14.578 15.745 -19.278 1.00 25.87 410 GLU A C 1
ATOM 2611 O O . GLU A 1 331 ? -13.720 15.697 -20.177 1.00 26.04 410 GLU A O 1
ATOM 2617 N N . HIS A 1 332 ? -14.524 14.995 -18.178 1.00 23.94 411 HIS A N 1
ATOM 2618 C CA . HIS A 1 332 ? -13.412 14.029 -17.950 1.00 25.46 411 HIS A CA 1
ATOM 2619 C C . HIS A 1 332 ? -13.298 13.018 -19.056 1.00 27.08 411 HIS A C 1
ATOM 2620 O O . HIS A 1 332 ? -12.176 12.706 -19.504 1.00 27.08 411 HIS A O 1
ATOM 2627 N N . SER A 1 333 ? -14.441 12.485 -19.495 1.00 24.16 412 SER A N 1
ATOM 2628 C CA . SER A 1 333 ? -14.424 11.392 -20.434 1.00 28.21 412 SER A CA 1
ATOM 2629 C C . SER A 1 333 ? -14.104 11.840 -21.868 1.00 28.44 412 SER A C 1
ATOM 2630 O O . SER A 1 333 ? -13.701 11.029 -22.677 1.00 29.51 412 SER A O 1
ATOM 2633 N N . THR A 1 334 ? -14.185 13.131 -22.173 1.00 24.84 413 THR A N 1
ATOM 2634 C CA . THR A 1 334 ? -13.913 13.644 -23.499 1.00 26.28 413 THR A CA 1
ATOM 2635 C C . THR A 1 334 ? -12.638 14.486 -23.516 1.00 28.48 413 THR A C 1
ATOM 2636 O O . THR A 1 334 ? -12.478 15.329 -24.369 1.00 29.71 413 THR A O 1
ATOM 2640 N N . ARG A 1 335 ? -11.762 14.281 -22.541 1.00 27.94 414 ARG A N 1
ATOM 2641 C CA . ARG A 1 335 ? -10.575 15.113 -22.376 1.00 31.44 414 ARG A CA 1
ATOM 2642 C C . ARG A 1 335 ? -9.573 14.880 -23.510 1.00 35.75 414 ARG A C 1
ATOM 2643 O O . ARG A 1 335 ? -8.682 15.692 -23.676 1.00 38.33 414 ARG A O 1
ATOM 2651 N N . SER A 1 336 ? -9.696 13.783 -24.243 1.00 38.02 415 SER A N 1
ATOM 2652 C CA . SER A 1 336 ? -8.942 13.581 -25.495 1.00 50.78 415 SER A CA 1
ATOM 2653 C C . SER A 1 336 ? -9.905 13.695 -26.658 1.00 55.13 415 SER A C 1
ATOM 2654 O O . SER A 1 336 ? -10.806 12.862 -26.773 1.00 65.20 415 SER A O 1
ATOM 2657 N N . GLY A 1 343 ? -20.242 8.800 -23.031 1.00 56.23 599 GLY A N 1
ATOM 2658 C CA . GLY A 1 343 ? -20.571 9.574 -21.831 1.00 54.83 599 GLY A CA 1
ATOM 2659 C C . GLY A 1 343 ? -21.795 9.014 -21.125 1.00 47.99 599 GLY A C 1
ATOM 2660 O O . GLY A 1 343 ? -22.210 7.887 -21.381 1.00 55.19 599 GLY A O 1
ATOM 2661 N N . LEU A 1 344 ? -22.386 9.789 -20.227 1.00 41.70 600 LEU A N 1
ATOM 2662 C CA . LEU A 1 344 ? -23.527 9.295 -19.481 1.00 38.09 600 LEU A CA 1
ATOM 2663 C C . LEU A 1 344 ? -24.804 9.614 -20.243 1.00 31.39 600 LEU A C 1
ATOM 2664 O O . LEU A 1 344 ? -25.010 10.750 -20.662 1.00 26.93 600 LEU A O 1
ATOM 2669 N N . ARG A 1 345 ? -25.639 8.611 -20.390 1.00 27.31 601 ARG A N 1
ATOM 2670 C CA . ARG A 1 345 ? -27.002 8.787 -20.870 1.00 28.67 601 ARG A CA 1
ATOM 2671 C C . ARG A 1 345 ? -27.929 8.813 -19.693 1.00 28.89 601 ARG A C 1
ATOM 2672 O O . ARG A 1 345 ? -28.380 7.793 -19.257 1.00 32.83 601 ARG A O 1
ATOM 2680 N N . LEU A 1 346 ? -28.211 9.994 -19.170 1.00 24.86 602 LEU A N 1
ATOM 2681 C CA . LEU A 1 346 ? -29.092 10.140 -18.078 1.00 25.26 602 LEU A CA 1
ATOM 2682 C C . LEU A 1 346 ? -30.462 10.639 -18.548 1.00 27.33 602 LEU A C 1
ATOM 2683 O O . LEU A 1 346 ? -30.714 11.823 -18.628 1.00 23.90 602 LEU A O 1
ATOM 2688 N N . LEU A 1 347 ? -31.347 9.724 -18.828 1.00 27.32 603 LEU A N 1
ATOM 2689 C CA . LEU A 1 347 ? -32.717 10.079 -19.165 1.00 29.44 603 LEU A CA 1
ATOM 2690 C C . LEU A 1 347 ? -33.568 9.503 -18.046 1.00 29.47 603 LEU A C 1
ATOM 2691 O O . LEU A 1 347 ? -33.274 8.450 -17.491 1.00 30.91 603 LEU A O 1
ATOM 2696 N N . GLU A 1 348 ? -34.567 10.250 -17.667 1.00 31.54 604 GLU A N 1
ATOM 2697 C CA . GLU A 1 348 ? -35.423 9.869 -16.595 1.00 34.74 604 GLU A CA 1
ATOM 2698 C C . GLU A 1 348 ? -35.972 8.478 -16.858 1.00 36.61 604 GLU A C 1
ATOM 2699 O O . GLU A 1 348 ? -36.374 8.190 -17.977 1.00 32.12 604 GLU A O 1
ATOM 2705 N N . ARG A 1 349 ? -35.994 7.624 -15.840 1.00 36.15 605 ARG A N 1
ATOM 2706 C CA . ARG A 1 349 ? -36.555 6.284 -16.029 1.00 38.37 605 ARG A CA 1
ATOM 2707 C C . ARG A 1 349 ? -38.070 6.166 -15.807 1.00 42.69 605 ARG A C 1
ATOM 2708 O O . ARG A 1 349 ? -38.637 5.088 -16.072 1.00 43.21 605 ARG A O 1
ATOM 2716 N N . CYS A 1 350 ? -38.706 7.216 -15.288 1.00 42.06 606 CYS A N 1
ATOM 2717 C CA . CYS A 1 350 ? -40.163 7.343 -15.364 1.00 48.40 606 CYS A CA 1
ATOM 2718 C C . CYS A 1 350 ? -40.514 8.323 -16.468 1.00 46.88 606 CYS A C 1
ATOM 2719 O O . CYS A 1 350 ? -39.765 9.268 -16.735 1.00 42.63 606 CYS A O 1
ATOM 2722 N N . SER A 1 351 ? -41.693 8.117 -17.045 1.00 45.15 607 SER A N 1
ATOM 2723 C CA . SER A 1 351 ? -42.088 8.708 -18.309 1.00 46.33 607 SER A CA 1
ATOM 2724 C C . SER A 1 351 ? -43.073 9.884 -18.223 1.00 42.88 607 SER A C 1
ATOM 2725 O O . SER A 1 351 ? -43.482 10.404 -19.256 1.00 45.37 607 SER A O 1
ATOM 2728 N N . TRP A 1 352 ? -43.508 10.293 -17.047 1.00 37.36 608 TRP A N 1
ATOM 2729 C CA . TRP A 1 352 ? -44.647 11.210 -17.003 1.00 36.36 608 TRP A CA 1
ATOM 2730 C C . TRP A 1 352 ? -44.294 12.548 -16.390 1.00 35.12 608 TRP A C 1
ATOM 2731 O O . TRP A 1 352 ? -43.313 12.637 -15.677 1.00 35.86 608 TRP A O 1
ATOM 2742 N N . PRO A 1 353 ? -45.111 13.587 -16.630 1.00 35.23 609 PRO A N 1
ATOM 2743 C CA . PRO A 1 353 ? -44.728 14.934 -16.174 1.00 35.01 609 PRO A CA 1
ATOM 2744 C C . PRO A 1 353 ? -44.525 15.032 -14.692 1.00 39.27 609 PRO A C 1
ATOM 2745 O O . PRO A 1 353 ? -45.396 14.600 -13.922 1.00 35.09 609 PRO A O 1
ATOM 2749 N N . GLN A 1 354 ? -43.364 15.557 -14.290 1.00 35.87 610 GLN A N 1
ATOM 2750 C CA . GLN A 1 354 ? -43.061 15.869 -12.891 1.00 36.85 610 GLN A CA 1
ATOM 2751 C C . GLN A 1 354 ? -42.884 14.631 -12.042 1.00 40.58 610 GLN A C 1
ATOM 2752 O O . GLN A 1 354 ? -42.998 14.695 -10.818 1.00 41.95 610 GLN A O 1
ATOM 2758 N N . CYS A 1 355 ? -42.552 13.508 -12.669 1.00 38.13 611 CYS A N 1
ATOM 2759 C CA . CYS A 1 355 ? -42.304 12.301 -11.933 1.00 41.57 611 CYS A CA 1
ATOM 2760 C C . CYS A 1 355 ? -40.919 12.328 -11.232 1.00 42.09 611 CYS A C 1
ATOM 2761 O O . CYS A 1 355 ? -40.635 11.477 -10.427 1.00 44.43 611 CYS A O 1
ATOM 2764 N N . ASN A 1 356 ? -40.082 13.315 -11.552 1.00 38.87 612 ASN A N 1
ATOM 2765 C CA . ASN A 1 356 ? -38.807 13.543 -10.857 1.00 38.00 612 ASN A CA 1
ATOM 2766 C C . ASN A 1 356 ? -39.026 14.351 -9.569 1.00 36.77 612 ASN A C 1
ATOM 2767 O O . ASN A 1 356 ? -39.583 15.442 -9.610 1.00 40.28 612 ASN A O 1
ATOM 2772 N N . HIS A 1 357 ? -38.620 13.845 -8.418 1.00 39.49 613 HIS A N 1
ATOM 2773 C CA . HIS A 1 357 ? -38.846 14.600 -7.183 1.00 45.20 613 HIS A CA 1
ATOM 2774 C C . HIS A 1 357 ? -38.052 15.904 -7.156 1.00 45.31 613 HIS A C 1
ATOM 2775 O O . HIS A 1 357 ? -38.391 16.805 -6.425 1.00 45.95 613 HIS A O 1
ATOM 2782 N N . SER A 1 358 ? -36.995 16.034 -7.945 1.00 40.81 614 SER A N 1
ATOM 2783 C CA . SER A 1 358 ? -36.218 17.256 -7.903 1.00 39.58 614 SER A CA 1
ATOM 2784 C C . SER A 1 358 ? -36.656 18.283 -8.918 1.00 37.61 614 SER A C 1
ATOM 2785 O O . SER A 1 358 ? -35.920 19.212 -9.154 1.00 35.88 614 SER A O 1
ATOM 2788 N N . CYS A 1 359 ? -37.835 18.153 -9.544 1.00 38.84 615 CYS A N 1
ATOM 2789 C CA . CYS A 1 359 ? -38.256 19.154 -10.564 1.00 41.92 615 CYS A CA 1
ATOM 2790 C C . CYS A 1 359 ? -38.344 20.559 -9.944 1.00 42.45 615 CYS A C 1
ATOM 2791 O O . CYS A 1 359 ? -38.797 20.703 -8.831 1.00 44.39 615 CYS A O 1
ATOM 2794 N N . PRO A 1 360 ? -37.893 21.597 -10.648 1.00 43.67 616 PRO A N 1
ATOM 2795 C CA . PRO A 1 360 ? -37.999 22.939 -10.079 1.00 46.28 616 PRO A CA 1
ATOM 2796 C C . PRO A 1 360 ? -39.386 23.507 -10.258 1.00 53.87 616 PRO A C 1
ATOM 2797 O O . PRO A 1 360 ? -40.191 22.932 -10.984 1.00 50.79 616 PRO A O 1
ATOM 2801 N N . THR A 1 361 ? -39.628 24.663 -9.645 1.00 64.96 617 THR A N 1
ATOM 2802 C CA . THR A 1 361 ? -40.776 25.496 -10.000 1.00 69.91 617 THR A CA 1
ATOM 2803 C C . THR A 1 361 ? -40.742 26.844 -9.282 1.00 71.59 617 THR A C 1
ATOM 2804 O O . THR A 1 361 ? -41.381 27.804 -9.721 1.00 73.65 617 THR A O 1
ATOM 2808 N N . ARG B 1 7 ? -18.743 12.488 15.121 1.00 67.51 86 ARG B N 1
ATOM 2809 C CA . ARG B 1 7 ? -18.854 11.233 15.917 1.00 64.48 86 ARG B CA 1
ATOM 2810 C C . ARG B 1 7 ? -17.997 10.156 15.247 1.00 60.22 86 ARG B C 1
ATOM 2811 O O . ARG B 1 7 ? -17.840 10.130 14.015 1.00 45.98 86 ARG B O 1
ATOM 2819 N N . SER B 1 8 ? -17.437 9.277 16.068 1.00 51.97 87 SER B N 1
ATOM 2820 C CA . SER B 1 8 ? -16.492 8.305 15.571 1.00 47.91 87 SER B CA 1
ATOM 2821 C C . SER B 1 8 ? -17.165 7.027 15.075 1.00 38.70 87 SER B C 1
ATOM 2822 O O . SER B 1 8 ? -18.369 6.797 15.207 1.00 37.43 87 SER B O 1
ATOM 2825 N N . LEU B 1 9 ? -16.343 6.193 14.467 1.00 33.49 88 LEU B N 1
ATOM 2826 C CA . LEU B 1 9 ? -16.754 4.870 14.149 1.00 32.31 88 LEU B CA 1
ATOM 2827 C C . LEU B 1 9 ? -16.715 4.080 15.449 1.00 30.40 88 LEU B C 1
ATOM 2828 O O . LEU B 1 9 ? -15.706 4.067 16.090 1.00 31.30 88 LEU B O 1
ATOM 2833 N N . LYS B 1 10 ? -17.812 3.431 15.813 1.00 30.38 89 LYS B N 1
ATOM 2834 C CA . LYS B 1 10 ? -17.925 2.736 17.119 1.00 33.06 89 LYS B CA 1
ATOM 2835 C C . LYS B 1 10 ? -17.779 1.254 16.952 1.00 30.04 89 LYS B C 1
ATOM 2836 O O . LYS B 1 10 ? -18.329 0.697 16.038 1.00 26.58 89 LYS B O 1
ATOM 2842 N N . ARG B 1 11 ? -17.055 0.627 17.873 1.00 30.28 90 ARG B N 1
ATOM 2843 C CA . ARG B 1 11 ? -16.789 -0.814 17.823 1.00 28.95 90 ARG B CA 1
ATOM 2844 C C . ARG B 1 11 ? -18.076 -1.616 17.950 1.00 29.30 90 ARG B C 1
ATOM 2845 O O . ARG B 1 11 ? -18.927 -1.273 18.713 1.00 28.30 90 ARG B O 1
ATOM 2853 N N . ALA B 1 12 ? -18.205 -2.675 17.158 1.00 28.84 91 ALA B N 1
ATOM 2854 C CA . ALA B 1 12 ? -19.340 -3.585 17.189 1.00 31.39 91 ALA B CA 1
ATOM 2855 C C . ALA B 1 12 ? -18.816 -5.017 17.199 1.00 32.23 91 ALA B C 1
ATOM 2856 O O . ALA B 1 12 ? -17.749 -5.270 16.665 1.00 30.85 91 ALA B O 1
ATOM 2858 N N . ASN B 1 13 ? -19.556 -5.924 17.831 1.00 33.27 92 ASN B N 1
ATOM 2859 C CA . ASN B 1 13 ? -19.210 -7.353 17.898 1.00 37.28 92 ASN B CA 1
ATOM 2860 C C . ASN B 1 13 ? -19.987 -8.128 16.854 1.00 35.13 92 ASN B C 1
ATOM 2861 O O . ASN B 1 13 ? -20.964 -7.639 16.332 1.00 36.35 92 ASN B O 1
ATOM 2866 N N . LEU B 1 14 ? -19.559 -9.336 16.556 1.00 34.54 93 LEU B N 1
ATOM 2867 C CA . LEU B 1 14 ? -20.334 -10.264 15.736 1.00 34.88 93 LEU B CA 1
ATOM 2868 C C . LEU B 1 14 ? -21.134 -11.217 16.615 1.00 37.86 93 LEU B C 1
ATOM 2869 O O . LEU B 1 14 ? -20.661 -11.665 17.659 1.00 39.16 93 LEU B O 1
ATOM 2874 N N . ALA B 1 15 ? -22.309 -11.570 16.130 1.00 38.78 94 ALA B N 1
ATOM 2875 C CA . ALA B 1 15 ? -23.229 -12.450 16.823 1.00 43.21 94 ALA B CA 1
ATOM 2876 C C . ALA B 1 15 ? -22.643 -13.840 16.837 1.00 41.72 94 ALA B C 1
ATOM 2877 O O . ALA B 1 15 ? -22.823 -14.547 17.819 1.00 44.93 94 ALA B O 1
ATOM 2879 N N . ASN B 1 16 ? -21.947 -14.227 15.766 1.00 39.96 95 ASN B N 1
ATOM 2880 C CA . ASN B 1 16 ? -21.316 -15.545 15.688 1.00 38.23 95 ASN B CA 1
ATOM 2881 C C . ASN B 1 16 ? -19.931 -15.527 16.327 1.00 39.39 95 ASN B C 1
ATOM 2882 O O . ASN B 1 16 ? -18.953 -15.036 15.741 1.00 35.70 95 ASN B O 1
ATOM 2887 N N . THR B 1 17 ? -19.840 -16.086 17.530 1.00 39.07 96 THR B N 1
ATOM 2888 C CA . THR B 1 17 ? -18.623 -16.028 18.328 1.00 39.76 96 THR B CA 1
ATOM 2889 C C . THR B 1 17 ? -17.548 -17.030 17.878 1.00 38.38 96 THR B C 1
ATOM 2890 O O . THR B 1 17 ? -16.434 -16.967 18.372 1.00 40.24 96 THR B O 1
ATOM 2894 N N . SER B 1 18 ? -17.848 -17.905 16.923 1.00 35.58 97 SER B N 1
ATOM 2895 C CA . SER B 1 18 ? -16.793 -18.681 16.252 1.00 37.50 97 SER B CA 1
ATOM 2896 C C . SER B 1 18 ? -15.941 -17.940 15.219 1.00 34.23 97 SER B C 1
ATOM 2897 O O . SER B 1 18 ? -14.985 -18.510 14.711 1.00 34.04 97 SER B O 1
ATOM 2900 N N . ILE B 1 19 ? -16.254 -16.696 14.919 1.00 31.00 98 ILE B N 1
ATOM 2901 C CA . ILE B 1 19 ? -15.509 -15.962 13.890 1.00 31.95 98 ILE B CA 1
ATOM 2902 C C . ILE B 1 19 ? -14.426 -15.170 14.591 1.00 28.80 98 ILE B C 1
ATOM 2903 O O . ILE B 1 19 ? -14.735 -14.211 15.336 1.00 28.72 98 ILE B O 1
ATOM 2908 N N . THR B 1 20 ? -13.175 -15.561 14.375 1.00 28.27 99 THR B N 1
ATOM 2909 C CA . THR B 1 20 ? -12.091 -15.052 15.191 1.00 27.95 99 THR B CA 1
ATOM 2910 C C . THR B 1 20 ? -10.942 -14.535 14.410 1.00 24.97 99 THR B C 1
ATOM 2911 O O . THR B 1 20 ? -10.750 -14.902 13.250 1.00 29.58 99 THR B O 1
ATOM 2915 N N . CYS B 1 21 ? -10.187 -13.678 15.083 1.00 24.43 100 CYS B N 1
ATOM 2916 C CA . CYS B 1 21 ? -8.858 -13.273 14.687 1.00 24.28 100 CYS B CA 1
ATOM 2917 C C . CYS B 1 21 ? -7.889 -14.417 14.766 1.00 25.11 100 CYS B C 1
ATOM 2918 O O . CYS B 1 21 ? -8.238 -15.506 15.220 1.00 24.23 100 CYS B O 1
ATOM 2921 N N . ASN B 1 22 ? -6.629 -14.163 14.396 1.00 23.06 101 ASN B N 1
ATOM 2922 C CA . ASN B 1 22 ? -5.661 -15.262 14.360 1.00 24.81 101 ASN B CA 1
ATOM 2923 C C . ASN B 1 22 ? -5.482 -16.023 15.690 1.00 26.94 101 ASN B C 1
ATOM 2924 O O . ASN B 1 22 ? -5.413 -17.299 15.704 1.00 25.78 101 ASN B O 1
ATOM 2929 N N . ASP B 1 23 ? -5.436 -15.271 16.790 1.00 25.66 102 ASP B N 1
ATOM 2930 C CA . ASP B 1 23 ? -5.240 -15.853 18.131 1.00 29.45 102 ASP B CA 1
ATOM 2931 C C . ASP B 1 23 ? -6.484 -16.460 18.766 1.00 30.61 102 ASP B C 1
ATOM 2932 O O . ASP B 1 23 ? -6.400 -16.962 19.858 1.00 31.68 102 ASP B O 1
ATOM 2937 N N . GLY B 1 24 ? -7.622 -16.389 18.105 1.00 29.46 103 GLY B N 1
ATOM 2938 C CA . GLY B 1 24 ? -8.865 -16.886 18.623 1.00 29.12 103 GLY B CA 1
ATOM 2939 C C . GLY B 1 24 ? -9.681 -15.825 19.325 1.00 29.27 103 GLY B C 1
ATOM 2940 O O . GLY B 1 24 ? -10.790 -16.103 19.739 1.00 28.70 103 GLY B O 1
ATOM 2941 N N . SER B 1 25 ? -9.190 -14.582 19.414 1.00 29.15 104 SER B N 1
ATOM 2942 C CA . SER B 1 25 ? -10.000 -13.482 19.961 1.00 28.24 104 SER B CA 1
ATOM 2943 C C . SER B 1 25 ? -11.116 -13.171 18.970 1.00 28.41 104 SER B C 1
ATOM 2944 O O . SER B 1 25 ? -10.981 -13.458 17.794 1.00 30.00 104 SER B O 1
ATOM 2947 N N . HIS B 1 26 ? -12.227 -12.630 19.432 1.00 27.56 105 HIS B N 1
ATOM 2948 C CA . HIS B 1 26 ? -13.381 -12.428 18.531 1.00 31.13 105 HIS B CA 1
ATOM 2949 C C . HIS B 1 26 ? -13.159 -11.270 17.543 1.00 28.46 105 HIS B C 1
ATOM 2950 O O . HIS B 1 26 ? -12.573 -10.258 17.896 1.00 30.19 105 HIS B O 1
ATOM 2957 N N . ALA B 1 27 ? -13.622 -11.455 16.313 1.00 29.03 106 ALA B N 1
ATOM 2958 C CA . ALA B 1 27 ? -13.503 -10.454 15.275 1.00 27.78 106 ALA B CA 1
ATOM 2959 C C . ALA B 1 27 ? -14.597 -9.436 15.506 1.00 28.02 106 ALA B C 1
ATOM 2960 O O . ALA B 1 27 ? -15.295 -9.478 16.517 1.00 28.34 106 ALA B O 1
ATOM 2962 N N . GLY B 1 28 ? -14.734 -8.490 14.596 1.00 26.77 107 GLY B N 1
ATOM 2963 C CA . GLY B 1 28 ? -15.790 -7.469 14.698 1.00 27.64 107 GLY B CA 1
ATOM 2964 C C . GLY B 1 28 ? -15.561 -6.341 13.689 1.00 25.26 107 GLY B C 1
ATOM 2965 O O . GLY B 1 28 ? -14.846 -6.512 12.690 1.00 25.67 107 GLY B O 1
ATOM 2966 N N . PHE B 1 29 ? -16.182 -5.205 13.923 1.00 26.45 108 PHE B N 1
ATOM 2967 C CA . PHE B 1 29 ? -16.066 -4.097 12.983 1.00 26.19 108 PHE B CA 1
ATOM 2968 C C . PHE B 1 29 ? -16.347 -2.811 13.686 1.00 27.41 108 PHE B C 1
ATOM 2969 O O . PHE B 1 29 ? -16.717 -2.830 14.856 1.00 27.37 108 PHE B O 1
ATOM 2977 N N . TYR B 1 30 ? -16.197 -1.699 12.971 1.00 24.89 109 TYR B N 1
ATOM 2978 C CA . TYR B 1 30 ? -16.634 -0.415 13.477 1.00 25.05 109 TYR B CA 1
ATOM 2979 C C . TYR B 1 30 ? -17.657 0.198 12.548 1.00 24.97 109 TYR B C 1
ATOM 2980 O O . TYR B 1 30 ? -17.572 0.022 11.336 1.00 25.12 109 TYR B O 1
ATOM 2989 N N . LEU B 1 31 ? -18.612 0.936 13.119 1.00 25.24 110 LEU B N 1
ATOM 2990 C CA . LEU B 1 31 ? -19.702 1.534 12.364 1.00 28.14 110 LEU B CA 1
ATOM 2991 C C . LEU B 1 31 ? -19.975 2.981 12.732 1.00 28.04 110 LEU B C 1
ATOM 2992 O O . LEU B 1 31 ? -19.898 3.364 13.888 1.00 28.02 110 LEU B O 1
ATOM 2997 N N . ARG B 1 32 ? -20.319 3.770 11.728 1.00 29.81 111 ARG B N 1
ATOM 2998 C CA . ARG B 1 32 ? -20.907 5.093 11.898 1.00 31.79 111 ARG B CA 1
ATOM 2999 C C . ARG B 1 32 ? -22.093 5.100 10.975 1.00 32.25 111 ARG B C 1
ATOM 3000 O O . ARG B 1 32 ? -21.971 5.215 9.744 1.00 28.49 111 ARG B O 1
ATOM 3008 N N . LYS B 1 33 ? -23.247 4.922 11.587 1.00 31.04 112 LYS B N 1
ATOM 3009 C CA . LYS B 1 33 ? -24.509 4.906 10.896 1.00 34.68 112 LYS B CA 1
ATOM 3010 C C . LYS B 1 33 ? -24.930 6.325 10.599 1.00 35.01 112 LYS B C 1
ATOM 3011 O O . LYS B 1 33 ? -24.857 7.184 11.473 1.00 35.91 112 LYS B O 1
ATOM 3017 N N . HIS B 1 34 ? -25.386 6.573 9.379 1.00 33.64 113 HIS B N 1
ATOM 3018 C CA . HIS B 1 34 ? -25.921 7.854 8.995 1.00 36.59 113 HIS B CA 1
ATOM 3019 C C . HIS B 1 34 ? -27.460 7.790 9.105 1.00 39.71 113 HIS B C 1
ATOM 3020 O O . HIS B 1 34 ? -28.056 6.756 8.817 1.00 41.79 113 HIS B O 1
ATOM 3027 N N . PRO B 1 35 ? -28.105 8.888 9.552 1.00 43.06 114 PRO B N 1
ATOM 3028 C CA . PRO B 1 35 ? -29.536 8.728 9.878 1.00 45.36 114 PRO B CA 1
ATOM 3029 C C . PRO B 1 35 ? -30.412 8.448 8.674 1.00 47.40 114 PRO B C 1
ATOM 3030 O O . PRO B 1 35 ? -31.450 7.804 8.796 1.00 52.13 114 PRO B O 1
ATOM 3034 N N . SER B 1 36 ? -30.001 8.970 7.534 1.00 41.60 115 SER B N 1
ATOM 3035 C CA . SER B 1 36 ? -30.787 8.952 6.311 1.00 43.35 115 SER B CA 1
ATOM 3036 C C . SER B 1 36 ? -30.266 8.089 5.122 1.00 39.53 115 SER B C 1
ATOM 3037 O O . SER B 1 36 ? -31.046 7.556 4.330 1.00 39.54 115 SER B O 1
ATOM 3040 N N . SER B 1 37 ? -28.953 7.977 4.977 1.00 32.43 116 SER B N 1
ATOM 3041 C CA . SER B 1 37 ? -28.362 7.446 3.758 1.00 29.59 116 SER B CA 1
ATOM 3042 C C . SER B 1 37 ? -28.732 6.000 3.514 1.00 27.53 116 SER B C 1
ATOM 3043 O O . SER B 1 37 ? -28.817 5.248 4.445 1.00 29.53 116 SER B O 1
ATOM 3046 N N . LYS B 1 38 ? -28.860 5.598 2.255 1.00 27.31 117 LYS B N 1
ATOM 3047 C CA . LYS B 1 38 ? -28.981 4.179 1.921 1.00 29.28 117 LYS B CA 1
ATOM 3048 C C . LYS B 1 38 ? -27.686 3.682 1.281 1.00 27.02 117 LYS B C 1
ATOM 3049 O O . LYS B 1 38 ? -27.673 2.590 0.669 1.00 25.11 117 LYS B O 1
ATOM 3055 N N . LYS B 1 39 ? -26.622 4.453 1.437 1.00 24.51 118 LYS B N 1
ATOM 3056 C CA . LYS B 1 39 ? -25.309 4.095 0.801 1.00 26.97 118 LYS B CA 1
ATOM 3057 C C . LYS B 1 39 ? -24.365 3.689 1.875 1.00 25.79 118 LYS B C 1
ATOM 3058 O O . LYS B 1 39 ? -24.364 4.311 2.930 1.00 24.11 118 LYS B O 1
ATOM 3064 N N . TRP B 1 40 ? -23.494 2.711 1.581 1.00 24.87 119 TRP B N 1
ATOM 3065 C CA . TRP B 1 40 ? -22.615 2.137 2.573 1.00 23.72 119 TRP B CA 1
ATOM 3066 C C . TRP B 1 40 ? -21.227 2.066 1.970 1.00 22.45 119 TRP B C 1
ATOM 3067 O O . TRP B 1 40 ? -21.074 1.591 0.844 1.00 23.93 119 TRP B O 1
ATOM 3078 N N . ILE B 1 41 ? -20.233 2.552 2.698 1.00 21.82 120 ILE B N 1
ATOM 3079 C CA . ILE B 1 41 ? -18.833 2.311 2.372 1.00 22.11 120 ILE B CA 1
ATOM 3080 C C . ILE B 1 41 ? -18.301 1.336 3.427 1.00 21.22 120 ILE B C 1
ATOM 3081 O O . ILE B 1 41 ? -18.368 1.610 4.638 1.00 20.88 120 ILE B O 1
ATOM 3086 N N . VAL B 1 42 ? -17.784 0.212 2.966 1.00 20.55 121 VAL B N 1
ATOM 3087 C CA . VAL B 1 42 ? -17.201 -0.780 3.834 1.00 20.86 121 VAL B CA 1
ATOM 3088 C C . VAL B 1 42 ? -15.706 -0.938 3.467 1.00 20.53 121 VAL B C 1
ATOM 3089 O O . VAL B 1 42 ? -15.368 -1.367 2.364 1.00 21.78 121 VAL B O 1
ATOM 3093 N N . LEU B 1 43 ? -14.846 -0.558 4.379 1.00 19.68 122 LEU B N 1
ATOM 3094 C CA . LEU B 1 43 ? -13.418 -0.492 4.155 1.00 21.22 122 LEU B CA 1
ATOM 3095 C C . LEU B 1 43 ? -12.739 -1.619 4.887 1.00 21.02 122 LEU B C 1
ATOM 3096 O O . LEU B 1 43 ? -12.870 -1.731 6.086 1.00 23.37 122 LEU B O 1
ATOM 3101 N N . LEU B 1 44 ? -11.960 -2.407 4.140 1.00 21.41 123 LEU B N 1
ATOM 3102 C CA . LEU B 1 44 ? -11.113 -3.467 4.630 1.00 22.30 123 LEU B CA 1
ATOM 3103 C C . LEU B 1 44 ? -9.678 -2.906 4.848 1.00 24.69 123 LEU B C 1
ATOM 3104 O O . LEU B 1 44 ? -9.050 -2.450 3.909 1.00 24.86 123 LEU B O 1
ATOM 3109 N N . GLU B 1 45 ? -9.159 -2.957 6.051 1.00 22.98 124 GLU B N 1
ATOM 3110 C CA A GLU B 1 45 ? -7.784 -2.547 6.342 0.50 24.60 124 GLU B CA 1
ATOM 3111 C CA B GLU B 1 45 ? -7.777 -2.477 6.258 0.50 25.31 124 GLU B CA 1
ATOM 3112 C C . GLU B 1 45 ? -6.796 -3.566 5.821 1.00 25.59 124 GLU B C 1
ATOM 3113 O O . GLU B 1 45 ? -7.177 -4.716 5.609 1.00 26.10 124 GLU B O 1
ATOM 3124 N N . GLY B 1 46 ? -5.539 -3.176 5.584 1.00 24.92 125 GLY B N 1
ATOM 3125 C CA . GLY B 1 46 ? -4.525 -4.118 5.118 1.00 27.98 125 GLY B CA 1
ATOM 3126 C C . GLY B 1 46 ? -3.374 -4.117 6.054 1.00 28.66 125 GLY B C 1
ATOM 3127 O O . GLY B 1 46 ? -3.526 -3.702 7.195 1.00 28.77 125 GLY B O 1
ATOM 3128 N N . GLY B 1 47 ? -2.232 -4.598 5.595 1.00 29.78 126 GLY B N 1
ATOM 3129 C CA . GLY B 1 47 ? -1.088 -4.761 6.460 1.00 31.19 126 GLY B CA 1
ATOM 3130 C C . GLY B 1 47 ? -0.304 -6.073 6.318 1.00 31.98 126 GLY B C 1
ATOM 3131 O O . GLY B 1 47 ? 0.097 -6.677 7.353 1.00 32.28 126 GLY B O 1
ATOM 3132 N N . TRP B 1 48 ? -0.067 -6.464 5.071 1.00 29.25 127 TRP B N 1
ATOM 3133 C CA . TRP B 1 48 ? 0.678 -7.624 4.668 1.00 31.34 127 TRP B CA 1
ATOM 3134 C C . TRP B 1 48 ? -0.043 -8.937 5.138 1.00 29.27 127 TRP B C 1
ATOM 3135 O O . TRP B 1 48 ? -1.255 -9.001 5.211 1.00 27.41 127 TRP B O 1
ATOM 3146 N N . HIS B 1 49 ? 0.716 -9.969 5.459 1.00 28.39 128 HIS B N 1
ATOM 3147 C CA . HIS B 1 49 ? 0.144 -11.291 5.766 1.00 29.13 128 HIS B CA 1
ATOM 3148 C C . HIS B 1 49 ? 1.293 -12.107 6.294 1.00 29.04 128 HIS B C 1
ATOM 3149 O O . HIS B 1 49 ? 2.415 -11.599 6.345 1.00 27.68 128 HIS B O 1
ATOM 3156 N N . CYS B 1 50 ? 0.991 -13.326 6.719 1.00 27.91 129 CYS B N 1
ATOM 3157 C CA . CYS B 1 50 ? 2.013 -14.304 7.089 1.00 29.17 129 CYS B CA 1
ATOM 3158 C C . CYS B 1 50 ? 1.604 -15.650 6.495 1.00 30.28 129 CYS B C 1
ATOM 3159 O O . CYS B 1 50 ? 0.440 -15.962 6.397 1.00 30.66 129 CYS B O 1
ATOM 3162 N N . PHE B 1 51 ? 2.594 -16.430 6.103 1.00 31.89 130 PHE B N 1
ATOM 3163 C CA . PHE B 1 51 ? 2.378 -17.559 5.225 1.00 32.67 130 PHE B CA 1
ATOM 3164 C C . PHE B 1 51 ? 2.986 -18.873 5.713 1.00 35.49 130 PHE B C 1
ATOM 3165 O O . PHE B 1 51 ? 2.711 -19.910 5.109 1.00 32.10 130 PHE B O 1
ATOM 3173 N N . ASP B 1 52 ? 3.789 -18.830 6.779 1.00 35.06 131 ASP B N 1
ATOM 3174 C CA . ASP B 1 52 ? 4.290 -20.031 7.427 1.00 39.20 131 ASP B CA 1
ATOM 3175 C C . ASP B 1 52 ? 4.509 -19.801 8.938 1.00 41.59 131 ASP B C 1
ATOM 3176 O O . ASP B 1 52 ? 4.244 -18.697 9.465 1.00 38.55 131 ASP B O 1
ATOM 3181 N N . VAL B 1 53 ? 4.968 -20.852 9.629 1.00 38.27 132 VAL B N 1
ATOM 3182 C CA . VAL B 1 53 ? 5.214 -20.800 11.050 1.00 38.54 132 VAL B CA 1
ATOM 3183 C C . VAL B 1 53 ? 6.157 -19.684 11.415 1.00 34.73 132 VAL B C 1
ATOM 3184 O O . VAL B 1 53 ? 5.872 -18.884 12.323 1.00 37.72 132 VAL B O 1
ATOM 3188 N N . ARG B 1 54 ? 7.258 -19.586 10.705 1.00 33.13 133 ARG B N 1
ATOM 3189 C CA . ARG B 1 54 ? 8.263 -18.587 11.038 1.00 34.57 133 ARG B CA 1
ATOM 3190 C C . ARG B 1 54 ? 7.765 -17.131 10.847 1.00 33.23 133 ARG B C 1
ATOM 3191 O O . ARG B 1 54 ? 7.943 -16.300 11.721 1.00 33.07 133 ARG B O 1
ATOM 3199 N N . SER B 1 55 ? 7.190 -16.829 9.696 1.00 31.47 134 SER B N 1
ATOM 3200 C CA . SER B 1 55 ? 6.631 -15.503 9.456 1.00 32.54 134 SER B CA 1
ATOM 3201 C C . SER B 1 55 ? 5.481 -15.128 10.401 1.00 30.01 134 SER B C 1
ATOM 3202 O O . SER B 1 55 ? 5.323 -13.967 10.738 1.00 26.91 134 SER B O 1
ATOM 3205 N N . CYS B 1 56 ? 4.626 -16.080 10.733 1.00 29.04 135 CYS B N 1
ATOM 3206 C CA . CYS B 1 56 ? 3.543 -15.834 11.692 1.00 28.76 135 CYS B CA 1
ATOM 3207 C C . CYS B 1 56 ? 4.078 -15.546 13.108 1.00 28.49 135 CYS B C 1
ATOM 3208 O O . CYS B 1 56 ? 3.547 -14.680 13.808 1.00 26.59 135 CYS B O 1
ATOM 3211 N N . ARG B 1 57 ? 5.140 -16.250 13.513 1.00 28.82 136 ARG B N 1
ATOM 3212 C CA . ARG B 1 57 ? 5.779 -16.035 14.780 1.00 32.00 136 ARG B CA 1
ATOM 3213 C C . ARG B 1 57 ? 6.378 -14.619 14.810 1.00 31.14 136 ARG B C 1
ATOM 3214 O O . ARG B 1 57 ? 6.189 -13.852 15.788 1.00 30.51 136 ARG B O 1
ATOM 3222 N N . SER B 1 58 ? 7.058 -14.251 13.724 1.00 30.43 137 SER B N 1
ATOM 3223 C CA . SER B 1 58 ? 7.675 -12.941 13.676 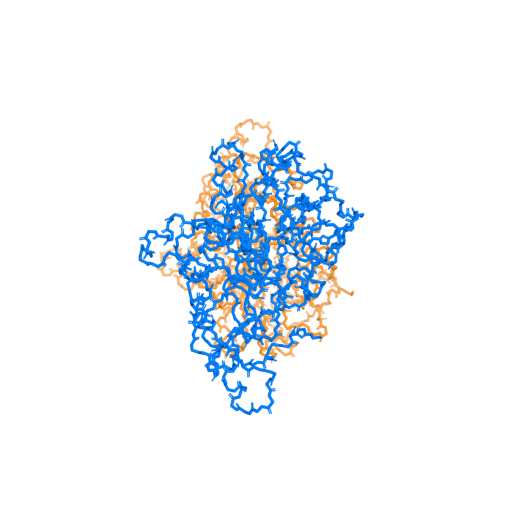1.00 31.81 137 SER B CA 1
ATOM 3224 C C . SER B 1 58 ? 6.587 -11.844 13.744 1.00 30.86 137 SER B C 1
ATOM 3225 O O . SER B 1 58 ? 6.727 -10.827 14.441 1.00 30.86 137 SER B O 1
ATOM 3228 N N . ARG B 1 59 ? 5.510 -12.056 13.011 1.00 28.04 138 ARG B N 1
ATOM 3229 C CA . ARG B 1 59 ? 4.402 -11.110 13.007 1.00 26.44 138 ARG B CA 1
ATOM 3230 C C . ARG B 1 59 ? 3.770 -10.937 14.386 1.00 26.29 138 ARG B C 1
ATOM 3231 O O . ARG B 1 59 ? 3.418 -9.802 14.789 1.00 24.73 138 ARG B O 1
ATOM 3239 N N . TRP B 1 60 ? 3.579 -12.053 15.102 1.00 26.89 139 TRP B N 1
ATOM 3240 C CA . TRP B 1 60 ? 3.048 -12.011 16.464 1.00 27.56 139 TRP B CA 1
ATOM 3241 C C . TRP B 1 60 ? 3.910 -11.118 17.374 1.00 28.49 139 TRP B C 1
ATOM 3242 O O . TRP B 1 60 ? 3.389 -10.395 18.191 1.00 29.92 139 TRP B O 1
ATOM 3253 N N . MET B 1 61 ? 5.229 -11.193 17.226 1.00 29.92 140 MET B N 1
ATOM 3254 C CA . MET B 1 61 ? 6.166 -10.433 18.031 1.00 31.07 140 MET B CA 1
ATOM 3255 C C . MET B 1 61 ? 6.305 -8.979 17.544 1.00 31.15 140 MET B C 1
ATOM 3256 O O . MET B 1 61 ? 6.489 -8.116 18.355 1.00 32.30 140 MET B O 1
ATOM 3261 N N . ARG B 1 62 ? 6.201 -8.703 16.247 1.00 29.61 141 ARG B N 1
ATOM 3262 C CA . ARG B 1 62 ? 6.467 -7.371 15.755 1.00 33.39 141 ARG B CA 1
ATOM 3263 C C . ARG B 1 62 ? 5.243 -6.548 15.388 1.00 31.49 141 ARG B C 1
ATOM 3264 O O . ARG B 1 62 ? 5.326 -5.298 15.386 1.00 31.29 141 ARG B O 1
ATOM 3272 N N . LEU B 1 63 ? 4.123 -7.219 15.135 1.00 27.40 142 LEU B N 1
ATOM 3273 C CA . LEU B 1 63 ? 2.889 -6.591 14.727 1.00 27.07 142 LEU B CA 1
ATOM 3274 C C . LEU B 1 63 ? 1.687 -7.258 15.360 1.00 26.16 142 LEU B C 1
ATOM 3275 O O . LEU B 1 63 ? 0.723 -7.618 14.684 1.00 24.04 142 LEU B O 1
ATOM 3280 N N . ARG B 1 64 ? 1.722 -7.365 16.671 1.00 26.63 143 ARG B N 1
ATOM 3281 C CA . ARG B 1 64 ? 0.756 -8.188 17.381 1.00 28.30 143 ARG B CA 1
ATOM 3282 C C . ARG B 1 64 ? -0.663 -7.734 17.142 1.00 26.79 143 ARG B C 1
ATOM 3283 O O . ARG B 1 64 ? -1.554 -8.538 17.061 1.00 23.73 143 ARG B O 1
ATOM 3291 N N . HIS B 1 65 ? -0.855 -6.426 17.032 1.00 26.86 144 HIS B N 1
ATOM 3292 C CA . HIS B 1 65 ? -2.196 -5.867 16.844 1.00 28.04 144 HIS B CA 1
ATOM 3293 C C . HIS B 1 65 ? -2.905 -6.289 15.571 1.00 25.87 144 HIS B C 1
ATOM 3294 O O . HIS B 1 65 ? -4.125 -6.145 15.482 1.00 28.22 144 HIS B O 1
ATOM 3301 N N . LEU B 1 66 ? -2.157 -6.814 14.597 1.00 25.61 145 LEU B N 1
ATOM 3302 C CA . LEU B 1 66 ? -2.726 -7.372 13.380 1.00 25.81 145 LEU B CA 1
ATOM 3303 C C . LEU B 1 66 ? -3.135 -8.859 13.463 1.00 26.79 145 LEU B C 1
ATOM 3304 O O . LEU B 1 66 ? -3.542 -9.419 12.449 1.00 27.15 145 LEU B O 1
ATOM 3309 N N . MET B 1 67 ? -3.023 -9.472 14.654 1.00 25.76 146 MET B N 1
ATOM 3310 C CA . MET B 1 67 ? -3.335 -10.893 14.844 1.00 24.65 146 MET B CA 1
ATOM 3311 C C . MET B 1 67 ? -4.330 -11.160 15.972 1.00 26.77 146 MET B C 1
ATOM 3312 O O . MET B 1 67 ? -4.574 -12.306 16.322 1.00 24.24 146 MET B O 1
ATOM 3317 N N . THR B 1 68 ? -4.931 -10.093 16.496 1.00 25.70 147 THR B N 1
ATOM 3318 C CA . THR B 1 68 ? -5.740 -10.143 17.684 1.00 26.21 147 THR B CA 1
ATOM 3319 C C . THR B 1 68 ? -6.674 -8.963 17.716 1.00 24.91 147 THR B C 1
ATOM 3320 O O . THR B 1 68 ? -6.382 -7.938 17.112 1.00 24.36 147 THR B O 1
ATOM 3324 N N . SER B 1 69 ? -7.782 -9.106 18.411 1.00 24.72 148 SER B N 1
ATOM 3325 C CA . SER B 1 69 ? -8.635 -7.977 18.686 1.00 26.37 148 SER B CA 1
ATOM 3326 C C . SER B 1 69 ? -8.476 -7.447 20.127 1.00 26.01 148 SER B C 1
ATOM 3327 O O . SER B 1 69 ? -9.136 -6.471 20.525 1.00 26.88 148 SER B O 1
ATOM 3330 N N . SER B 1 70 ? -7.535 -8.017 20.867 1.00 26.66 149 SER B N 1
ATOM 3331 C CA . SER B 1 70 ? -7.364 -7.705 22.264 1.00 31.02 149 SER B CA 1
ATOM 3332 C C . SER B 1 70 ? -6.838 -6.275 22.470 1.00 30.81 149 SER B C 1
ATOM 3333 O O . SER B 1 70 ? -6.964 -5.760 23.544 1.00 31.79 149 SER B O 1
ATOM 3336 N N . GLN B 1 71 ? -6.311 -5.631 21.430 1.00 30.93 150 GLN B N 1
ATOM 3337 C CA . GLN B 1 71 ? -5.844 -4.263 21.552 1.00 31.28 150 GLN B CA 1
ATOM 3338 C C . GLN B 1 71 ? -6.716 -3.316 20.782 1.00 30.44 150 GLN B C 1
ATOM 3339 O O . GLN B 1 71 ? -6.368 -2.156 20.666 1.00 29.69 150 GLN B O 1
ATOM 3345 N N . TRP B 1 72 ? -7.873 -3.757 20.312 1.00 28.23 151 TRP B N 1
ATOM 3346 C CA . TRP B 1 72 ? -8.744 -2.832 19.586 1.00 27.97 151 TRP B CA 1
ATOM 3347 C C . TRP B 1 72 ? -9.329 -1.777 20.537 1.00 29.82 151 TRP B C 1
ATOM 3348 O O . TRP B 1 72 ? -9.745 -2.102 21.644 1.00 28.50 151 TRP B O 1
ATOM 3359 N N . PRO B 1 73 ? -9.359 -0.520 20.094 1.00 29.08 152 PRO B N 1
ATOM 3360 C CA . PRO B 1 73 ? -9.963 0.551 20.902 1.00 27.47 152 PRO B CA 1
ATOM 3361 C C . PRO B 1 73 ? -11.453 0.558 20.712 1.00 28.46 152 PRO B C 1
ATOM 3362 O O . PRO B 1 73 ? -11.972 -0.090 19.813 1.00 28.59 152 PRO B O 1
ATOM 3366 N N . GLU B 1 74 ? -12.148 1.357 21.488 1.00 30.36 153 GLU B N 1
ATOM 3367 C CA . GLU B 1 74 ? -13.573 1.370 21.428 1.00 30.46 153 GLU B CA 1
ATOM 3368 C C . GLU B 1 74 ? -14.113 2.194 20.250 1.00 28.61 153 GLU B C 1
ATOM 3369 O O . GLU B 1 74 ? -15.253 2.025 19.822 1.00 26.73 153 GLU B O 1
ATOM 3375 N N . THR B 1 75 ? -13.291 3.098 19.750 1.00 28.19 154 THR B N 1
ATOM 3376 C CA . THR B 1 75 ? -13.639 3.874 18.567 1.00 31.18 154 THR B CA 1
ATOM 3377 C C . THR B 1 75 ? -12.426 4.010 17.690 1.00 30.16 154 THR B C 1
ATOM 3378 O O . THR B 1 75 ? -11.286 3.841 18.165 1.00 31.71 154 THR B O 1
ATOM 3382 N N . ARG B 1 76 ? -12.677 4.314 16.410 1.00 28.43 155 ARG B N 1
ATOM 3383 C CA . ARG B 1 76 ? -11.624 4.557 15.427 1.00 29.53 155 ARG B CA 1
ATOM 3384 C C . ARG B 1 76 ? -11.965 5.837 14.622 1.00 29.64 155 ARG B C 1
ATOM 3385 O O . ARG B 1 76 ? -13.118 6.163 14.420 1.00 29.22 155 ARG B O 1
ATOM 3393 N N . ASP B 1 77 ? -10.950 6.535 14.178 1.00 32.48 156 ASP B N 1
ATOM 3394 C CA . ASP B 1 77 ? -11.137 7.675 13.263 1.00 38.10 156 ASP B CA 1
ATOM 3395 C C . ASP B 1 77 ? -10.341 7.316 12.032 1.00 35.74 156 ASP B C 1
ATOM 3396 O O . ASP B 1 77 ? -9.152 6.946 12.135 1.00 36.41 156 ASP B O 1
ATOM 3401 N N . VAL B 1 78 ? -11.004 7.331 10.887 1.00 34.28 157 VAL B N 1
ATOM 3402 C CA . VAL B 1 78 ? -10.361 7.021 9.614 1.00 32.48 157 VAL B CA 1
ATOM 3403 C C . VAL B 1 78 ? -10.719 8.127 8.631 1.00 32.37 157 VAL B C 1
ATOM 3404 O O . VAL B 1 78 ? -11.886 8.541 8.491 1.00 31.11 157 VAL B O 1
ATOM 3408 N N . GLY B 1 79 ? -9.702 8.592 7.950 1.00 29.14 158 GLY B N 1
ATOM 3409 C CA . GLY B 1 79 ? -9.868 9.665 6.983 1.00 32.23 158 GLY B CA 1
ATOM 3410 C C . GLY B 1 79 ? -10.207 9.155 5.580 1.00 27.22 158 GLY B C 1
ATOM 3411 O O . GLY B 1 79 ? -10.715 8.019 5.388 1.00 25.85 158 GLY B O 1
ATOM 3412 N N . GLY B 1 80 ? -10.037 10.052 4.621 1.00 25.97 159 GLY B N 1
ATOM 3413 C CA . GLY B 1 80 ? -10.279 9.739 3.227 1.00 24.60 159 GLY B CA 1
ATOM 3414 C C . GLY B 1 80 ? -11.735 9.376 3.023 1.00 23.47 159 GLY B C 1
ATOM 3415 O O . GLY B 1 80 ? -12.615 10.134 3.387 1.00 22.05 159 GLY B O 1
ATOM 3416 N N . ILE B 1 81 ? -11.988 8.232 2.423 1.00 21.95 160 ILE B N 1
ATOM 3417 C CA . ILE B 1 81 ? -13.370 7.886 1.994 1.00 23.49 160 ILE B CA 1
ATOM 3418 C C . ILE B 1 81 ? -14.295 7.534 3.186 1.00 22.43 160 ILE B C 1
ATOM 3419 O O . ILE B 1 81 ? -15.543 7.479 3.023 1.00 24.10 160 ILE B O 1
ATOM 3424 N N . LEU B 1 82 ? -13.719 7.293 4.368 1.00 23.88 161 LEU B N 1
ATOM 3425 C CA . LEU B 1 82 ? -14.516 7.180 5.588 1.00 25.47 161 LEU B CA 1
ATOM 3426 C C . LEU B 1 82 ? -14.573 8.459 6.441 1.00 27.13 161 LEU B C 1
ATOM 3427 O O . LEU B 1 82 ? -15.096 8.433 7.553 1.00 29.16 161 LEU B O 1
ATOM 3432 N N . SER B 1 83 ? -14.109 9.593 5.942 1.00 26.44 162 SER B N 1
ATOM 3433 C CA . SER B 1 83 ? -14.224 10.818 6.738 1.00 26.30 162 SER B CA 1
ATOM 3434 C C . SER B 1 83 ? -15.656 11.334 6.634 1.00 26.21 162 SER B C 1
ATOM 3435 O O . SER B 1 83 ? -16.246 11.296 5.553 1.00 26.24 162 SER B O 1
ATOM 3438 N N . PRO B 1 84 ? -16.234 11.824 7.754 1.00 28.19 163 PRO B N 1
ATOM 3439 C CA . PRO B 1 84 ? -17.532 12.469 7.682 1.00 29.65 163 PRO B CA 1
ATOM 3440 C C . PRO B 1 84 ? -17.459 13.942 7.299 1.00 30.74 163 PRO B C 1
ATOM 3441 O O . PRO B 1 84 ? -18.489 14.585 7.273 1.00 29.94 163 PRO B O 1
ATOM 3445 N N . HIS B 1 85 ? -16.283 14.470 6.975 1.00 31.20 164 HIS B N 1
ATOM 3446 C CA . HIS B 1 85 ? -16.164 15.896 6.608 1.00 35.11 164 HIS B CA 1
ATOM 3447 C C . HIS B 1 85 ? -16.177 16.103 5.090 1.00 34.17 164 HIS B C 1
ATOM 3448 O O . HIS B 1 85 ? -15.322 15.527 4.418 1.00 30.32 164 HIS B O 1
ATOM 3455 N N . PRO B 1 86 ? -17.133 16.914 4.549 1.00 35.26 165 PRO B N 1
ATOM 3456 C CA . PRO B 1 86 ? -17.257 17.208 3.101 1.00 35.33 165 PRO B CA 1
ATOM 3457 C C . PRO B 1 86 ? -15.971 17.639 2.424 1.00 38.38 165 PRO B C 1
ATOM 3458 O O . PRO B 1 86 ? -15.664 17.159 1.318 1.00 41.10 165 PRO B O 1
ATOM 3462 N N . GLU B 1 87 ? -15.186 18.497 3.061 1.00 39.06 166 GLU B N 1
ATOM 3463 C CA . GLU B 1 87 ? -13.927 18.935 2.450 1.00 41.72 166 GLU B CA 1
ATOM 3464 C C . GLU B 1 87 ? -12.982 17.799 2.251 1.00 37.67 166 GLU B C 1
ATOM 3465 O O . GLU B 1 87 ? -12.239 17.788 1.297 1.00 38.12 166 GLU B O 1
ATOM 3471 N N . GLU B 1 88 ? -12.997 16.815 3.138 1.00 34.34 167 GLU B N 1
ATOM 3472 C CA . GLU B 1 88 ? -12.058 15.724 3.001 1.00 32.82 167 GLU B CA 1
ATOM 3473 C C . GLU B 1 88 ? -12.619 14.568 2.128 1.00 30.51 167 GLU B C 1
ATOM 3474 O O . GLU B 1 88 ? -11.864 13.726 1.658 1.00 30.38 167 GLU B O 1
ATOM 3480 N N . ASN B 1 89 ? -13.946 14.506 2.007 1.00 27.30 168 ASN B N 1
ATOM 3481 C CA . ASN B 1 89 ? -14.668 13.385 1.419 1.00 25.06 168 ASN B CA 1
ATOM 3482 C C . ASN B 1 89 ? -15.869 13.943 0.716 1.00 27.78 168 ASN B C 1
ATOM 3483 O O . ASN B 1 89 ? -17.013 13.875 1.218 1.00 28.08 168 ASN B O 1
ATOM 3488 N N . PRO B 1 90 ? -15.630 14.536 -0.462 1.00 30.88 169 PRO B N 1
ATOM 3489 C CA . PRO B 1 90 ? -16.672 15.361 -1.056 1.00 32.14 169 PRO B CA 1
ATOM 3490 C C . PRO B 1 90 ? -17.894 14.586 -1.448 1.00 29.56 169 PRO B C 1
ATOM 3491 O O . PRO B 1 90 ? -18.992 15.115 -1.416 1.00 28.99 169 PRO B O 1
ATOM 3495 N N . TYR B 1 91 ? -17.767 13.298 -1.734 1.00 24.64 170 TYR B N 1
ATOM 3496 C CA . TYR B 1 91 ? -18.937 12.610 -2.242 1.00 24.74 170 TYR B CA 1
ATOM 3497 C C . TYR B 1 91 ? -19.486 11.508 -1.350 1.00 24.82 170 TYR B C 1
ATOM 3498 O O . TYR B 1 91 ? -20.562 11.046 -1.618 1.00 27.61 170 TYR B O 1
ATOM 3507 N N . TRP B 1 92 ? -18.767 11.079 -0.333 1.00 22.58 171 TRP B N 1
ATOM 3508 C CA . TRP B 1 92 ? -19.228 9.990 0.509 1.00 24.42 171 TRP B CA 1
ATOM 3509 C C . TRP B 1 92 ? -19.246 10.356 1.992 1.00 23.40 171 TRP B C 1
ATOM 3510 O O . TRP B 1 92 ? -19.435 9.504 2.813 1.00 23.35 171 TRP B O 1
ATOM 3521 N N . HIS B 1 93 ? -19.086 11.644 2.310 1.00 24.03 172 HIS B N 1
ATOM 3522 C CA . HIS B 1 93 ? -19.094 12.086 3.697 1.00 24.81 172 HIS B CA 1
ATOM 3523 C C . HIS B 1 93 ? -20.396 11.763 4.389 1.00 26.87 172 HIS B C 1
ATOM 3524 O O . HIS B 1 93 ? -20.411 11.541 5.593 1.00 27.11 172 HIS B O 1
ATOM 3531 N N . ASN B 1 94 ? -21.483 11.729 3.639 1.00 27.70 173 ASN B N 1
ATOM 3532 C CA . ASN B 1 94 ? -22.813 11.462 4.214 1.00 29.94 173 ASN B CA 1
ATOM 3533 C C . ASN B 1 94 ? -23.330 10.060 3.934 1.00 28.48 173 ASN B C 1
ATOM 3534 O O . ASN B 1 94 ? -24.525 9.841 3.924 1.00 31.51 173 ASN B O 1
ATOM 3539 N N . ALA B 1 95 ? -22.448 9.093 3.702 1.00 25.02 174 ALA B N 1
ATOM 3540 C CA . ALA B 1 95 ? -22.862 7.691 3.638 1.00 25.20 174 ALA B CA 1
ATOM 3541 C C . ALA B 1 95 ? -22.740 6.986 5.005 1.00 25.69 174 ALA B C 1
ATOM 3542 O O . ALA B 1 95 ? -22.108 7.466 5.908 1.00 26.76 174 ALA B O 1
ATOM 3544 N N . ASN B 1 96 ? -23.331 5.809 5.135 1.00 24.73 175 ASN B N 1
ATOM 3545 C CA . ASN B 1 96 ? -23.020 4.940 6.248 1.00 24.47 175 ASN B CA 1
ATOM 3546 C C . ASN B 1 96 ? -21.576 4.467 6.062 1.00 24.73 175 ASN B C 1
ATOM 3547 O O . ASN B 1 96 ? -21.173 4.152 4.945 1.00 24.18 175 ASN B O 1
ATOM 3552 N N . HIS B 1 97 ? -20.808 4.415 7.136 1.00 24.44 176 HIS B N 1
ATOM 3553 C CA . HIS B 1 97 ? -19.404 4.006 7.047 1.00 24.15 176 HIS B CA 1
ATOM 3554 C C . HIS B 1 97 ? -19.121 2.835 7.958 1.00 24.30 176 HIS B C 1
ATOM 3555 O O . HIS B 1 97 ? -19.492 2.854 9.149 1.00 24.68 176 HIS B O 1
ATOM 3562 N N . VAL B 1 98 ? -18.381 1.866 7.430 1.00 22.28 177 VAL B N 1
ATOM 3563 C CA . VAL B 1 98 ? -17.993 0.677 8.165 1.00 23.24 177 VAL B CA 1
ATOM 3564 C C . VAL B 1 98 ? -16.494 0.440 7.959 1.00 23.08 177 VAL B C 1
ATOM 3565 O O . VAL B 1 98 ? -15.988 0.563 6.820 1.00 23.60 177 VAL B O 1
ATOM 3569 N N . LEU B 1 99 ? -15.782 0.154 9.048 1.00 22.99 178 LEU B N 1
ATOM 3570 C CA . LEU B 1 99 ? -14.362 -0.235 8.989 1.00 22.60 178 LEU B CA 1
ATOM 3571 C C . LEU B 1 99 ? -14.230 -1.656 9.519 1.00 24.24 178 LEU B C 1
ATOM 3572 O O . LEU B 1 99 ? -14.724 -1.940 10.596 1.00 23.72 178 LEU B O 1
ATOM 3577 N N . ILE B 1 100 ? -13.561 -2.532 8.772 1.00 22.30 179 ILE B N 1
ATOM 3578 C CA . ILE B 1 100 ? -13.307 -3.874 9.259 1.00 23.23 179 ILE B CA 1
ATOM 3579 C C . ILE B 1 100 ? -11.801 -3.972 9.470 1.00 22.14 179 ILE B C 1
ATOM 3580 O O . ILE B 1 100 ? -11.044 -3.972 8.520 1.00 22.45 179 ILE B O 1
ATOM 3585 N N . PRO B 1 101 ? -11.365 -4.038 10.729 1.00 23.57 180 PRO B N 1
ATOM 3586 C CA . PRO B 1 101 ? -9.962 -4.194 11.048 1.00 23.98 180 PRO B CA 1
ATOM 3587 C C . PRO B 1 101 ? -9.413 -5.510 10.542 1.00 24.50 180 PRO B C 1
ATOM 3588 O O . PRO B 1 101 ? -10.156 -6.466 10.395 1.00 23.02 180 PRO B O 1
ATOM 3592 N N . TYR B 1 102 ? -8.113 -5.550 10.281 1.00 23.34 181 TYR B N 1
ATOM 3593 C CA . TYR B 1 102 ? -7.531 -6.696 9.657 1.00 23.91 181 TYR B CA 1
ATOM 3594 C C . TYR B 1 102 ? -6.812 -7.461 10.791 1.00 23.22 181 TYR B C 1
ATOM 3595 O O . TYR B 1 102 ? -5.845 -6.975 11.365 1.00 23.13 181 TYR B O 1
ATOM 3604 N N . CYS B 1 103 ? -7.287 -8.648 11.093 1.00 24.38 182 CYS B N 1
ATOM 3605 C CA . CYS B 1 103 ? -6.708 -9.421 12.196 1.00 24.98 182 CYS B CA 1
ATOM 3606 C C . CYS B 1 103 ? -6.534 -10.885 11.869 1.00 24.34 182 CYS B C 1
ATOM 3607 O O . CYS B 1 103 ? -6.406 -11.691 12.801 1.00 25.75 182 CYS B O 1
ATOM 3610 N N . SER B 1 104 ? -6.512 -11.212 10.584 1.00 23.21 183 SER B N 1
ATOM 3611 C CA . SER B 1 104 ? -6.480 -12.623 10.072 1.00 23.78 183 SER B CA 1
ATOM 3612 C C . SER B 1 104 ? -5.275 -12.937 9.209 1.00 23.90 183 SER B C 1
ATOM 3613 O O . SER B 1 104 ? -4.985 -14.138 8.925 1.00 22.77 183 SER B O 1
ATOM 3616 N N . SER B 1 105 ? -4.470 -11.906 8.878 1.00 23.37 184 SER B N 1
ATOM 3617 C CA . SER B 1 105 ? -3.172 -12.112 8.220 1.00 23.36 184 SER B CA 1
ATOM 3618 C C . SER B 1 105 ? -3.179 -13.016 6.961 1.00 24.22 184 SER B C 1
ATOM 3619 O O . SER B 1 105 ? -2.149 -13.615 6.641 1.00 24.70 184 SER B O 1
ATOM 3622 N N . ASP B 1 106 ? -4.320 -13.092 6.268 1.00 21.99 185 ASP B N 1
ATOM 3623 C CA . ASP B 1 106 ? -4.554 -14.028 5.183 1.00 24.25 185 ASP B CA 1
ATOM 3624 C C . ASP B 1 106 ? -5.124 -13.360 3.895 1.00 25.09 185 ASP B C 1
ATOM 3625 O O . ASP B 1 106 ? -5.817 -13.985 3.115 1.00 22.86 185 ASP B O 1
ATOM 3630 N N . SER B 1 107 ? -4.934 -12.040 3.791 1.00 26.02 186 SER B N 1
ATOM 3631 C CA . SER B 1 107 ? -5.485 -11.247 2.681 1.00 26.32 186 SER B CA 1
ATOM 3632 C C . SER B 1 107 ? -6.959 -11.395 2.544 1.00 24.79 186 SER B C 1
ATOM 3633 O O . SER B 1 107 ? -7.461 -11.376 1.441 1.00 25.82 186 SER B O 1
ATOM 3636 N N . TRP B 1 108 ? -7.661 -11.556 3.660 1.00 22.40 187 TRP B N 1
ATOM 3637 C CA . TRP B 1 108 ? -9.104 -11.682 3.638 1.00 22.87 187 TRP B CA 1
ATOM 3638 C C . TRP B 1 108 ? -9.626 -12.936 2.923 1.00 24.58 187 TRP B C 1
ATOM 3639 O O . TRP B 1 108 ? -10.761 -12.960 2.433 1.00 23.22 187 TRP B O 1
ATOM 3650 N N . SER B 1 109 ? -8.812 -13.995 2.840 1.00 23.60 188 SER B N 1
ATOM 3651 C CA . SER B 1 109 ? -9.170 -15.147 1.997 1.00 24.84 188 SER B CA 1
ATOM 3652 C C . SER B 1 109 ? -9.334 -16.418 2.839 1.00 27.55 188 SER B C 1
ATOM 3653 O O . SER B 1 109 ? -9.824 -17.418 2.319 1.00 28.30 188 SER B O 1
ATOM 3656 N N . GLY B 1 110 ? -8.982 -16.369 4.122 1.00 26.09 189 GLY B N 1
ATOM 3657 C CA . GLY B 1 110 ? -8.901 -17.603 4.931 1.00 28.62 189 GLY B CA 1
ATOM 3658 C C . GLY B 1 110 ? -10.229 -18.168 5.366 1.00 29.24 189 GLY B C 1
ATOM 3659 O O . GLY B 1 110 ? -11.230 -17.451 5.612 1.00 24.88 189 GLY B O 1
ATOM 3660 N N . THR B 1 111 ? -10.276 -19.493 5.408 1.00 30.39 190 THR B N 1
ATOM 3661 C CA . THR B 1 111 ? -11.421 -20.165 5.942 1.00 29.65 190 THR B CA 1
ATOM 3662 C C . THR B 1 111 ? -11.013 -21.217 6.994 1.00 32.13 190 THR B C 1
ATOM 3663 O O . THR B 1 111 ? -11.826 -22.074 7.320 1.00 32.67 190 THR B O 1
ATOM 3667 N N . ARG B 1 112 ? -9.775 -21.166 7.478 1.00 30.20 191 ARG B N 1
ATOM 3668 C CA . ARG B 1 112 ? -9.283 -22.177 8.410 1.00 35.27 191 ARG B CA 1
ATOM 3669 C C . ARG B 1 112 ? -9.795 -21.833 9.794 1.00 38.39 191 ARG B C 1
ATOM 3670 O O . ARG B 1 112 ? -9.292 -20.933 10.490 1.00 34.81 191 ARG B O 1
ATOM 3678 N N . THR B 1 113 ? -10.821 -22.582 10.177 1.00 43.16 192 THR B N 1
ATOM 3679 C CA . THR B 1 113 ? -11.591 -22.314 11.354 1.00 48.89 192 THR B CA 1
ATOM 3680 C C . THR B 1 113 ? -10.923 -23.015 12.504 1.00 55.24 192 THR B C 1
ATOM 3681 O O . THR B 1 113 ? -11.015 -22.565 13.637 1.00 57.74 192 THR B O 1
ATOM 3685 N N . GLU B 1 114 ? -10.234 -24.112 12.223 1.00 61.39 193 GLU B N 1
ATOM 3686 C CA . GLU B 1 114 ? -9.526 -24.824 13.273 1.00 69.92 193 GLU B CA 1
ATOM 3687 C C . GLU B 1 114 ? -8.060 -25.056 12.949 1.00 67.18 193 GLU B C 1
ATOM 3688 O O . GLU B 1 114 ? -7.735 -25.641 11.893 1.00 64.31 193 GLU B O 1
ATOM 3694 N N . PRO B 1 115 ? -7.179 -24.672 13.902 1.00 67.61 194 PRO B N 1
ATOM 3695 C CA . PRO B 1 115 ? -5.713 -24.831 13.808 1.00 68.42 194 PRO B CA 1
ATOM 3696 C C . PRO B 1 115 ? -5.296 -26.187 13.206 1.00 66.34 194 PRO B C 1
ATOM 3697 O O . PRO B 1 115 ? -5.909 -27.194 13.528 1.00 69.48 194 PRO B O 1
ATOM 3701 N N . ASP B 1 116 ? -4.300 -26.189 12.318 1.00 67.93 195 ASP B N 1
ATOM 3702 C CA . ASP B 1 116 ? -3.809 -27.412 11.679 1.00 73.61 195 ASP B CA 1
ATOM 3703 C C . ASP B 1 116 ? -3.308 -28.348 12.761 1.00 79.09 195 ASP B C 1
ATOM 3704 O O . ASP B 1 116 ? -2.168 -28.228 13.225 1.00 76.09 195 ASP B O 1
ATOM 3706 N N . THR B 1 117 ? -4.174 -29.282 13.152 1.00 79.32 196 THR B N 1
ATOM 3707 C CA . THR B 1 117 ? -3.964 -30.128 14.339 1.00 78.68 196 THR B CA 1
ATOM 3708 C C . THR B 1 117 ? -2.576 -30.793 14.402 1.00 76.24 196 THR B C 1
ATOM 3709 O O . THR B 1 117 ? -2.104 -31.151 15.480 1.00 74.36 196 THR B O 1
ATOM 3713 N N . SER B 1 118 ? -1.937 -30.949 13.246 1.00 78.42 197 SER B N 1
ATOM 3714 C CA . SER B 1 118 ? -0.608 -31.554 13.146 1.00 80.12 197 SER B CA 1
ATOM 3715 C C . SER B 1 118 ? 0.519 -30.907 13.993 1.00 83.25 197 SER B C 1
ATOM 3716 O O . SER B 1 118 ? 1.557 -31.543 14.171 1.00 87.35 197 SER B O 1
ATOM 3719 N N . ASP B 1 119 ? 0.332 -29.678 14.502 1.00 79.53 198 ASP B N 1
ATOM 3720 C CA . ASP B 1 119 ? 1.357 -28.980 15.318 1.00 72.72 198 ASP B CA 1
ATOM 3721 C C . ASP B 1 119 ? 0.691 -28.047 16.361 1.00 71.61 198 ASP B C 1
ATOM 3722 O O . ASP B 1 119 ? -0.007 -27.096 15.974 1.00 61.46 198 ASP B O 1
ATOM 3727 N N . ARG B 1 120 ? 0.934 -28.304 17.663 1.00 63.38 199 ARG B N 1
ATOM 3728 C CA . ARG B 1 120 ? 0.225 -27.624 18.790 1.00 59.98 199 ARG B CA 1
ATOM 3729 C C . ARG B 1 120 ? 0.777 -26.220 19.156 1.00 53.03 199 ARG B C 1
ATOM 3730 O O . ARG B 1 120 ? 0.107 -25.425 19.837 1.00 49.24 199 ARG B O 1
ATOM 3738 N N . GLU B 1 121 ? 2.005 -25.927 18.735 1.00 53.28 200 GLU B N 1
ATOM 3739 C CA . GLU B 1 121 ? 2.501 -24.535 18.731 1.00 61.71 200 GLU B CA 1
ATOM 3740 C C . GLU B 1 121 ? 2.008 -23.670 17.514 1.00 59.73 200 GLU B C 1
ATOM 3741 O O . GLU B 1 121 ? 2.177 -22.452 17.521 1.00 61.54 200 GLU B O 1
ATOM 3747 N N . ASN B 1 122 ? 1.408 -24.291 16.490 1.00 61.93 201 ASN B N 1
ATOM 3748 C CA . ASN B 1 122 ? 0.697 -23.539 15.411 1.00 64.89 201 ASN B CA 1
ATOM 3749 C C . ASN B 1 122 ? -0.775 -23.532 15.775 1.00 60.23 201 ASN B C 1
ATOM 3750 O O . ASN B 1 122 ? -1.544 -24.478 15.503 1.00 60.37 201 ASN B O 1
ATOM 3755 N N . SER B 1 123 ? -1.163 -22.474 16.444 1.00 51.99 202 SER B N 1
ATOM 3756 C CA . SER B 1 123 ? -2.484 -22.413 17.003 1.00 56.12 202 SER B CA 1
ATOM 3757 C C . SER B 1 123 ? -3.404 -21.591 16.098 1.00 46.04 202 SER B C 1
ATOM 3758 O O . SER B 1 123 ? -4.584 -21.414 16.440 1.00 44.98 202 SER B O 1
ATOM 3761 N N . TRP B 1 124 ? -2.915 -21.118 14.949 1.00 35.99 203 TRP B N 1
ATOM 3762 C CA . TRP B 1 124 ? -3.601 -19.943 14.327 1.00 30.64 203 TRP B CA 1
ATOM 3763 C C . TRP B 1 124 ? -4.874 -20.328 13.573 1.00 31.86 203 TRP B C 1
ATOM 3764 O O . TRP B 1 124 ? -4.916 -21.373 12.889 1.00 29.12 203 TRP B O 1
ATOM 3775 N N . ARG B 1 125 ? -5.899 -19.478 13.688 1.00 28.09 204 ARG B N 1
ATOM 3776 C CA . ARG B 1 125 ? -7.074 -19.531 12.846 1.00 28.66 204 ARG B CA 1
ATOM 3777 C C . ARG B 1 125 ? -6.944 -18.415 11.762 1.00 28.48 204 ARG B C 1
ATOM 3778 O O . ARG B 1 125 ? -6.479 -17.304 12.054 1.00 26.85 204 ARG B O 1
ATOM 3786 N N . PHE B 1 126 ? -7.353 -18.710 10.543 1.00 27.27 205 PHE B N 1
ATOM 3787 C CA . PHE B 1 126 ? -7.255 -17.744 9.420 1.00 25.69 205 PHE B CA 1
ATOM 3788 C C . PHE B 1 126 ? -8.637 -17.659 8.821 1.00 26.46 205 PHE B C 1
ATOM 3789 O O . PHE B 1 126 ? -9.049 -18.567 8.067 1.00 26.57 205 PHE B O 1
ATOM 3797 N N . MET B 1 127 ? -9.397 -16.656 9.254 1.00 24.15 206 MET B N 1
ATOM 3798 C CA . MET B 1 127 ? -10.831 -16.607 8.951 1.00 24.61 206 MET B CA 1
ATOM 3799 C C . MET B 1 127 ? -11.266 -15.385 8.172 1.00 24.34 206 MET B C 1
ATOM 3800 O O . MET B 1 127 ? -12.450 -15.005 8.176 1.00 24.80 206 MET B O 1
ATOM 3805 N N . GLY B 1 128 ? -10.317 -14.773 7.495 1.00 24.33 207 GLY B N 1
ATOM 3806 C CA . GLY B 1 128 ? -10.602 -13.491 6.767 1.00 25.78 207 GLY B CA 1
ATOM 3807 C C . GLY B 1 128 ? -11.794 -13.499 5.836 1.00 26.40 207 GLY B C 1
ATOM 3808 O O . GLY B 1 128 ? -12.613 -12.565 5.875 1.00 25.53 207 GLY B O 1
ATOM 3809 N N . ALA B 1 129 ? -11.949 -14.549 5.026 1.00 24.84 208 ALA B N 1
ATOM 3810 C CA . ALA B 1 129 ? -13.102 -14.596 4.140 1.00 24.78 208 ALA B CA 1
ATOM 3811 C C . ALA B 1 129 ? -14.412 -14.721 4.935 1.00 26.74 208 ALA B C 1
ATOM 3812 O O . ALA B 1 129 ? -15.466 -14.155 4.558 1.00 26.71 208 ALA B O 1
ATOM 3814 N N . LEU B 1 130 ? -14.338 -15.405 6.071 1.00 25.90 209 LEU B N 1
ATOM 3815 C CA . LEU B 1 130 ? -15.500 -15.668 6.914 1.00 26.75 209 LEU B CA 1
ATOM 3816 C C . LEU B 1 130 ? -15.856 -14.440 7.739 1.00 27.42 209 LEU B C 1
ATOM 3817 O O . LEU B 1 130 ? -17.014 -14.158 7.975 1.00 28.05 209 LEU B O 1
ATOM 3822 N N . ILE B 1 131 ? -14.849 -13.687 8.142 1.00 25.08 210 ILE B N 1
ATOM 3823 C CA . ILE B 1 131 ? -15.049 -12.416 8.859 1.00 25.60 210 ILE B CA 1
ATOM 3824 C C . ILE B 1 131 ? -15.803 -11.418 7.980 1.00 23.88 210 ILE B C 1
ATOM 3825 O O . ILE B 1 131 ? -16.779 -10.826 8.414 1.00 24.12 210 ILE B O 1
ATOM 3830 N N . LEU B 1 132 ? -15.351 -11.255 6.738 1.00 24.48 211 LEU B N 1
ATOM 3831 C CA . LEU B 1 132 ? -15.994 -10.321 5.802 1.00 25.97 211 LEU B CA 1
ATOM 3832 C C . LEU B 1 132 ? -17.458 -10.730 5.542 1.00 27.59 211 LEU B C 1
ATOM 3833 O O . LEU B 1 132 ? -18.397 -9.921 5.598 1.00 25.18 211 LEU B O 1
ATOM 3838 N N . ARG B 1 133 ? -17.645 -12.004 5.284 1.00 27.94 212 ARG B N 1
ATOM 3839 C CA . ARG B 1 133 ? -19.008 -12.494 5.034 1.00 32.78 212 ARG B CA 1
ATOM 3840 C C . ARG B 1 133 ? -19.940 -12.236 6.219 1.00 31.34 212 ARG B C 1
ATOM 3841 O O . ARG B 1 133 ? -21.069 -11.779 6.042 1.00 30.46 212 ARG B O 1
ATOM 3849 N N . GLN B 1 134 ? -19.447 -12.459 7.437 1.00 29.26 213 GLN B N 1
ATOM 3850 C CA . GLN B 1 134 ? -20.243 -12.264 8.642 1.00 29.55 213 GLN B CA 1
ATOM 3851 C C . GLN B 1 134 ? -20.553 -10.784 8.893 1.00 27.47 213 GLN B C 1
ATOM 3852 O O . GLN B 1 134 ? -21.666 -10.427 9.259 1.00 27.23 213 GLN B O 1
ATOM 3858 N N . VAL B 1 135 ? -19.582 -9.915 8.670 1.00 25.36 214 VAL B N 1
ATOM 3859 C CA . VAL B 1 135 ? -19.825 -8.494 8.873 1.00 26.07 214 VAL B CA 1
ATOM 3860 C C . VAL B 1 135 ? -20.925 -8.050 7.944 1.00 27.62 214 VAL B C 1
ATOM 3861 O O . VAL B 1 135 ? -21.896 -7.385 8.379 1.00 28.54 214 VAL B O 1
ATOM 3865 N N . ILE B 1 136 ? -20.842 -8.496 6.679 1.00 27.22 215 ILE B N 1
ATOM 3866 C CA . ILE B 1 136 ? -21.834 -8.110 5.709 1.00 28.71 215 ILE B CA 1
ATOM 3867 C C . ILE B 1 136 ? -23.227 -8.614 6.145 1.00 31.36 215 ILE B C 1
ATOM 3868 O O . ILE B 1 136 ? -24.208 -7.845 6.118 1.00 33.09 215 ILE B O 1
ATOM 3873 N N . ALA B 1 137 ? -23.304 -9.889 6.523 1.00 30.90 216 ALA B N 1
ATOM 3874 C CA . ALA B 1 137 ? -24.542 -10.463 7.010 1.00 33.32 216 ALA B CA 1
ATOM 3875 C C . ALA B 1 137 ? -25.109 -9.686 8.208 1.00 35.93 216 ALA B C 1
ATOM 3876 O O . ALA B 1 137 ? -26.323 -9.467 8.320 1.00 33.69 216 ALA B O 1
ATOM 3878 N N . GLU B 1 138 ? -24.231 -9.237 9.097 1.00 34.75 217 GLU B N 1
ATOM 3879 C CA . GLU B 1 138 ? -24.677 -8.519 10.253 1.00 35.86 217 GLU B CA 1
ATOM 3880 C C . GLU B 1 138 ? -25.017 -7.066 9.973 1.00 34.74 217 GLU B C 1
ATOM 3881 O O . GLU B 1 138 ? -25.719 -6.468 10.758 1.00 34.17 217 GLU B O 1
ATOM 3887 N N . LEU B 1 139 ? -24.630 -6.518 8.822 1.00 31.00 218 LEU B N 1
ATOM 3888 C CA . LEU B 1 139 ? -25.096 -5.171 8.489 1.00 30.35 218 LEU B CA 1
ATOM 3889 C C . LEU B 1 139 ? -26.586 -5.165 8.013 1.00 30.71 218 LEU B C 1
ATOM 3890 O O . LEU B 1 139 ? -27.271 -4.143 8.049 1.00 30.42 218 LEU B O 1
ATOM 3895 N N . ILE B 1 140 ? -27.072 -6.308 7.581 1.00 31.64 219 ILE B N 1
ATOM 3896 C CA . ILE B 1 140 ? -28.432 -6.378 7.036 1.00 35.38 219 ILE B CA 1
ATOM 3897 C C . ILE B 1 140 ? -29.482 -5.930 8.056 1.00 34.68 219 ILE B C 1
ATOM 3898 O O . ILE B 1 140 ? -30.253 -5.021 7.738 1.00 34.95 219 ILE B O 1
ATOM 3903 N N . PRO B 1 141 ? -29.475 -6.496 9.292 1.00 38.88 220 PRO B N 1
ATOM 3904 C CA . PRO B 1 141 ? -30.424 -6.007 10.315 1.00 41.25 220 PRO B CA 1
ATOM 3905 C C . PRO B 1 141 ? -30.189 -4.566 10.762 1.00 42.65 220 PRO B C 1
ATOM 3906 O O . PRO B 1 141 ? -31.077 -3.959 11.334 1.00 43.72 220 PRO B O 1
ATOM 3910 N N . VAL B 1 142 ? -28.991 -4.045 10.529 1.00 38.09 221 VAL B N 1
ATOM 3911 C CA . VAL B 1 142 ? -28.630 -2.677 10.838 1.00 40.58 221 VAL B CA 1
ATOM 3912 C C . VAL B 1 142 ? -29.065 -1.726 9.705 1.00 39.09 221 VAL B C 1
ATOM 3913 O O . VAL B 1 142 ? -28.976 -0.518 9.852 1.00 43.18 221 VAL B O 1
ATOM 3917 N N . GLY B 1 143 ? -29.480 -2.252 8.553 1.00 37.02 222 GLY B N 1
ATOM 3918 C CA . GLY B 1 143 ? -30.022 -1.403 7.471 1.00 36.39 222 GLY B CA 1
ATOM 3919 C C . GLY B 1 143 ? -29.441 -1.601 6.067 1.00 35.37 222 GLY B C 1
ATOM 3920 O O . GLY B 1 143 ? -29.921 -1.025 5.129 1.00 35.17 222 GLY B O 1
ATOM 3921 N N . LEU B 1 144 ? -28.421 -2.433 5.903 1.00 32.16 223 LEU B N 1
ATOM 3922 C CA . LEU B 1 144 ? -27.821 -2.619 4.593 1.00 32.63 223 LEU B CA 1
ATOM 3923 C C . LEU B 1 144 ? -28.819 -3.238 3.647 1.00 35.23 223 LEU B C 1
ATOM 3924 O O . LEU B 1 144 ? -29.257 -4.384 3.824 1.00 33.06 223 LEU B O 1
ATOM 3929 N N . GLY B 1 145 ? -29.150 -2.483 2.616 1.00 34.17 224 GLY B N 1
ATOM 3930 C CA . GLY B 1 145 ? -30.082 -2.962 1.617 1.00 37.61 224 GLY B CA 1
ATOM 3931 C C . GLY B 1 145 ? -31.524 -3.009 2.052 1.00 39.56 224 GLY B C 1
ATOM 3932 O O . GLY B 1 145 ? -32.326 -3.557 1.319 1.00 40.09 224 GLY B O 1
ATOM 3933 N N . ARG B 1 146 ? -31.863 -2.411 3.200 1.00 40.99 225 ARG B N 1
ATOM 3934 C CA A ARG B 1 146 ? -33.228 -2.400 3.748 0.60 43.31 225 ARG B CA 1
ATOM 3935 C CA B ARG B 1 146 ? -33.244 -2.465 3.695 0.40 43.00 225 ARG B CA 1
ATOM 3936 C C . ARG B 1 146 ? -34.171 -1.604 2.844 1.00 47.06 225 ARG B C 1
ATOM 3937 O O . ARG B 1 146 ? -35.276 -2.031 2.523 1.00 46.25 225 ARG B O 1
ATOM 3952 N N . VAL B 1 147 ? -33.745 -0.406 2.472 1.00 45.09 226 VAL B N 1
ATOM 3953 C CA . VAL B 1 147 ? -34.561 0.385 1.579 1.00 47.27 226 VAL B CA 1
ATOM 3954 C C . VAL B 1 147 ? -34.103 0.050 0.153 1.00 44.85 226 VAL B C 1
ATOM 3955 O O . VAL B 1 147 ? -32.901 0.113 -0.149 1.00 40.50 226 VAL B O 1
ATOM 3959 N N . PRO B 1 148 ? -35.040 -0.311 -0.742 1.00 42.03 227 PRO B N 1
ATOM 3960 C CA . PRO B 1 148 ? -34.582 -0.519 -2.140 1.00 38.22 227 PRO B CA 1
ATOM 3961 C C . PRO B 1 148 ? -33.904 0.713 -2.748 1.00 35.32 227 PRO B C 1
ATOM 3962 O O . PRO B 1 148 ? -34.202 1.835 -2.357 1.00 34.03 227 PRO B O 1
ATOM 3966 N N . GLY B 1 149 ? -32.956 0.506 -3.652 1.00 32.95 228 GLY B N 1
ATOM 3967 C CA . GLY B 1 149 ? -32.270 1.601 -4.313 1.00 34.36 228 GLY B CA 1
ATOM 3968 C C . GLY B 1 149 ? -30.949 1.981 -3.656 1.00 35.09 228 GLY B C 1
ATOM 3969 O O . GLY B 1 149 ? -30.335 2.937 -4.047 1.00 35.33 228 GLY B O 1
ATOM 3970 N N . GLY B 1 150 ? -30.525 1.246 -2.654 1.00 34.48 229 GLY B N 1
ATOM 3971 C CA . GLY B 1 150 ? -29.272 1.590 -1.957 1.00 33.96 229 GLY B CA 1
ATOM 3972 C C . GLY B 1 150 ? -28.037 1.045 -2.659 1.00 29.83 229 GLY B C 1
ATOM 3973 O O . GLY B 1 150 ? -28.132 0.413 -3.712 1.00 28.74 229 GLY B O 1
ATOM 3974 N N . GLU B 1 151 ? -26.874 1.262 -2.046 1.00 26.70 230 GLU B N 1
ATOM 3975 C CA . GLU B 1 151 ? -25.608 0.925 -2.648 1.00 27.03 230 GLU B CA 1
ATOM 3976 C C . GLU B 1 151 ? -24.618 0.470 -1.598 1.00 23.93 230 GLU B C 1
ATOM 3977 O O . GLU B 1 151 ? -24.650 0.943 -0.484 1.00 22.24 230 GLU B O 1
ATOM 3983 N N . LEU B 1 152 ? -23.707 -0.418 -2.007 1.00 23.68 231 LEU B N 1
ATOM 3984 C CA . LEU B 1 152 ? -22.549 -0.820 -1.217 1.00 24.14 231 LEU B CA 1
ATOM 3985 C C . LEU B 1 152 ? -21.297 -0.632 -2.081 1.00 22.52 231 LEU B C 1
ATOM 3986 O O . LEU B 1 152 ? -21.198 -1.182 -3.194 1.00 21.93 231 LEU B O 1
ATOM 3991 N N . MET B 1 153 ? -20.336 0.090 -1.530 1.00 22.23 232 MET B N 1
ATOM 3992 C CA . MET B 1 153 ? -18.995 0.169 -2.081 1.00 22.17 232 MET B CA 1
ATOM 3993 C C . MET B 1 153 ? -18.056 -0.535 -1.097 1.00 21.37 232 MET B C 1
ATOM 3994 O O . MET B 1 153 ? -17.837 -0.086 0.014 1.00 22.36 232 MET B O 1
ATOM 3999 N N . LEU B 1 154 ? -17.543 -1.681 -1.515 1.00 22.83 233 LEU B N 1
ATOM 4000 C CA . LEU B 1 154 ? -16.612 -2.488 -0.732 1.00 22.28 233 LEU B CA 1
ATOM 4001 C C . LEU B 1 154 ? -15.229 -2.050 -1.188 1.00 20.63 233 LEU B C 1
ATOM 4002 O O . LEU B 1 154 ? -14.864 -2.236 -2.341 1.00 20.65 233 LEU B O 1
ATOM 4007 N N . VAL B 1 155 ? -14.462 -1.455 -0.302 1.00 19.64 234 VAL B N 1
ATOM 4008 C CA . VAL B 1 155 ? -13.181 -0.877 -0.668 1.00 19.86 234 VAL B CA 1
ATOM 4009 C C . VAL B 1 155 ? -12.115 -1.416 0.226 1.00 20.58 234 VAL B C 1
ATOM 4010 O O . VAL B 1 155 ? -12.404 -1.901 1.359 1.00 21.99 234 VAL B O 1
ATOM 4014 N N . GLY B 1 156 ? -10.865 -1.324 -0.220 1.00 19.59 235 GLY B N 1
ATOM 4015 C CA . GLY B 1 156 ? -9.786 -2.016 0.503 1.00 21.45 235 GLY B CA 1
ATOM 4016 C C . GLY B 1 156 ? -8.466 -1.493 0.086 1.00 22.32 235 GLY B C 1
ATOM 4017 O O . GLY B 1 156 ? -8.293 -1.208 -1.071 1.00 20.65 235 GLY B O 1
ATOM 4018 N N . SER B 1 157 ? -7.530 -1.399 1.025 1.00 22.29 236 SER B N 1
ATOM 4019 C CA . SER B 1 157 ? -6.177 -0.961 0.707 1.00 23.40 236 SER B CA 1
ATOM 4020 C C . SER B 1 157 ? -5.193 -2.121 1.007 1.00 23.38 236 SER B C 1
ATOM 4021 O O . SER B 1 157 ? -5.307 -2.822 2.040 1.00 25.46 236 SER B O 1
ATOM 4024 N N . SER B 1 158 ? -4.215 -2.272 0.113 1.00 24.72 237 SER B N 1
ATOM 4025 C CA . SER B 1 158 ? -3.121 -3.214 0.287 1.00 27.89 237 SER B CA 1
ATOM 4026 C C . SER B 1 158 ? -3.703 -4.625 0.330 1.00 27.37 237 SER B C 1
ATOM 4027 O O . SER B 1 158 ? -4.440 -5.018 -0.610 1.00 27.93 237 SER B O 1
ATOM 4030 N N . ALA B 1 159 ? -3.464 -5.389 1.402 1.00 26.62 238 ALA B N 1
ATOM 4031 C CA . ALA B 1 159 ? -4.083 -6.716 1.448 1.00 26.91 238 ALA B CA 1
ATOM 4032 C C . ALA B 1 159 ? -5.608 -6.579 1.399 1.00 24.37 238 ALA B C 1
ATOM 4033 O O . ALA B 1 159 ? -6.295 -7.475 0.931 1.00 26.51 238 ALA B O 1
ATOM 4035 N N . GLY B 1 160 ? -6.142 -5.477 1.868 1.00 24.16 239 GLY B N 1
ATOM 4036 C CA . GLY B 1 160 ? -7.586 -5.257 1.734 1.00 23.86 239 GLY B CA 1
ATOM 4037 C C . GLY B 1 160 ? -8.066 -5.083 0.300 1.00 23.70 239 GLY B C 1
ATOM 4038 O O . GLY B 1 160 ? -9.218 -5.398 -0.017 1.00 25.21 239 GLY B O 1
ATOM 4039 N N . GLY B 1 161 ? -7.223 -4.521 -0.557 1.00 22.69 240 GLY B N 1
ATOM 4040 C CA . GLY B 1 161 ? -7.548 -4.385 -1.990 1.00 24.62 240 GLY B CA 1
ATOM 4041 C C . GLY B 1 161 ? -7.652 -5.747 -2.619 1.00 25.03 240 GLY B C 1
ATOM 4042 O O . GLY B 1 161 ? -8.592 -6.032 -3.322 1.00 23.20 240 GLY B O 1
ATOM 4043 N N . MET B 1 162 ? -6.702 -6.616 -2.300 1.00 26.16 241 MET B N 1
ATOM 4044 C CA . MET B 1 162 ? -6.796 -8.009 -2.680 1.00 28.10 241 MET B CA 1
ATOM 4045 C C . MET B 1 162 ? -8.037 -8.646 -2.095 1.00 27.48 241 MET B C 1
ATOM 4046 O O . MET B 1 162 ? -8.690 -9.469 -2.777 1.00 28.08 241 MET B O 1
ATOM 4051 N N . GLY B 1 163 ? -8.362 -8.329 -0.814 1.00 22.66 242 GLY B N 1
ATOM 4052 C CA . GLY B 1 163 ? -9.532 -8.875 -0.199 1.00 22.51 242 GLY B CA 1
ATOM 4053 C C . GLY B 1 163 ? -10.800 -8.533 -0.921 1.00 22.85 242 GLY B C 1
ATOM 4054 O O . GLY B 1 163 ? -11.722 -9.370 -1.126 1.00 23.80 242 GLY B O 1
ATOM 4055 N N . VAL B 1 164 ? -10.861 -7.291 -1.374 1.00 21.35 243 VAL B N 1
ATOM 4056 C CA . VAL B 1 164 ? -12.013 -6.907 -2.163 1.00 22.64 243 VAL B CA 1
ATOM 4057 C C . VAL B 1 164 ? -12.106 -7.738 -3.461 1.00 22.13 243 VAL B C 1
ATOM 4058 O O . VAL B 1 164 ? -13.146 -8.285 -3.764 1.00 24.10 243 VAL B O 1
ATOM 4062 N N . MET B 1 165 ? -11.017 -7.828 -4.208 1.00 22.70 244 MET B N 1
ATOM 4063 C CA . MET B 1 165 ? -11.057 -8.517 -5.476 1.00 24.61 244 MET B CA 1
ATOM 4064 C C . MET B 1 165 ? -11.441 -9.991 -5.321 1.00 25.61 244 MET B C 1
ATOM 4065 O O . MET B 1 165 ? -12.242 -10.529 -6.116 1.00 25.70 244 MET B O 1
ATOM 4070 N N . LEU B 1 166 ? -10.920 -10.624 -4.289 1.00 25.35 245 LEU B N 1
ATOM 4071 C CA . LEU B 1 166 ? -11.237 -12.033 -4.001 1.00 26.86 245 LEU B CA 1
ATOM 4072 C C . LEU B 1 166 ? -12.669 -12.285 -3.641 1.00 26.70 245 LEU B C 1
ATOM 4073 O O . LEU B 1 166 ? -13.232 -13.333 -3.982 1.00 27.26 245 LEU B O 1
ATOM 4078 N N . ASN B 1 167 ? -13.282 -11.349 -2.940 1.00 24.17 246 ASN B N 1
ATOM 4079 C CA . ASN B 1 167 ? -14.568 -11.611 -2.383 1.00 23.84 246 ASN B CA 1
ATOM 4080 C C . ASN B 1 167 ? -15.747 -10.908 -3.043 1.00 24.30 246 ASN B C 1
ATOM 4081 O O . ASN B 1 167 ? -16.885 -11.122 -2.640 1.00 23.70 246 ASN B O 1
ATOM 4086 N N . LEU B 1 168 ? -15.473 -10.030 -3.992 1.00 24.23 247 LEU B N 1
ATOM 4087 C CA . LEU B 1 168 ? -16.498 -9.072 -4.449 1.00 25.64 247 LEU B CA 1
ATOM 4088 C C . LEU B 1 168 ? -17.708 -9.735 -5.122 1.00 26.43 247 LEU B C 1
ATOM 4089 O O . LEU B 1 168 ? -18.843 -9.415 -4.816 1.00 26.13 247 LEU B O 1
ATOM 4094 N N . ASP B 1 169 ? -17.447 -10.636 -6.048 1.00 28.55 248 ASP B N 1
ATOM 4095 C CA . ASP B 1 169 ? -18.529 -11.348 -6.747 1.00 31.14 248 ASP B CA 1
ATOM 4096 C C . ASP B 1 169 ? -19.346 -12.199 -5.772 1.00 31.09 248 ASP B C 1
ATOM 4097 O O . ASP B 1 169 ? -20.592 -12.241 -5.854 1.00 31.19 248 ASP B O 1
ATOM 4102 N N . ARG B 1 170 ? -18.677 -12.833 -4.819 1.00 30.32 249 ARG B N 1
ATOM 4103 C CA . ARG B 1 170 ? -19.365 -13.590 -3.727 1.00 33.40 249 ARG B CA 1
ATOM 4104 C C . ARG B 1 170 ? -20.290 -12.740 -2.902 1.00 31.88 249 ARG B C 1
ATOM 4105 O O . ARG B 1 170 ? -21.410 -13.138 -2.571 1.00 31.51 249 ARG B O 1
ATOM 4113 N N . ILE B 1 171 ? -19.783 -11.584 -2.485 1.00 27.98 250 ILE B N 1
ATOM 4114 C CA . ILE B 1 171 ? -20.584 -10.705 -1.667 1.00 28.46 250 ILE B CA 1
ATOM 4115 C C . ILE B 1 171 ? -21.739 -10.150 -2.475 1.00 28.02 250 ILE B C 1
ATOM 4116 O O . ILE B 1 171 ? -22.841 -10.038 -1.934 1.00 30.87 250 ILE B O 1
ATOM 4121 N N . ARG B 1 172 ? -21.498 -9.777 -3.742 1.00 27.93 251 ARG B N 1
ATOM 4122 C CA A ARG B 1 172 ? -22.578 -9.268 -4.601 0.50 30.59 251 ARG B CA 1
ATOM 4123 C CA B ARG B 1 172 ? -22.567 -9.279 -4.610 0.50 30.64 251 ARG B CA 1
ATOM 4124 C C . ARG B 1 172 ? -23.653 -10.347 -4.765 1.00 31.72 251 ARG B C 1
ATOM 4125 O O . ARG B 1 172 ? -24.848 -10.085 -4.620 1.00 30.03 251 ARG B O 1
ATOM 4140 N N . ASP B 1 173 ? -23.223 -11.552 -5.051 1.00 32.68 252 ASP B N 1
ATOM 4141 C CA . ASP B 1 173 ? -24.169 -12.659 -5.165 1.00 37.10 252 ASP B CA 1
ATOM 4142 C C . ASP B 1 173 ? -25.007 -12.899 -3.880 1.00 36.11 252 ASP B C 1
ATOM 4143 O O . ASP B 1 173 ? -26.221 -13.088 -3.936 1.00 38.71 252 ASP B O 1
ATOM 4148 N N . PHE B 1 174 ? -24.356 -12.893 -2.729 1.00 35.11 253 PHE B N 1
ATOM 4149 C CA . PHE B 1 174 ? -25.032 -13.006 -1.461 1.00 34.86 253 PHE B CA 1
ATOM 4150 C C . PHE B 1 174 ? -26.147 -11.953 -1.302 1.00 35.95 253 PHE B C 1
ATOM 4151 O O . PHE B 1 174 ? -27.309 -12.282 -0.970 1.00 33.74 253 PHE B O 1
ATOM 4159 N N . LEU B 1 175 ? -25.826 -10.690 -1.559 1.00 30.14 254 LEU B N 1
ATOM 4160 C CA . LEU B 1 175 ? -26.796 -9.645 -1.291 1.00 31.82 254 LEU B CA 1
ATOM 4161 C C . LEU B 1 175 ? -27.935 -9.616 -2.296 1.00 32.23 254 LEU B C 1
ATOM 4162 O O . LEU B 1 175 ? -29.084 -9.407 -1.927 1.00 36.12 254 LEU B O 1
ATOM 4167 N N . VAL B 1 176 ? -27.595 -9.762 -3.576 1.00 33.40 255 VAL B N 1
ATOM 4168 C CA . VAL B 1 176 ? -28.526 -9.510 -4.661 1.00 36.14 255 VAL B CA 1
ATOM 4169 C C . VAL B 1 176 ? -29.321 -10.806 -4.929 1.00 39.86 255 VAL B C 1
ATOM 4170 O O . VAL B 1 176 ? -30.538 -10.800 -4.944 1.00 44.88 255 VAL B O 1
ATOM 4174 N N . ASN B 1 177 ? -28.626 -11.921 -5.077 1.00 40.69 256 ASN B N 1
ATOM 4175 C CA . ASN B 1 177 ? -29.289 -13.212 -5.347 1.00 44.90 256 ASN B CA 1
ATOM 4176 C C . ASN B 1 177 ? -29.795 -13.958 -4.129 1.00 47.30 256 ASN B C 1
ATOM 4177 O O . ASN B 1 177 ? -30.985 -14.279 -4.061 1.00 51.68 256 ASN B O 1
ATOM 4182 N N . GLU B 1 178 ? -28.932 -14.251 -3.158 1.00 47.63 257 GLU B N 1
ATOM 4183 C CA . GLU B 1 178 ? -29.382 -14.964 -1.947 1.00 49.26 257 GLU B CA 1
ATOM 4184 C C . GLU B 1 178 ? -30.410 -14.177 -1.128 1.00 48.36 257 GLU B C 1
ATOM 4185 O O . GLU B 1 178 ? -31.483 -14.678 -0.853 1.00 44.16 257 GLU B O 1
ATOM 4191 N N . LYS B 1 179 ? -30.105 -12.926 -0.798 1.00 43.34 258 LYS B N 1
ATOM 4192 C CA . LYS B 1 179 ? -31.001 -12.098 0.016 1.00 42.64 258 LYS B CA 1
ATOM 4193 C C . LYS B 1 179 ? -32.030 -11.249 -0.740 1.00 41.01 258 LYS B C 1
ATOM 4194 O O . LYS B 1 179 ? -32.870 -10.623 -0.087 1.00 43.24 258 LYS B O 1
ATOM 4200 N N . LYS B 1 180 ? -31.942 -11.187 -2.074 1.00 38.72 259 LYS B N 1
ATOM 4201 C CA . LYS B 1 180 ? -32.921 -10.448 -2.911 1.00 42.54 259 LYS B CA 1
ATOM 4202 C C . LYS B 1 180 ? -33.018 -8.985 -2.521 1.00 42.52 259 LYS B C 1
ATOM 4203 O O . LYS B 1 180 ? -34.104 -8.420 -2.488 1.00 40.37 259 LYS B O 1
ATOM 4209 N N . LEU B 1 181 ? -31.894 -8.359 -2.196 1.00 38.60 260 LEU B N 1
ATOM 4210 C CA . LEU B 1 181 ? -31.929 -6.942 -1.900 1.00 37.76 260 LEU B CA 1
ATOM 4211 C C . LEU B 1 181 ? -31.768 -6.200 -3.189 1.00 35.60 260 LEU B C 1
ATOM 4212 O O . LEU B 1 181 ? -31.045 -6.632 -4.090 1.00 36.59 260 LEU B O 1
ATOM 4217 N N . GLN B 1 182 ? -32.464 -5.082 -3.294 1.00 33.15 261 GLN B N 1
ATOM 4218 C CA . GLN B 1 182 ? -32.444 -4.273 -4.483 1.00 33.83 261 GLN B CA 1
ATOM 4219 C C . GLN B 1 182 ? -31.291 -3.300 -4.225 1.00 33.41 261 GLN B C 1
ATOM 4220 O O . GLN B 1 182 ? -31.490 -2.181 -3.756 1.00 33.79 261 GLN B O 1
ATOM 4226 N N . ILE B 1 183 ? -30.064 -3.763 -4.453 1.00 31.52 262 ILE B N 1
ATOM 4227 C CA . ILE B 1 183 ? -28.883 -2.958 -4.083 1.00 30.69 262 ILE B CA 1
ATOM 4228 C C . ILE B 1 183 ? -27.790 -3.082 -5.123 1.00 30.84 262 ILE B C 1
ATOM 4229 O O . ILE B 1 183 ? -27.599 -4.159 -5.721 1.00 33.39 262 ILE B O 1
ATOM 4234 N N . THR B 1 184 ? -27.067 -1.977 -5.346 1.00 27.93 263 THR B N 1
ATOM 4235 C CA . THR B 1 184 ? -26.024 -1.956 -6.349 1.00 28.29 263 THR B CA 1
ATOM 4236 C C . THR B 1 184 ? -24.689 -2.110 -5.601 1.00 28.05 263 THR B C 1
ATOM 4237 O O . THR B 1 184 ? -24.438 -1.365 -4.642 1.00 25.66 263 THR B O 1
ATOM 4241 N N . VAL B 1 185 ? -23.850 -3.046 -6.050 1.00 24.86 264 VAL B N 1
ATOM 4242 C CA . VAL B 1 185 ? -22.624 -3.368 -5.342 1.00 25.04 264 VAL B CA 1
ATOM 4243 C C . VAL B 1 185 ? -21.478 -3.045 -6.245 1.00 22.36 264 VAL B C 1
ATOM 4244 O O . VAL B 1 185 ? -21.497 -3.452 -7.405 1.00 22.01 264 VAL B O 1
ATOM 4248 N N . ARG B 1 186 ? -20.415 -2.419 -5.712 1.00 20.59 265 ARG B N 1
ATOM 4249 C CA . ARG B 1 186 ? -19.226 -2.151 -6.469 1.00 21.07 265 ARG B CA 1
ATOM 4250 C C . ARG B 1 186 ? -18.022 -2.312 -5.563 1.00 19.92 265 ARG B C 1
ATOM 4251 O O . ARG B 1 186 ? -18.153 -2.260 -4.327 1.00 20.88 265 ARG B O 1
ATOM 4259 N N . GLY B 1 187 ? -16.856 -2.512 -6.165 1.00 21.89 266 GLY B N 1
ATOM 4260 C CA . GLY B 1 187 ? -15.609 -2.662 -5.420 1.00 20.91 266 GLY B CA 1
ATOM 4261 C C . GLY B 1 187 ? -14.518 -1.684 -5.833 1.00 20.27 266 GLY B C 1
ATOM 4262 O O . GLY B 1 187 ? -14.470 -1.211 -6.965 1.00 21.24 266 GLY B O 1
ATOM 4263 N N . VAL B 1 188 ? -13.652 -1.398 -4.893 1.00 19.68 267 VAL B N 1
ATOM 4264 C CA . VAL B 1 188 ? -12.470 -0.604 -5.083 1.00 19.45 267 VAL B CA 1
ATOM 4265 C C . VAL B 1 188 ? -11.234 -1.255 -4.494 1.00 19.77 267 VAL B C 1
ATOM 4266 O O . VAL B 1 188 ? -11.189 -1.541 -3.302 1.00 19.24 267 VAL B O 1
ATOM 4270 N N . SER B 1 189 ? -10.202 -1.451 -5.320 1.00 19.99 268 SER B N 1
ATOM 4271 C CA . SER B 1 189 ? -8.917 -1.974 -4.840 1.00 19.46 268 SER B CA 1
ATOM 4272 C C . SER B 1 189 ? -7.887 -0.869 -4.918 1.00 19.60 268 SER B C 1
ATOM 4273 O O . SER B 1 189 ? -7.569 -0.367 -6.011 1.00 21.90 268 SER B O 1
ATOM 4276 N N . ASP B 1 190 ? -7.425 -0.442 -3.742 1.00 20.25 269 ASP B N 1
ATOM 4277 C CA . ASP B 1 190 ? -6.361 0.540 -3.563 1.00 21.71 269 ASP B CA 1
ATOM 4278 C C . ASP B 1 190 ? -5.041 -0.214 -3.215 1.00 21.73 269 ASP B C 1
ATOM 4279 O O . ASP B 1 190 ? -4.934 -0.802 -2.127 1.00 22.06 269 ASP B O 1
ATOM 4284 N N . SER B 1 191 ? -4.045 -0.095 -4.068 1.00 21.04 270 SER B N 1
ATOM 4285 C CA . SER B 1 191 ? -2.713 -0.653 -3.817 1.00 22.38 270 SER B CA 1
ATOM 4286 C C . SER B 1 191 ? -2.727 -2.146 -3.592 1.00 23.98 270 SER B C 1
ATOM 4287 O O . SER B 1 191 ? -1.892 -2.675 -2.814 1.00 26.44 270 SER B O 1
ATOM 4290 N N . GLY B 1 192 ? -3.649 -2.837 -4.277 1.00 23.76 271 GLY B N 1
ATOM 4291 C CA . GLY B 1 192 ? -3.767 -4.275 -4.178 1.00 26.83 271 GLY B CA 1
ATOM 4292 C C . GLY B 1 192 ? -3.371 -5.079 -5.402 1.00 24.72 271 GLY B C 1
ATOM 4293 O O . GLY B 1 192 ? -3.630 -6.276 -5.437 1.00 27.30 271 GLY B O 1
ATOM 4294 N N . TRP B 1 193 ? -2.758 -4.439 -6.375 1.00 23.42 272 TRP B N 1
ATOM 4295 C CA . TRP B 1 193 ? -2.538 -5.005 -7.691 1.00 23.68 272 TRP B CA 1
ATOM 4296 C C . TRP B 1 193 ? -1.030 -5.286 -7.809 1.00 25.91 272 TRP B C 1
ATOM 4297 O O . TRP B 1 193 ? -0.247 -4.409 -8.164 1.00 27.60 272 TRP B O 1
ATOM 4308 N N . PHE B 1 194 ? -0.683 -6.519 -7.524 1.00 26.24 273 PHE B N 1
ATOM 4309 C CA . PHE B 1 194 ? 0.712 -6.982 -7.391 1.00 29.44 273 PHE B CA 1
ATOM 4310 C C . PHE B 1 194 ? 1.094 -7.860 -8.549 1.00 32.21 273 PHE B C 1
ATOM 4311 O O . PHE B 1 194 ? 0.212 -8.524 -9.155 1.00 29.24 273 PHE B O 1
ATOM 4319 N N . LEU B 1 195 ? 2.403 -7.873 -8.842 1.00 29.92 274 LEU B N 1
ATOM 4320 C CA . LEU B 1 195 ? 2.945 -8.621 -9.959 1.00 32.17 274 LEU B CA 1
ATOM 4321 C C . LEU B 1 195 ? 3.958 -9.606 -9.439 1.00 34.34 274 LEU B C 1
ATOM 4322 O O . LEU B 1 195 ? 4.724 -9.303 -8.481 1.00 34.33 274 LEU B O 1
ATOM 4327 N N . ASP B 1 196 ? 3.989 -10.770 -10.061 1.00 33.98 275 ASP B N 1
ATOM 4328 C CA . ASP B 1 196 ? 5.069 -11.745 -9.776 1.00 38.57 275 ASP B CA 1
ATOM 4329 C C . ASP B 1 196 ? 6.123 -11.551 -10.859 1.00 37.93 275 ASP B C 1
ATOM 4330 O O . ASP B 1 196 ? 5.922 -11.905 -11.995 1.00 40.43 275 ASP B O 1
ATOM 4335 N N . ARG B 1 197 ? 7.248 -10.970 -10.511 1.00 39.40 276 ARG B N 1
ATOM 4336 C CA . ARG B 1 197 ? 8.252 -10.657 -11.506 1.00 40.24 276 ARG B CA 1
ATOM 4337 C C . ARG B 1 197 ? 9.593 -10.992 -10.909 1.00 37.44 276 ARG B C 1
ATOM 4338 O O . ARG B 1 197 ? 9.704 -11.250 -9.702 1.00 36.17 276 ARG B O 1
ATOM 4346 N N . GLU B 1 198 ? 10.609 -11.016 -11.748 1.00 38.84 277 GLU B N 1
ATOM 4347 C CA . GLU B 1 198 ? 11.945 -11.318 -11.256 1.00 44.41 277 GLU B CA 1
ATOM 4348 C C . GLU B 1 198 ? 12.402 -10.165 -10.366 1.00 40.19 277 GLU B C 1
ATOM 4349 O O . GLU B 1 198 ? 12.273 -9.003 -10.756 1.00 37.98 277 GLU B O 1
ATOM 4355 N N . PRO B 1 199 ? 12.872 -10.490 -9.159 1.00 36.14 278 PRO B N 1
ATOM 4356 C CA . PRO B 1 199 ? 13.277 -9.453 -8.222 1.00 37.03 278 PRO B CA 1
ATOM 4357 C C . PRO B 1 199 ? 14.609 -8.841 -8.624 1.00 36.59 278 PRO B C 1
ATOM 4358 O O . PRO B 1 199 ? 15.291 -9.373 -9.498 1.00 32.23 278 PRO B O 1
ATOM 4362 N N . TYR B 1 200 ? 14.925 -7.703 -8.021 1.00 35.94 279 TYR B N 1
ATOM 4363 C CA . TYR B 1 200 ? 16.148 -6.954 -8.347 1.00 36.00 279 TYR B CA 1
ATOM 4364 C C . TYR B 1 200 ? 17.354 -7.833 -7.982 1.00 38.19 279 TYR B C 1
ATOM 4365 O O . TYR B 1 200 ? 18.349 -7.907 -8.716 1.00 38.15 279 TYR B O 1
ATOM 4374 N N . THR B 1 201 ? 17.249 -8.470 -6.821 1.00 39.28 280 THR B N 1
ATOM 4375 C CA . THR B 1 201 ? 18.168 -9.539 -6.438 1.00 44.92 280 THR B CA 1
ATOM 4376 C C . THR B 1 201 ? 17.356 -10.693 -5.802 1.00 46.52 280 THR B C 1
ATOM 4377 O O . THR B 1 201 ? 16.259 -10.442 -5.265 1.00 40.37 280 THR B O 1
ATOM 4381 N N . PRO B 1 202 ? 17.870 -11.954 -5.856 1.00 49.59 281 PRO B N 1
ATOM 4382 C CA . PRO B 1 202 ? 17.029 -13.077 -5.420 1.00 50.84 281 PRO B CA 1
ATOM 4383 C C . PRO B 1 202 ? 16.635 -12.971 -3.950 1.00 53.48 281 PRO B C 1
ATOM 4384 O O . PRO B 1 202 ? 17.424 -12.491 -3.146 1.00 54.38 281 PRO B O 1
ATOM 4388 N N . ALA B 1 203 ? 15.401 -13.351 -3.613 1.00 56.69 282 ALA B N 1
ATOM 4389 C CA . ALA B 1 203 ? 14.938 -13.264 -2.220 1.00 61.31 282 ALA B CA 1
ATOM 4390 C C . ALA B 1 203 ? 15.158 -14.626 -1.549 1.00 66.41 282 ALA B C 1
ATOM 4391 O O . ALA B 1 203 ? 15.256 -15.657 -2.233 1.00 61.12 282 ALA B O 1
ATOM 4393 N N . ALA B 1 204 ? 15.248 -14.612 -0.219 1.00 73.20 283 ALA B N 1
ATOM 4394 C CA . ALA B 1 204 ? 15.346 -15.838 0.576 1.00 74.80 283 ALA B CA 1
ATOM 4395 C C . ALA B 1 204 ? 14.182 -16.762 0.215 1.00 76.58 283 ALA B C 1
ATOM 4396 O O . ALA B 1 204 ? 14.396 -17.909 -0.170 1.00 76.10 283 ALA B O 1
ATOM 4398 N N . VAL B 1 205 ? 12.959 -16.238 0.292 1.00 76.75 284 VAL B N 1
ATOM 4399 C CA . VAL B 1 205 ? 11.773 -16.954 -0.202 1.00 78.44 284 VAL B CA 1
ATOM 4400 C C . VAL B 1 205 ? 11.272 -16.313 -1.515 1.00 75.64 284 VAL B C 1
ATOM 4401 O O . VAL B 1 205 ? 11.157 -15.089 -1.615 1.00 73.31 284 VAL B O 1
ATOM 4405 N N . ALA B 1 206 ? 10.979 -17.154 -2.503 1.00 68.73 285 ALA B N 1
ATOM 4406 C CA . ALA B 1 206 ? 10.470 -16.716 -3.796 1.00 66.38 285 ALA B CA 1
ATOM 4407 C C . ALA B 1 206 ? 8.955 -16.503 -3.724 1.00 66.88 285 ALA B C 1
ATOM 4408 O O . ALA B 1 206 ? 8.252 -17.263 -3.060 1.00 69.37 285 ALA B O 1
ATOM 4410 N N . SER B 1 207 ? 8.460 -15.496 -4.444 1.00 62.64 286 SER B N 1
ATOM 4411 C CA . SER B 1 207 ? 7.084 -15.008 -4.294 1.00 61.31 286 SER B CA 1
ATOM 4412 C C . SER B 1 207 ? 6.053 -16.089 -4.457 1.00 61.65 286 SER B C 1
ATOM 4413 O O . SER B 1 207 ? 5.186 -16.269 -3.609 1.00 55.48 286 SER B O 1
ATOM 4416 N N . ASN B 1 208 ? 6.120 -16.796 -5.573 1.00 60.26 287 ASN B N 1
ATOM 4417 C CA . ASN B 1 208 ? 5.081 -17.763 -5.869 1.00 60.08 287 ASN B CA 1
ATOM 4418 C C . ASN B 1 208 ? 5.115 -18.911 -4.880 1.00 56.21 287 ASN B C 1
ATOM 4419 O O . ASN B 1 208 ? 4.103 -19.592 -4.678 1.00 54.19 287 ASN B O 1
ATOM 4424 N N . GLU B 1 209 ? 6.266 -19.097 -4.243 1.00 51.41 288 GLU B N 1
ATOM 4425 C CA . GLU B 1 209 ? 6.384 -20.077 -3.181 1.00 52.25 288 GLU B CA 1
ATOM 4426 C C . GLU B 1 209 ? 5.613 -19.648 -1.919 1.00 47.32 288 GLU B C 1
ATOM 4427 O O . GLU B 1 209 ? 4.805 -20.406 -1.391 1.00 44.73 288 GLU B O 1
ATOM 4433 N N . ALA B 1 210 ? 5.874 -18.434 -1.439 1.00 42.78 289 ALA B N 1
ATOM 4434 C CA . ALA B 1 210 ? 5.140 -17.873 -0.310 1.00 42.52 289 ALA B CA 1
ATOM 4435 C C . ALA B 1 210 ? 3.623 -17.887 -0.557 1.00 39.19 289 ALA B C 1
ATOM 4436 O O . ALA B 1 210 ? 2.826 -18.235 0.335 1.00 36.74 289 ALA B O 1
ATOM 4438 N N . VAL B 1 211 ? 3.227 -17.545 -1.783 1.00 37.86 290 VAL B N 1
ATOM 4439 C CA . VAL B 1 211 ? 1.820 -17.434 -2.132 1.00 38.02 290 VAL B CA 1
ATOM 4440 C C . VAL B 1 211 ? 1.168 -18.796 -2.042 1.00 37.36 290 VAL B C 1
ATOM 4441 O O . VAL B 1 211 ? 0.087 -18.955 -1.480 1.00 32.61 290 VAL B O 1
ATOM 4445 N N . ARG B 1 212 ? 1.821 -19.795 -2.613 1.00 37.62 291 ARG B N 1
ATOM 4446 C CA . ARG B 1 212 ? 1.272 -21.138 -2.545 1.00 37.17 291 ARG B CA 1
ATOM 4447 C C . ARG B 1 212 ? 1.182 -21.631 -1.101 1.00 32.67 291 ARG B C 1
ATOM 4448 O O . ARG B 1 212 ? 0.201 -22.281 -0.710 1.00 33.52 291 ARG B O 1
ATOM 4456 N N . GLN B 1 213 ? 2.214 -21.365 -0.316 1.00 33.40 292 GLN B N 1
ATOM 4457 C CA . GLN B 1 213 ? 2.206 -21.753 1.088 1.00 34.89 292 GLN B CA 1
ATOM 4458 C C . GLN B 1 213 ? 1.096 -21.077 1.877 1.00 34.41 292 GLN B C 1
ATOM 4459 O O . GLN B 1 213 ? 0.441 -21.710 2.688 1.00 32.04 292 GLN B O 1
ATOM 4465 N N . GLY B 1 214 ? 0.919 -19.777 1.663 1.00 31.31 293 GLY B N 1
ATOM 4466 C CA . GLY B 1 214 ? -0.167 -19.054 2.345 1.00 29.41 293 GLY B CA 1
ATOM 4467 C C . GLY B 1 214 ? -1.518 -19.645 1.982 1.00 29.26 293 GLY B C 1
ATOM 4468 O O . GLY B 1 214 ? -2.343 -19.868 2.848 1.00 29.85 293 GLY B O 1
ATOM 4469 N N . TRP B 1 215 ? -1.747 -19.894 0.704 1.00 27.31 294 TRP B N 1
ATOM 4470 C CA . TRP B 1 215 ? -3.017 -20.457 0.225 1.00 29.18 294 TRP B CA 1
ATOM 4471 C C . TRP B 1 215 ? -3.385 -21.714 0.986 1.00 30.02 294 TRP B C 1
ATOM 4472 O O . TRP B 1 215 ? -4.529 -21.903 1.429 1.00 29.81 294 TRP B O 1
ATOM 4483 N N . LYS B 1 216 ? -2.400 -22.589 1.127 1.00 29.05 295 LYS B N 1
ATOM 4484 C CA . LYS B 1 216 ? -2.600 -23.860 1.870 1.00 32.74 295 LYS B CA 1
ATOM 4485 C C . LYS B 1 216 ? -2.816 -23.634 3.344 1.00 31.40 295 LYS B C 1
ATOM 4486 O O . LYS B 1 216 ? -3.702 -24.209 3.948 1.00 32.08 295 LYS B O 1
ATOM 4492 N N . LEU B 1 217 ? -2.001 -22.786 3.934 1.00 30.72 296 LEU B N 1
ATOM 4493 C CA . LEU B 1 217 ? -2.103 -22.563 5.363 1.00 31.27 296 LEU B CA 1
ATOM 4494 C C . LEU B 1 217 ? -3.415 -21.904 5.723 1.00 31.77 296 LEU B C 1
ATOM 4495 O O . LEU B 1 217 ? -4.026 -22.234 6.741 1.00 32.96 296 LEU B O 1
ATOM 4500 N N . TRP B 1 218 ? -3.829 -20.930 4.924 1.00 28.40 297 TRP B N 1
ATOM 4501 C CA . TRP B 1 218 ? -5.077 -20.222 5.188 1.00 28.25 297 TRP B CA 1
ATOM 4502 C C . TRP B 1 218 ? -6.340 -20.939 4.805 1.00 27.12 297 TRP B C 1
ATOM 4503 O O . TRP B 1 218 ? -7.449 -20.521 5.217 1.00 25.72 297 TRP B O 1
ATOM 4514 N N . GLN B 1 219 ? -6.190 -22.008 4.022 1.00 31.63 298 GLN B N 1
ATOM 4515 C CA . GLN B 1 219 ? -7.279 -22.627 3.270 1.00 32.38 298 GLN B CA 1
ATOM 4516 C C . GLN B 1 219 ? -8.023 -21.551 2.507 1.00 32.46 298 GLN B C 1
ATOM 4517 O O . GLN B 1 219 ? -9.234 -21.349 2.674 1.00 29.71 298 GLN B O 1
ATOM 4523 N N . GLY B 1 220 ? -7.257 -20.870 1.659 1.00 32.65 299 GLY B N 1
ATOM 4524 C CA . GLY B 1 220 ? -7.745 -19.707 0.942 1.00 32.02 299 GLY B CA 1
ATOM 4525 C C . GLY B 1 220 ? -8.930 -20.010 0.074 1.00 34.40 299 GLY B C 1
ATOM 4526 O O . GLY B 1 220 ? -8.939 -21.005 -0.677 1.00 31.29 299 GLY B O 1
ATOM 4527 N N . LEU B 1 221 ? -9.931 -19.153 0.162 1.00 32.07 300 LEU B N 1
ATOM 4528 C CA . LEU B 1 221 ? -11.130 -19.297 -0.642 1.00 34.57 300 LEU B CA 1
ATOM 4529 C C . LEU B 1 221 ? -11.007 -18.358 -1.851 1.00 36.57 300 LEU B C 1
ATOM 4530 O O . LEU B 1 221 ? -10.977 -17.117 -1.710 1.00 34.85 300 LEU B O 1
ATOM 4535 N N . LEU B 1 222 ? -10.905 -18.938 -3.041 1.00 35.63 301 LEU B N 1
ATOM 4536 C CA . LEU B 1 222 ? -10.637 -18.187 -4.274 1.00 36.69 301 LEU B CA 1
ATOM 4537 C C . LEU B 1 222 ? -11.865 -18.163 -5.164 1.00 37.99 301 LEU B C 1
ATOM 4538 O O . LEU B 1 222 ? -12.715 -18.995 -4.977 1.00 37.84 301 LEU B O 1
ATOM 4543 N N . PRO B 1 223 ? -12.000 -17.172 -6.090 1.00 36.47 302 PRO B N 1
ATOM 4544 C CA . PRO B 1 223 ? -13.237 -17.221 -6.914 1.00 39.73 302 PRO B CA 1
ATOM 4545 C C . PRO B 1 223 ? -13.178 -18.337 -7.965 1.00 37.92 302 PRO B C 1
ATOM 4546 O O . PRO B 1 223 ? -12.142 -18.545 -8.612 1.00 35.60 302 PRO B O 1
ATOM 4550 N N . GLU B 1 224 ? -14.278 -19.051 -8.117 1.00 42.57 303 GLU B N 1
ATOM 4551 C CA . GLU B 1 224 ? -14.302 -20.226 -8.980 1.00 49.49 303 GLU B CA 1
ATOM 4552 C C . GLU B 1 224 ? -13.977 -19.959 -10.441 1.00 47.98 303 GLU B C 1
ATOM 4553 O O . GLU B 1 224 ? -13.267 -20.742 -11.058 1.00 49.64 303 GLU B O 1
ATOM 4559 N N . GLU B 1 225 ? -14.501 -18.864 -10.985 1.00 47.61 304 GLU B N 1
ATOM 4560 C CA . GLU B 1 225 ? -14.341 -18.582 -12.403 1.00 48.47 304 GLU B CA 1
ATOM 4561 C C . GLU B 1 225 ? -12.892 -18.321 -12.740 1.00 44.65 304 GLU B C 1
ATOM 4562 O O . GLU B 1 225 ? -12.500 -18.526 -13.866 1.00 43.00 304 GLU B O 1
ATOM 4568 N N . CYS B 1 226 ? -12.099 -17.849 -11.782 1.00 39.00 305 CYS B N 1
ATOM 4569 C CA . CYS B 1 226 ? -10.669 -17.709 -12.011 1.00 40.63 305 CYS B CA 1
ATOM 4570 C C . CYS B 1 226 ? -9.938 -19.063 -11.862 1.00 40.20 305 CYS B C 1
ATOM 4571 O O . CYS B 1 226 ? -9.011 -19.359 -12.611 1.00 41.56 305 CYS B O 1
ATOM 4574 N N . THR B 1 227 ? -10.312 -19.866 -10.880 1.00 40.42 306 THR B N 1
ATOM 4575 C CA . THR B 1 227 ? -9.495 -21.048 -10.557 1.00 42.89 306 THR B CA 1
ATOM 4576 C C . THR B 1 227 ? -9.652 -22.110 -11.655 1.00 46.39 306 THR B C 1
ATOM 4577 O O . THR B 1 227 ? -8.743 -22.904 -11.877 1.00 51.84 306 THR B O 1
ATOM 4581 N N . LYS B 1 228 ? -10.795 -22.108 -12.325 1.00 46.80 307 LYS B N 1
ATOM 4582 C CA . LYS B 1 228 ? -10.986 -22.921 -13.539 1.00 53.32 307 LYS B CA 1
ATOM 4583 C C . LYS B 1 228 ? -9.847 -22.776 -14.517 1.00 55.51 307 LYS B C 1
ATOM 4584 O O . LYS B 1 228 ? -9.387 -23.759 -15.072 1.00 55.65 307 LYS B O 1
ATOM 4590 N N . SER B 1 229 ? -9.399 -21.541 -14.734 1.00 53.62 308 SER B N 1
ATOM 4591 C CA . SER B 1 229 ? -8.305 -21.283 -15.669 1.00 53.50 308 SER B CA 1
ATOM 4592 C C . SER B 1 229 ? -6.945 -21.719 -15.134 1.00 52.88 308 SER B C 1
ATOM 4593 O O . SER B 1 229 ? -5.970 -21.775 -15.889 1.00 50.84 308 SER B O 1
ATOM 4596 N N . TYR B 1 230 ? -6.856 -22.008 -13.835 1.00 51.45 309 TYR B N 1
ATOM 4597 C CA . TYR B 1 230 ? -5.594 -22.435 -13.228 1.00 49.31 309 TYR B CA 1
ATOM 4598 C C . TYR B 1 230 ? -5.761 -23.623 -12.289 1.00 50.92 309 TYR B C 1
ATOM 4599 O O . TYR B 1 230 ? -5.346 -23.563 -11.135 1.00 48.21 309 TYR B O 1
ATOM 4608 N N . PRO B 1 231 ? -6.331 -24.734 -12.795 1.00 52.16 310 PRO B N 1
ATOM 4609 C CA . PRO B 1 231 ? -6.742 -25.831 -11.915 1.00 50.55 310 PRO B CA 1
ATOM 4610 C C . PRO B 1 231 ? -5.554 -26.499 -11.239 1.00 50.41 310 PRO B C 1
ATOM 4611 O O . PRO B 1 231 ? -5.687 -27.024 -10.142 1.00 53.75 310 PRO B O 1
ATOM 4615 N N . THR B 1 232 ? -4.398 -26.469 -11.883 1.00 51.23 311 THR B N 1
ATOM 4616 C CA . THR B 1 232 ? -3.167 -26.968 -11.291 1.00 53.33 311 THR B CA 1
ATOM 4617 C C . THR B 1 232 ? -2.583 -26.026 -10.237 1.00 54.44 311 THR B C 1
ATOM 4618 O O . THR B 1 232 ? -1.928 -26.489 -9.317 1.00 57.65 311 THR B O 1
ATOM 4622 N N . GLU B 1 233 ? -2.793 -24.715 -10.381 1.00 50.71 312 GLU B N 1
ATOM 4623 C CA . GLU B 1 233 ? -2.173 -23.709 -9.505 1.00 48.83 312 GLU B CA 1
ATOM 4624 C C . GLU B 1 233 ? -3.198 -22.609 -9.157 1.00 43.86 312 GLU B C 1
ATOM 4625 O O . GLU B 1 233 ? -3.077 -21.480 -9.628 1.00 42.41 312 GLU B O 1
ATOM 4631 N N . PRO B 1 234 ? -4.232 -22.947 -8.392 1.00 41.94 313 PRO B N 1
ATOM 4632 C CA . PRO B 1 234 ? -5.327 -21.994 -8.203 1.00 42.04 313 PRO B CA 1
ATOM 4633 C C . PRO B 1 234 ? -4.868 -20.717 -7.482 1.00 38.79 313 PRO B C 1
ATOM 4634 O O . PRO B 1 234 ? -5.467 -19.677 -7.644 1.00 37.35 313 PRO B O 1
ATOM 4638 N N . TRP B 1 235 ? -3.816 -20.841 -6.695 1.00 37.25 314 TRP B N 1
ATOM 4639 C CA . TRP B 1 235 ? -3.227 -19.711 -6.000 1.00 39.63 314 TRP B CA 1
ATOM 4640 C C . TRP B 1 235 ? -2.791 -18.578 -6.932 1.00 38.42 314 TRP B C 1
ATOM 4641 O O . TRP B 1 235 ? -2.521 -17.473 -6.479 1.00 37.25 314 TRP B O 1
ATOM 4652 N N . ARG B 1 236 ? -2.746 -18.842 -8.234 1.00 38.92 315 ARG B N 1
ATOM 4653 C CA . ARG B 1 236 ? -2.492 -17.789 -9.217 1.00 40.36 315 ARG B CA 1
ATOM 4654 C C . ARG B 1 236 ? -3.538 -16.701 -9.126 1.00 37.52 315 ARG B C 1
ATOM 4655 O O . ARG B 1 236 ? -3.291 -15.568 -9.487 1.00 38.05 315 ARG B O 1
ATOM 4663 N N . CYS B 1 237 ? -4.702 -17.049 -8.615 1.00 35.77 316 CYS B N 1
ATOM 4664 C CA . CYS B 1 237 ? -5.787 -16.104 -8.522 1.00 36.98 316 CYS B CA 1
ATOM 4665 C C . CYS B 1 237 ? -5.619 -15.046 -7.388 1.00 33.92 316 CYS B C 1
ATOM 4666 O O . CYS B 1 237 ? -6.505 -14.195 -7.216 1.00 33.84 316 CYS B O 1
ATOM 4669 N N . TYR B 1 238 ? -4.507 -15.093 -6.638 1.00 29.13 317 TYR B N 1
ATOM 4670 C CA . TYR B 1 238 ? -4.196 -14.047 -5.660 1.00 29.00 317 TYR B CA 1
ATOM 4671 C C . TYR B 1 238 ? -3.691 -12.781 -6.369 1.00 31.86 317 TYR B C 1
ATOM 4672 O O . TYR B 1 238 ? -3.686 -11.683 -5.783 1.00 33.93 317 TYR B O 1
ATOM 4681 N N . TYR B 1 239 ? -3.345 -12.898 -7.648 1.00 28.86 318 TYR B N 1
ATOM 4682 C CA . TYR B 1 239 ? -2.860 -11.765 -8.385 1.00 29.52 318 TYR B CA 1
ATOM 4683 C C . TYR B 1 239 ? -4.022 -11.087 -9.098 1.00 26.79 318 TYR B C 1
ATOM 4684 O O . TYR B 1 239 ? -4.754 -11.714 -9.874 1.00 26.22 318 TYR B O 1
ATOM 4693 N N . GLY B 1 240 ? -4.151 -9.781 -8.888 1.00 25.39 319 GLY B N 1
ATOM 4694 C CA . GLY B 1 240 ? -5.209 -9.012 -9.515 1.00 26.00 319 GLY B CA 1
ATOM 4695 C C . GLY B 1 240 ? -5.327 -9.170 -11.029 1.00 27.83 319 GLY B C 1
ATOM 4696 O O . GLY B 1 240 ? -6.437 -9.358 -11.549 1.00 25.40 319 GLY B O 1
ATOM 4697 N N . TYR B 1 241 ? -4.194 -9.101 -11.742 1.00 25.06 320 TYR B N 1
ATOM 4698 C CA . TYR B 1 241 ? -4.228 -9.202 -13.189 1.00 28.22 320 TYR B CA 1
ATOM 4699 C C . TYR B 1 241 ? -4.719 -10.562 -13.680 1.00 28.53 320 TYR B C 1
ATOM 4700 O O . TYR B 1 241 ? -5.175 -10.665 -14.792 1.00 28.74 320 TYR B O 1
ATOM 4709 N N . ARG B 1 242 ? -4.636 -11.579 -12.845 1.00 28.79 321 ARG B N 1
ATOM 4710 C CA . ARG B 1 242 ? -5.135 -12.905 -13.205 1.00 31.12 321 ARG B CA 1
ATOM 4711 C C . ARG B 1 242 ? -6.607 -13.071 -12.880 1.00 31.17 321 ARG B 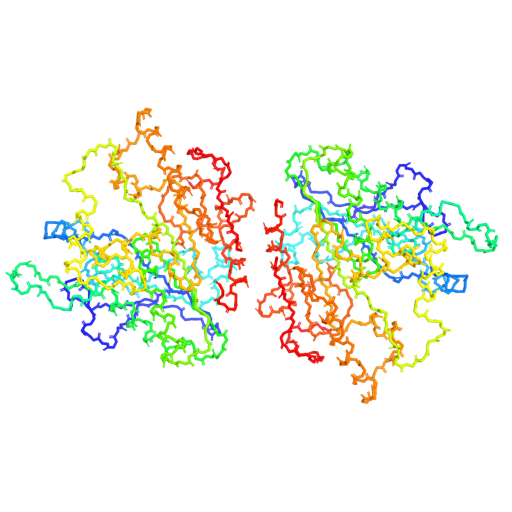C 1
ATOM 4712 O O . ARG B 1 242 ? -7.349 -13.709 -13.613 1.00 31.36 321 ARG B O 1
ATOM 4720 N N . LEU B 1 243 ? -7.050 -12.439 -11.809 1.00 29.87 322 LEU B N 1
ATOM 4721 C CA . LEU B 1 243 ? -8.441 -12.530 -11.390 1.00 31.33 322 LEU B CA 1
ATOM 4722 C C . LEU B 1 243 ? -9.369 -11.581 -12.187 1.00 30.73 322 LEU B C 1
ATOM 4723 O O . LEU B 1 243 ? -10.571 -11.871 -12.396 1.00 30.63 322 LEU B O 1
ATOM 4728 N N . TYR B 1 244 ? -8.845 -10.420 -12.573 1.00 26.78 323 TYR B N 1
ATOM 4729 C CA . TYR B 1 244 ? -9.673 -9.390 -13.236 1.00 30.66 323 TYR B CA 1
ATOM 4730 C C . TYR B 1 244 ? -10.536 -9.869 -14.432 1.00 31.40 323 TYR B C 1
ATOM 4731 O O . TYR B 1 244 ? -11.727 -9.522 -14.477 1.00 31.84 323 TYR B O 1
ATOM 4740 N N . PRO B 1 245 ? -9.948 -10.630 -15.393 1.00 33.09 324 PRO B N 1
ATOM 4741 C CA . PRO B 1 245 ? -10.718 -11.032 -16.572 1.00 35.89 324 PRO B CA 1
ATOM 4742 C C . PRO B 1 245 ? -12.066 -11.688 -16.287 1.00 36.20 324 PRO B C 1
ATOM 4743 O O . PRO B 1 245 ? -12.982 -11.500 -17.064 1.00 34.84 324 PRO B O 1
ATOM 4747 N N . THR B 1 246 ? -12.214 -12.397 -15.173 1.00 34.75 325 THR B N 1
ATOM 4748 C CA . THR B 1 246 ? -13.465 -13.120 -14.910 1.00 35.07 325 THR B CA 1
ATOM 4749 C C . THR B 1 246 ? -14.291 -12.446 -13.840 1.00 34.67 325 THR B C 1
ATOM 4750 O O . THR B 1 246 ? -15.288 -12.962 -13.385 1.00 32.26 325 THR B O 1
ATOM 4754 N N . LEU B 1 247 ? -13.895 -11.241 -13.454 1.00 32.55 326 LEU B N 1
ATOM 4755 C CA . LEU B 1 247 ? -14.623 -10.534 -12.452 1.00 33.36 326 LEU B CA 1
ATOM 4756 C C . LEU B 1 247 ? -15.865 -9.908 -13.057 1.00 32.30 326 LEU B C 1
ATOM 4757 O O . LEU B 1 247 ? -15.750 -9.119 -13.960 1.00 32.90 326 LEU B O 1
ATOM 4762 N N . LYS B 1 248 ? -17.049 -10.240 -12.565 1.00 32.96 327 LYS B N 1
ATOM 4763 C CA . LYS B 1 248 ? -18.294 -9.655 -13.077 1.00 35.76 327 LYS B CA 1
ATOM 4764 C C . LYS B 1 248 ? -18.669 -8.271 -12.485 1.00 33.55 327 LYS B C 1
ATOM 4765 O O . LYS B 1 248 ? -19.195 -7.411 -13.184 1.00 38.03 327 LYS B O 1
ATOM 4771 N N . THR B 1 249 ? -18.418 -8.054 -11.210 1.00 29.01 328 THR B N 1
ATOM 4772 C CA . THR B 1 249 ? -18.808 -6.797 -10.534 1.00 28.38 328 THR B CA 1
ATOM 4773 C C . THR B 1 249 ? -17.874 -5.647 -10.869 1.00 26.01 328 THR B C 1
ATOM 4774 O O . THR B 1 249 ? -16.660 -5.869 -10.981 1.00 25.20 328 THR B O 1
ATOM 4778 N N . PRO B 1 250 ? -18.405 -4.412 -11.018 1.00 25.79 329 PRO B N 1
ATOM 4779 C CA . PRO B 1 250 ? -17.509 -3.265 -11.283 1.00 24.36 329 PRO B CA 1
ATOM 4780 C C . PRO B 1 250 ? -16.433 -3.118 -10.212 1.00 22.45 329 PRO B C 1
ATOM 4781 O O . PRO B 1 250 ? -16.731 -3.164 -9.008 1.00 19.44 329 PRO B O 1
ATOM 4785 N N . LEU B 1 251 ? -15.210 -2.921 -10.658 1.00 23.45 330 LEU B N 1
ATOM 4786 C CA . LEU B 1 251 ? -14.057 -2.799 -9.763 1.00 24.63 330 LEU B CA 1
ATOM 4787 C C . LEU B 1 251 ? -13.221 -1.599 -10.238 1.00 23.77 330 LEU B C 1
ATOM 4788 O O . LEU B 1 251 ? -12.795 -1.570 -11.370 1.00 29.33 330 LEU B O 1
ATOM 4793 N N . PHE B 1 252 ? -13.003 -0.615 -9.373 1.00 19.96 331 PHE B N 1
ATOM 4794 C CA . PHE B 1 252 ? -12.108 0.501 -9.682 1.00 19.35 331 PHE B CA 1
ATOM 4795 C C . PHE B 1 252 ? -10.761 0.145 -9.112 1.00 18.85 331 PHE B C 1
ATOM 4796 O O . PHE B 1 252 ? -10.681 -0.257 -7.954 1.00 19.46 331 PHE B O 1
ATOM 4804 N N . VAL B 1 253 ? -9.707 0.352 -9.889 1.00 18.17 332 VAL B N 1
ATOM 4805 C CA . VAL B 1 253 ? -8.348 0.049 -9.458 1.00 18.81 332 VAL B CA 1
ATOM 4806 C C . VAL B 1 253 ? -7.575 1.344 -9.322 1.00 19.78 332 VAL B C 1
ATOM 4807 O O . VAL B 1 253 ? -7.398 2.071 -10.301 1.00 20.71 332 VAL B O 1
ATOM 4811 N N . PHE B 1 254 ? -7.148 1.651 -8.089 1.00 19.70 333 PHE B N 1
ATOM 4812 C CA . PHE B 1 254 ? -6.125 2.675 -7.828 1.00 19.29 333 PHE B CA 1
ATOM 4813 C C . PHE B 1 254 ? -4.804 1.963 -7.591 1.00 18.60 333 PHE B C 1
ATOM 4814 O O . PHE B 1 254 ? -4.718 1.006 -6.758 1.00 18.39 333 PHE B O 1
ATOM 4822 N N . GLN B 1 255 ? -3.769 2.402 -8.280 1.00 18.59 334 GLN B N 1
ATOM 4823 C CA . GLN B 1 255 ? -2.443 1.819 -8.051 1.00 20.82 334 GLN B CA 1
ATOM 4824 C C . GLN B 1 255 ? -1.382 2.860 -8.295 1.00 21.20 334 GLN B C 1
ATOM 4825 O O . GLN B 1 255 ? -1.327 3.507 -9.362 1.00 23.58 334 GLN B O 1
ATOM 4831 N N . TRP B 1 256 ? -0.536 3.064 -7.296 1.00 22.46 335 TRP B N 1
ATOM 4832 C CA . TRP B 1 256 ? 0.644 3.903 -7.528 1.00 22.88 335 TRP B CA 1
ATOM 4833 C C . TRP B 1 256 ? 1.575 3.151 -8.464 1.00 24.74 335 TRP B C 1
ATOM 4834 O O . TRP B 1 256 ? 1.852 1.946 -8.237 1.00 25.75 335 TRP B O 1
ATOM 4845 N N . LEU B 1 257 ? 2.091 3.818 -9.490 1.00 23.64 336 LEU B N 1
ATOM 4846 C CA . LEU B 1 257 ? 2.883 3.086 -10.500 1.00 26.47 336 LEU B CA 1
ATOM 4847 C C . LEU B 1 257 ? 4.255 2.686 -9.926 1.00 26.74 336 LEU B C 1
ATOM 4848 O O . LEU B 1 257 ? 4.840 1.696 -10.369 1.00 27.74 336 LEU B O 1
ATOM 4853 N N . PHE B 1 258 ? 4.685 3.402 -8.883 1.00 26.43 337 PHE B N 1
ATOM 4854 C CA . PHE B 1 258 ? 5.913 3.027 -8.124 1.00 27.62 337 PHE B CA 1
ATOM 4855 C C . PHE B 1 258 ? 5.571 2.635 -6.700 1.00 28.49 337 PHE B C 1
ATOM 4856 O O . PHE B 1 258 ? 6.045 3.191 -5.685 1.00 29.27 337 PHE B O 1
ATOM 4864 N N . ASP B 1 259 ? 4.772 1.581 -6.620 1.00 27.94 338 ASP B N 1
ATOM 4865 C CA . ASP B 1 259 ? 4.225 1.138 -5.359 1.00 27.51 338 ASP B CA 1
ATOM 4866 C C . ASP B 1 259 ? 5.342 0.556 -4.466 1.00 26.66 338 ASP B C 1
ATOM 4867 O O . ASP B 1 259 ? 6.128 -0.303 -4.887 1.00 25.96 338 ASP B O 1
ATOM 4872 N N . GLU B 1 260 ? 5.357 1.017 -3.226 1.00 29.92 339 GLU B N 1
ATOM 4873 C CA . GLU B 1 260 ? 6.403 0.628 -2.237 1.00 32.14 339 GLU B CA 1
ATOM 4874 C C . GLU B 1 260 ? 6.338 -0.808 -1.782 1.00 29.36 339 GLU B C 1
ATOM 4875 O O . GLU B 1 260 ? 7.363 -1.421 -1.502 1.00 25.94 339 GLU B O 1
ATOM 4881 N N . ALA B 1 261 ? 5.149 -1.392 -1.774 1.00 26.97 340 ALA B N 1
ATOM 4882 C CA . ALA B 1 261 ? 5.010 -2.779 -1.442 1.00 27.68 340 ALA B CA 1
ATOM 4883 C C . ALA B 1 261 ? 5.557 -3.647 -2.568 1.00 29.13 340 ALA B C 1
ATOM 4884 O O . ALA B 1 261 ? 6.229 -4.642 -2.297 1.00 30.25 340 ALA B O 1
ATOM 4886 N N . GLN B 1 262 ? 5.291 -3.271 -3.818 1.00 27.99 341 GLN B N 1
ATOM 4887 C CA . GLN B 1 262 ? 5.861 -3.972 -4.932 1.00 27.31 341 GLN B CA 1
ATOM 4888 C C . GLN B 1 262 ? 7.401 -3.869 -4.829 1.00 27.46 341 GLN B C 1
ATOM 4889 O O . GLN B 1 262 ? 8.081 -4.820 -5.058 1.00 27.22 341 GLN B O 1
ATOM 4895 N N . MET B 1 263 ? 7.924 -2.704 -4.499 1.00 28.39 342 MET B N 1
ATOM 4896 C CA . MET B 1 263 ? 9.384 -2.568 -4.341 1.00 30.01 342 MET B CA 1
ATOM 4897 C C . MET B 1 263 ? 9.952 -3.473 -3.238 1.00 33.05 342 MET B C 1
ATOM 4898 O O . MET B 1 263 ? 11.054 -4.042 -3.400 1.00 30.99 342 MET B O 1
ATOM 4903 N N . ARG B 1 264 ? 9.218 -3.590 -2.124 1.00 34.91 343 ARG B N 1
ATOM 4904 C CA . ARG B 1 264 ? 9.564 -4.542 -1.057 1.00 39.82 343 ARG B CA 1
ATOM 4905 C C . ARG B 1 264 ? 9.566 -5.978 -1.542 1.00 38.06 343 ARG B C 1
ATOM 4906 O O . ARG B 1 264 ? 10.562 -6.666 -1.391 1.00 41.80 343 ARG B O 1
ATOM 4914 N N . VAL B 1 265 ? 8.499 -6.435 -2.161 1.00 36.92 344 VAL B N 1
ATOM 4915 C CA . VAL B 1 265 ? 8.478 -7.794 -2.725 1.00 37.96 344 VAL B CA 1
ATOM 4916 C C . VAL B 1 265 ? 9.598 -8.004 -3.751 1.00 40.14 344 VAL B C 1
ATOM 4917 O O . VAL B 1 265 ? 10.200 -9.093 -3.844 1.00 38.42 344 VAL B O 1
ATOM 4921 N N . ASP B 1 266 ? 9.874 -6.974 -4.547 1.00 35.72 345 ASP B N 1
ATOM 4922 C CA . ASP B 1 266 ? 10.890 -7.119 -5.586 1.00 33.32 345 ASP B CA 1
ATOM 4923 C C . ASP B 1 266 ? 12.302 -7.004 -5.004 1.00 33.82 345 ASP B C 1
ATOM 4924 O O . ASP B 1 266 ? 13.256 -7.161 -5.732 1.00 32.26 345 ASP B O 1
ATOM 4929 N N . ASN B 1 267 ? 12.444 -6.704 -3.723 1.00 33.88 346 ASN B N 1
ATOM 4930 C CA . ASN B 1 267 ? 13.737 -6.740 -3.075 1.00 38.39 346 ASN B CA 1
ATOM 4931 C C . ASN B 1 267 ? 14.725 -5.701 -3.597 1.00 38.50 346 ASN B C 1
ATOM 4932 O O . ASN B 1 267 ? 15.938 -5.952 -3.676 1.00 37.56 346 ASN B O 1
ATOM 4937 N N . VAL B 1 268 ? 14.226 -4.529 -3.934 1.00 34.63 347 VAL B N 1
ATOM 4938 C CA . VAL B 1 268 ? 15.097 -3.482 -4.476 1.00 38.63 347 VAL B CA 1
ATOM 4939 C C . VAL B 1 268 ? 16.028 -2.839 -3.446 1.00 39.40 347 VAL B C 1
ATOM 4940 O O . VAL B 1 268 ? 17.142 -2.406 -3.786 1.00 39.77 347 VAL B O 1
ATOM 4944 N N . GLY B 1 269 ? 15.566 -2.777 -2.200 1.00 40.56 348 GLY B N 1
ATOM 4945 C CA . GLY B 1 269 ? 16.208 -2.006 -1.145 1.00 45.48 348 GLY B CA 1
ATOM 4946 C C . GLY B 1 269 ? 15.881 -0.530 -1.300 1.00 45.96 348 GLY B C 1
ATOM 4947 O O . GLY B 1 269 ? 15.388 -0.088 -2.348 1.00 48.14 348 GLY B O 1
ATOM 4948 N N . ALA B 1 270 ? 16.177 0.251 -0.270 1.00 46.38 349 ALA B N 1
ATOM 4949 C CA . ALA B 1 270 ? 16.067 1.690 -0.384 1.00 45.96 349 ALA B CA 1
ATOM 4950 C C . ALA B 1 270 ? 16.940 2.136 -1.570 1.00 45.75 349 ALA B C 1
ATOM 4951 O O . ALA B 1 270 ? 18.159 1.870 -1.600 1.00 39.80 349 ALA B O 1
ATOM 4953 N N . PRO B 1 271 ? 16.332 2.783 -2.571 1.00 41.78 350 PRO B N 1
ATOM 4954 C CA . PRO B 1 271 ? 17.094 3.114 -3.774 1.00 41.95 350 PRO B CA 1
ATOM 4955 C C . PRO B 1 271 ? 18.110 4.246 -3.616 1.00 43.13 350 PRO B C 1
ATOM 4956 O O . PRO B 1 271 ? 17.733 5.369 -3.359 1.00 39.37 350 PRO B O 1
ATOM 4960 N N . VAL B 1 272 ? 19.392 3.943 -3.797 1.00 40.77 351 VAL B N 1
ATOM 4961 C CA . VAL B 1 272 ? 20.448 4.953 -3.677 1.00 40.41 351 VAL B CA 1
ATOM 4962 C C . VAL B 1 272 ? 21.469 4.864 -4.830 1.00 42.47 351 VAL B C 1
ATOM 4963 O O . VAL B 1 272 ? 22.525 5.505 -4.790 1.00 43.97 351 VAL B O 1
ATOM 4967 N N . THR B 1 273 ? 21.161 4.044 -5.830 1.00 38.95 352 THR B N 1
ATOM 4968 C CA . THR B 1 273 ? 22.035 3.785 -6.960 1.00 38.90 352 THR B CA 1
ATOM 4969 C C . THR B 1 273 ? 21.208 3.836 -8.216 1.00 37.29 352 THR B C 1
ATOM 4970 O O . THR B 1 273 ? 20.000 3.496 -8.189 1.00 35.39 352 THR B O 1
ATOM 4974 N N . PRO B 1 274 ? 21.828 4.241 -9.333 1.00 37.17 353 PRO B N 1
ATOM 4975 C CA . PRO B 1 274 ? 21.132 4.289 -10.612 1.00 36.87 353 PRO B CA 1
ATOM 4976 C C . PRO B 1 274 ? 20.587 2.910 -11.000 1.00 34.84 353 PRO B C 1
ATOM 4977 O O . PRO B 1 274 ? 19.488 2.829 -11.514 1.00 34.53 353 PRO B O 1
ATOM 4981 N N . GLN B 1 275 ? 21.293 1.845 -10.657 1.00 35.17 354 GLN B N 1
ATOM 4982 C CA . GLN B 1 275 ? 20.799 0.475 -10.957 1.00 36.50 354 GLN B CA 1
ATOM 4983 C C . GLN B 1 275 ? 19.447 0.169 -10.289 1.00 32.57 354 GLN B C 1
ATOM 4984 O O . GLN B 1 275 ? 18.544 -0.395 -10.903 1.00 32.11 354 GLN B O 1
ATOM 4990 N N . GLN B 1 276 ? 19.345 0.508 -9.014 1.00 32.26 355 GLN B N 1
ATOM 4991 C CA . GLN B 1 276 ? 18.065 0.384 -8.304 1.00 32.95 355 GLN B CA 1
ATOM 4992 C C . GLN B 1 276 ? 17.021 1.305 -8.898 1.00 31.58 355 GLN B C 1
ATOM 4993 O O . GLN B 1 276 ? 15.871 0.887 -9.109 1.00 31.03 355 GLN B O 1
ATOM 4999 N N . TRP B 1 277 ? 17.382 2.562 -9.140 1.00 29.47 356 TRP B N 1
ATOM 5000 C CA . TRP B 1 277 ? 16.399 3.494 -9.754 1.00 30.85 356 TRP B CA 1
ATOM 5001 C C . TRP B 1 277 ? 15.907 3.049 -11.159 1.00 29.87 356 TRP B C 1
ATOM 5002 O O . TRP B 1 277 ? 14.717 3.183 -11.482 1.00 29.06 356 TRP B O 1
ATOM 5013 N N . ASN B 1 278 ? 16.795 2.453 -11.941 1.00 30.41 357 ASN B N 1
ATOM 5014 C CA . ASN B 1 278 ? 16.428 1.944 -13.296 1.00 31.87 357 ASN B CA 1
ATOM 5015 C C . ASN B 1 278 ? 15.534 0.735 -13.172 1.00 29.49 357 ASN B C 1
ATOM 5016 O O . ASN B 1 278 ? 14.612 0.589 -13.954 1.00 31.31 357 ASN B O 1
ATOM 5021 N N . TYR B 1 279 ? 15.760 -0.082 -12.146 1.00 30.78 358 TYR B N 1
ATOM 5022 C CA . TYR B 1 279 ? 14.849 -1.194 -11.852 1.00 27.46 358 TYR B CA 1
ATOM 5023 C C . TYR B 1 279 ? 13.452 -0.699 -11.457 1.00 28.44 358 TYR B C 1
ATOM 5024 O O . TYR B 1 279 ? 12.430 -1.207 -11.945 1.00 27.17 358 TYR B O 1
ATOM 5033 N N . ILE B 1 280 ? 13.411 0.324 -10.605 1.00 27.39 359 ILE B N 1
ATOM 5034 C CA . ILE B 1 280 ? 12.152 0.946 -10.222 1.00 28.53 359 ILE B CA 1
ATOM 5035 C C . ILE B 1 280 ? 11.415 1.551 -11.412 1.00 30.84 359 ILE B C 1
ATOM 5036 O O . ILE B 1 280 ? 10.182 1.416 -11.540 1.00 27.69 359 ILE B O 1
ATOM 5041 N N . HIS B 1 281 ? 12.145 2.233 -12.282 1.00 31.38 360 HIS B N 1
ATOM 5042 C CA . HIS B 1 281 ? 11.547 2.812 -13.488 1.00 31.95 360 HIS B CA 1
ATOM 5043 C C . HIS B 1 281 ? 10.876 1.727 -14.321 1.00 33.39 360 HIS B C 1
ATOM 5044 O O . HIS B 1 281 ? 9.680 1.859 -14.697 1.00 29.69 360 HIS B O 1
ATOM 5051 N N . GLU B 1 282 ? 11.577 0.636 -14.553 1.00 31.22 361 GLU B N 1
ATOM 5052 C CA . GLU B 1 282 ? 10.976 -0.492 -15.307 1.00 36.63 361 GLU B CA 1
ATOM 5053 C C . GLU B 1 282 ? 9.794 -1.179 -14.592 1.00 35.47 361 GLU B C 1
ATOM 5054 O O . GLU B 1 282 ? 8.924 -1.721 -15.254 1.00 35.40 361 GLU B O 1
ATOM 5060 N N . MET B 1 283 ? 9.767 -1.144 -13.266 1.00 32.61 362 MET B N 1
ATOM 5061 C CA . MET B 1 283 ? 8.685 -1.759 -12.478 1.00 33.34 362 MET B CA 1
ATOM 5062 C C . MET B 1 283 ? 7.409 -0.974 -12.742 1.00 32.15 362 MET B C 1
ATOM 5063 O O . MET B 1 283 ? 6.366 -1.550 -12.980 1.00 31.29 362 MET B O 1
ATOM 5068 N N . GLY B 1 284 ? 7.522 0.344 -12.753 1.00 32.33 363 GLY B N 1
ATOM 5069 C CA . GLY B 1 284 ? 6.432 1.197 -13.108 1.00 32.52 363 GLY B CA 1
ATOM 5070 C C . GLY B 1 284 ? 5.902 0.899 -14.485 1.00 33.81 363 GLY B C 1
ATOM 5071 O O . GLY B 1 284 ? 4.668 0.869 -14.683 1.00 28.79 363 GLY B O 1
ATOM 5072 N N . GLY B 1 285 ? 6.807 0.663 -15.441 1.00 32.99 364 GLY B N 1
ATOM 5073 C CA . GLY B 1 285 ? 6.377 0.287 -16.808 1.00 33.69 364 GLY B CA 1
ATOM 5074 C C . GLY B 1 285 ? 5.620 -1.041 -16.836 1.00 34.10 364 GLY B C 1
ATOM 5075 O O . GLY B 1 285 ? 4.599 -1.192 -17.583 1.00 31.07 364 GLY B O 1
ATOM 5076 N N . ALA B 1 286 ? 6.101 -2.008 -16.033 1.00 32.59 365 ALA B N 1
ATOM 5077 C CA . ALA B 1 286 ? 5.416 -3.312 -15.921 1.00 34.60 365 ALA B CA 1
ATOM 5078 C C . ALA B 1 286 ? 4.011 -3.208 -15.283 1.00 34.30 365 ALA B C 1
ATOM 5079 O O . ALA B 1 286 ? 3.032 -3.848 -15.736 1.00 30.21 365 ALA B O 1
ATOM 5081 N N . LEU B 1 287 ? 3.910 -2.389 -14.242 1.00 31.16 366 LEU B N 1
ATOM 5082 C CA . LEU B 1 287 ? 2.609 -2.161 -13.612 1.00 30.67 366 LEU B CA 1
ATOM 5083 C C . LEU B 1 287 ? 1.680 -1.545 -14.599 1.00 28.45 366 LEU B C 1
ATOM 5084 O O . LEU B 1 287 ? 0.529 -1.992 -14.726 1.00 28.26 366 LEU B O 1
ATOM 5089 N N . ARG B 1 288 ? 2.155 -0.513 -15.293 1.00 27.96 367 ARG B N 1
ATOM 5090 C CA . ARG B 1 288 ? 1.348 0.154 -16.276 1.00 32.45 367 ARG B CA 1
ATOM 5091 C C . ARG B 1 288 ? 0.788 -0.844 -17.287 1.00 33.26 367 ARG B C 1
ATOM 5092 O O . ARG B 1 288 ? -0.429 -0.922 -17.585 1.00 30.26 367 ARG B O 1
ATOM 5100 N N . SER B 1 289 ? 1.685 -1.675 -17.760 1.00 31.03 368 SER B N 1
ATOM 5101 C CA . SER B 1 289 ? 1.321 -2.615 -18.792 1.00 33.23 368 SER B CA 1
ATOM 5102 C C . SER B 1 289 ? 0.346 -3.706 -18.244 1.00 31.60 368 SER B C 1
ATOM 5103 O O . SER B 1 289 ? -0.579 -4.116 -18.944 1.00 29.96 368 SER B O 1
ATOM 5106 N N . SER B 1 290 ? 0.451 -4.063 -16.965 1.00 30.56 369 SER B N 1
ATOM 5107 C CA . SER B 1 290 ? -0.411 -5.081 -16.396 1.00 31.49 369 SER B CA 1
ATOM 5108 C C . SER B 1 290 ? -1.842 -4.578 -16.251 1.00 31.10 369 SER B C 1
ATOM 5109 O O . SER B 1 290 ? -2.742 -5.359 -16.051 1.00 30.62 369 SER B O 1
ATOM 5112 N N . LEU B 1 291 ? -2.026 -3.273 -16.300 1.00 28.72 370 LEU B N 1
ATOM 5113 C CA . LEU B 1 291 ? -3.350 -2.656 -16.208 1.00 32.20 370 LEU B CA 1
ATOM 5114 C C . LEU B 1 291 ? -4.030 -2.421 -17.557 1.00 36.28 370 LEU B C 1
ATOM 5115 O O . LEU B 1 291 ? -5.105 -1.757 -17.611 1.00 33.13 370 LEU B O 1
ATOM 5120 N N . ASP B 1 292 ? -3.434 -2.966 -18.635 1.00 36.76 371 ASP B N 1
ATOM 5121 C CA . ASP B 1 292 ? -3.939 -2.764 -20.026 1.00 40.11 371 ASP B CA 1
ATOM 5122 C C . ASP B 1 292 ? -5.433 -2.965 -20.226 1.00 36.07 371 ASP B C 1
ATOM 5123 O O . ASP B 1 292 ? -6.065 -2.142 -20.886 1.00 37.77 371 ASP B O 1
ATOM 5128 N N . ASN B 1 293 ? -5.995 -4.025 -19.657 1.00 37.53 372 ASN B N 1
ATOM 5129 C CA . ASN B 1 293 ? -7.412 -4.346 -19.901 1.00 38.79 372 ASN B CA 1
ATOM 5130 C C . ASN B 1 293 ? -8.403 -3.844 -18.830 1.00 35.98 372 ASN B C 1
ATOM 5131 O O . ASN B 1 293 ? -9.560 -4.261 -18.816 1.00 32.72 372 ASN B O 1
ATOM 5136 N N . VAL B 1 294 ? -7.964 -2.975 -17.923 1.00 29.52 373 VAL B N 1
ATOM 5137 C CA . VAL B 1 294 ? -8.787 -2.649 -16.777 1.00 28.10 373 VAL B CA 1
ATOM 5138 C C . VAL B 1 294 ? -9.619 -1.472 -17.201 1.00 26.91 373 VAL B C 1
ATOM 5139 O O . VAL B 1 294 ? -9.090 -0.494 -17.716 1.00 28.41 373 VAL B O 1
ATOM 5143 N N . SER B 1 295 ? -10.916 -1.590 -17.016 1.00 25.36 374 SER B N 1
ATOM 5144 C CA . SER B 1 295 ? -11.821 -0.572 -17.439 1.00 27.23 374 SER B CA 1
ATOM 5145 C C . SER B 1 295 ? -11.726 0.787 -16.679 1.00 27.58 374 SER B C 1
ATOM 5146 O O . SER B 1 295 ? -11.741 1.867 -17.285 1.00 30.25 374 SER B O 1
ATOM 5149 N N . ALA B 1 296 ? -11.578 0.737 -15.355 1.00 25.66 375 ALA B N 1
ATOM 5150 C CA . ALA B 1 296 ? -11.586 1.930 -14.530 1.00 24.89 375 ALA B CA 1
ATOM 5151 C C . ALA B 1 296 ? -10.346 1.906 -13.672 1.00 23.42 375 ALA B C 1
ATOM 5152 O O . ALA B 1 296 ? -10.201 1.054 -12.744 1.00 22.88 375 ALA B O 1
ATOM 5154 N N . VAL B 1 297 ? -9.431 2.784 -13.996 1.00 23.28 376 VAL B N 1
ATOM 5155 C CA . VAL B 1 297 ? -8.119 2.778 -13.341 1.00 23.13 376 VAL B CA 1
ATOM 5156 C C . VAL B 1 297 ? -7.658 4.208 -13.091 1.00 22.29 376 VAL B C 1
ATOM 5157 O O . VAL B 1 297 ? -7.938 5.120 -13.891 1.00 23.91 376 VAL B O 1
ATOM 5161 N N . PHE B 1 298 ? -6.993 4.389 -11.962 1.00 19.99 377 PHE B N 1
ATOM 5162 C CA . PHE B 1 298 ? -6.305 5.669 -11.585 1.00 19.86 377 PHE B CA 1
ATOM 5163 C C . PHE B 1 298 ? -4.923 5.284 -11.119 1.00 20.02 377 PHE B C 1
ATOM 5164 O O . PHE B 1 298 ? -4.748 4.681 -10.009 1.00 20.00 377 PHE B O 1
ATOM 5172 N N . ALA B 1 299 ? -3.918 5.617 -11.929 1.00 19.94 378 ALA B N 1
ATOM 5173 C CA . ALA B 1 299 ? -2.589 5.141 -11.713 1.00 20.93 378 ALA B CA 1
ATOM 5174 C C . ALA B 1 299 ? -1.557 6.233 -11.868 1.00 23.17 378 ALA B C 1
ATOM 5175 O O . ALA B 1 299 ? -1.064 6.455 -12.981 1.00 22.88 378 ALA B O 1
ATOM 5177 N N . PRO B 1 300 ? -1.240 6.923 -10.748 1.00 23.95 379 PRO B N 1
ATOM 5178 C CA . PRO B 1 300 ? -0.331 8.070 -10.839 1.00 24.99 379 PRO B CA 1
ATOM 5179 C C . PRO B 1 300 ? 1.142 7.649 -10.845 1.00 24.36 379 PRO B C 1
ATOM 5180 O O . PRO B 1 300 ? 1.483 6.644 -10.236 1.00 22.80 379 PRO B O 1
ATOM 5184 N N . SER B 1 301 ? 2.003 8.453 -11.458 1.00 27.87 380 SER B N 1
ATOM 5185 C CA . SER B 1 301 ? 3.458 8.169 -11.424 1.00 29.61 380 SER B CA 1
ATOM 5186 C C . SER B 1 301 ? 4.140 8.675 -10.185 1.00 31.16 380 SER B C 1
ATOM 5187 O O . SER B 1 301 ? 4.977 9.620 -10.234 1.00 35.56 380 SER B O 1
ATOM 5190 N N . CYS B 1 302 ? 3.839 8.022 -9.073 1.00 27.79 381 CYS B N 1
ATOM 5191 C CA . CYS B 1 302 ? 4.339 8.419 -7.781 1.00 29.53 381 CYS B CA 1
ATOM 5192 C C . CYS B 1 302 ? 4.737 7.183 -6.991 1.00 29.22 381 CYS B C 1
ATOM 5193 O O . CYS B 1 302 ? 4.210 6.075 -7.184 1.00 25.46 381 CYS B O 1
ATOM 5196 N N . ILE B 1 303 ? 5.678 7.391 -6.084 1.00 28.18 382 ILE B N 1
ATOM 5197 C CA . ILE B 1 303 ? 6.062 6.418 -5.072 1.00 31.21 382 ILE B CA 1
ATOM 5198 C C . ILE B 1 303 ? 5.091 6.554 -3.933 1.00 30.48 382 ILE B C 1
ATOM 5199 O O . ILE B 1 303 ? 4.877 7.652 -3.448 1.00 33.75 382 ILE B O 1
ATOM 5204 N N . GLY B 1 304 ? 4.468 5.460 -3.531 1.00 29.21 383 GLY B N 1
ATOM 5205 C CA . GLY B 1 304 ? 3.574 5.475 -2.404 1.00 28.11 383 GLY B CA 1
ATOM 5206 C C . GLY B 1 304 ? 2.965 4.091 -2.174 1.00 26.37 383 GLY B C 1
ATOM 5207 O O . GLY B 1 304 ? 3.305 3.101 -2.865 1.00 25.41 383 GLY B O 1
ATOM 5208 N N . HIS B 1 305 ? 2.104 4.001 -1.170 1.00 25.86 384 HIS B N 1
ATOM 5209 C CA . HIS B 1 305 ? 1.355 2.747 -0.904 1.00 24.40 384 HIS B CA 1
ATOM 5210 C C . HIS B 1 305 ? 0.132 3.059 -0.077 1.00 25.17 384 HIS B C 1
ATOM 5211 O O . HIS B 1 305 ? 0.237 3.555 1.028 1.00 26.96 384 HIS B O 1
ATOM 5218 N N . GLY B 1 306 ? -1.048 2.855 -0.637 1.00 23.71 385 GLY B N 1
ATOM 5219 C CA . GLY B 1 306 ? -2.251 3.194 0.036 1.00 22.47 385 GLY B CA 1
ATOM 5220 C C . GLY B 1 306 ? -2.687 4.596 -0.250 1.00 23.78 385 GLY B C 1
ATOM 5221 O O . GLY B 1 306 ? -1.879 5.497 -0.481 1.00 23.64 385 GLY B O 1
ATOM 5222 N N . VAL B 1 307 ? -4.009 4.797 -0.278 1.00 21.77 386 VAL B N 1
ATOM 5223 C CA . VAL B 1 307 ? -4.489 6.142 -0.505 1.00 22.09 386 VAL B CA 1
ATOM 5224 C C . VAL B 1 307 ? -5.883 6.410 0.076 1.00 22.50 386 VAL B C 1
ATOM 5225 O O . VAL B 1 307 ? -6.165 7.527 0.509 1.00 23.22 386 VAL B O 1
ATOM 5229 N N . LEU B 1 308 ? -6.732 5.414 0.142 1.00 23.23 387 LEU B N 1
ATOM 5230 C CA . LEU B 1 308 ? -8.176 5.696 0.375 1.00 25.47 387 LEU B CA 1
ATOM 5231 C C . LEU B 1 308 ? -8.506 6.183 1.770 1.00 26.52 387 LEU B C 1
ATOM 5232 O O . LEU B 1 308 ? -9.583 6.715 1.997 1.00 28.24 387 LEU B O 1
ATOM 5237 N N . PHE B 1 309 ? -7.627 5.894 2.727 1.00 25.61 388 PHE B N 1
ATOM 5238 C CA . PHE B 1 309 ? -7.831 6.262 4.127 1.00 27.66 388 PHE B CA 1
ATOM 5239 C C . PHE B 1 309 ? -7.078 7.573 4.441 1.00 29.14 388 PHE B C 1
ATOM 5240 O O . PHE B 1 309 ? -7.048 7.987 5.574 1.00 32.63 388 PHE B O 1
ATOM 5248 N N . LYS B 1 310 ? -6.489 8.219 3.434 1.00 27.05 389 LYS B N 1
ATOM 5249 C CA . LYS B 1 310 ? -5.662 9.382 3.638 1.00 28.75 389 LYS B CA 1
ATOM 5250 C C . LYS B 1 310 ? -6.385 10.694 3.362 1.00 29.27 389 LYS B C 1
ATOM 5251 O O . LYS B 1 310 ? -7.050 10.856 2.344 1.00 26.48 389 LYS B O 1
ATOM 5257 N N . ARG B 1 311 ? -6.213 11.641 4.275 1.00 31.56 390 ARG B N 1
ATOM 5258 C CA . ARG B 1 311 ? -6.759 12.997 4.129 1.00 36.88 390 ARG B CA 1
ATOM 5259 C C . ARG B 1 311 ? -6.373 13.594 2.758 1.00 33.90 390 ARG B C 1
ATOM 5260 O O . ARG B 1 311 ? -7.200 14.232 2.074 1.00 33.19 390 ARG B O 1
ATOM 5268 N N . ASP B 1 312 ? -5.133 13.351 2.336 1.00 31.83 391 ASP B N 1
ATOM 5269 C CA . ASP B 1 312 ? -4.641 13.933 1.104 1.00 34.39 391 ASP B CA 1
ATOM 5270 C C . ASP B 1 312 ? -5.106 13.214 -0.187 1.00 31.42 391 ASP B C 1
ATOM 5271 O O . ASP B 1 312 ? -4.687 13.562 -1.289 1.00 29.46 391 ASP B O 1
ATOM 5276 N N . TRP B 1 313 ? -6.015 12.231 -0.073 1.00 28.37 392 TRP B N 1
ATOM 5277 C CA . TRP B 1 313 ? -6.513 11.586 -1.276 1.00 26.16 392 TRP B CA 1
ATOM 5278 C C . TRP B 1 313 ? -7.188 12.572 -2.220 1.00 26.34 392 TRP B C 1
ATOM 5279 O O . TRP B 1 313 ? -7.241 12.339 -3.431 1.00 25.83 392 TRP B O 1
ATOM 5290 N N . VAL B 1 314 ? -7.685 13.683 -1.685 1.00 28.00 393 VAL B N 1
ATOM 5291 C CA . VAL B 1 314 ? -8.341 14.704 -2.502 1.00 29.41 393 VAL B CA 1
ATOM 5292 C C . VAL B 1 314 ? -7.358 15.482 -3.394 1.00 30.71 393 VAL B C 1
ATOM 5293 O O . VAL B 1 314 ? -7.753 16.120 -4.343 1.00 28.43 393 VAL B O 1
ATOM 5297 N N . ASN B 1 315 ? -6.068 15.368 -3.118 1.00 30.66 394 ASN B N 1
ATOM 5298 C CA . ASN B 1 315 ? -5.052 16.192 -3.755 1.00 32.69 394 ASN B CA 1
ATOM 5299 C C . ASN B 1 315 ? -4.366 15.511 -4.916 1.00 32.80 394 ASN B C 1
ATOM 5300 O O . ASN B 1 315 ? -3.790 16.187 -5.759 1.00 30.61 394 ASN B O 1
ATOM 5305 N N . ILE B 1 316 ? -4.440 14.182 -4.998 1.00 28.64 395 ILE B N 1
ATOM 5306 C CA . ILE B 1 316 ? -3.814 13.486 -6.149 1.00 28.25 395 ILE B CA 1
ATOM 5307 C C . ILE B 1 316 ? -4.699 13.607 -7.402 1.00 29.12 395 ILE B C 1
ATOM 5308 O O . ILE B 1 316 ? -5.928 13.268 -7.399 1.00 29.12 395 ILE B O 1
ATOM 5313 N N . LYS B 1 317 ? -4.063 14.082 -8.464 1.00 29.07 396 LYS B N 1
ATOM 5314 C CA . LYS B 1 317 ? -4.686 14.347 -9.720 1.00 29.55 396 LYS B CA 1
ATOM 5315 C C . LYS B 1 317 ? -3.914 13.788 -10.881 1.00 28.56 396 LYS B C 1
ATOM 5316 O O . LYS B 1 317 ? -2.674 13.798 -10.909 1.00 29.09 396 LYS B O 1
ATOM 5322 N N . ILE B 1 318 ? -4.657 13.307 -11.860 1.00 25.32 397 ILE B N 1
ATOM 5323 C CA . ILE B 1 318 ? -4.077 12.956 -13.144 1.00 26.00 397 ILE B CA 1
ATOM 5324 C C . ILE B 1 318 ? -4.876 13.730 -14.173 1.00 28.66 397 ILE B C 1
ATOM 5325 O O . ILE B 1 318 ? -6.115 13.725 -14.132 1.00 27.21 397 ILE B O 1
ATOM 5330 N N . ASP B 1 319 ? -4.194 14.386 -15.112 1.00 31.59 398 ASP B N 1
ATOM 5331 C CA . ASP B 1 319 ? -4.877 15.241 -16.103 1.00 33.72 398 ASP B CA 1
ATOM 5332 C C . ASP B 1 319 ? -5.856 16.217 -15.375 1.00 31.31 398 ASP B C 1
ATOM 5333 O O . ASP B 1 319 ? -6.968 16.441 -15.831 1.00 32.17 398 ASP B O 1
ATOM 5338 N N . ASP B 1 320 ? -5.451 16.747 -14.228 1.00 32.01 399 ASP B N 1
ATOM 5339 C CA . ASP B 1 320 ? -6.248 17.644 -13.416 1.00 34.25 399 ASP B CA 1
ATOM 5340 C C . ASP B 1 320 ? -7.562 17.015 -12.927 1.00 32.18 399 ASP B C 1
ATOM 5341 O O . ASP B 1 320 ? -8.495 17.737 -12.660 1.00 31.97 399 ASP B O 1
ATOM 5346 N N . ILE B 1 321 ? -7.653 15.691 -12.868 1.00 25.78 400 ILE B N 1
ATOM 5347 C CA . ILE B 1 321 ? -8.848 15.015 -12.379 1.00 24.46 400 ILE B CA 1
ATOM 5348 C C . ILE B 1 321 ? -8.444 14.379 -11.056 1.00 24.84 400 ILE B C 1
ATOM 5349 O O . ILE B 1 321 ? -7.460 13.636 -11.012 1.00 24.15 400 ILE B O 1
ATOM 5354 N N . SER B 1 322 ? -9.093 14.751 -9.950 1.00 24.25 401 SER B N 1
ATOM 5355 C CA . SER B 1 322 ? -8.760 14.203 -8.659 1.00 24.36 401 SER B CA 1
ATOM 5356 C C . SER B 1 322 ? -9.283 12.787 -8.516 1.00 23.55 401 SER B C 1
ATOM 5357 O O . SER B 1 322 ? -10.247 12.368 -9.224 1.00 22.64 401 SER B O 1
ATOM 5360 N N . LEU B 1 323 ? -8.698 12.055 -7.571 1.00 23.15 402 LEU B N 1
ATOM 5361 C CA . LEU B 1 323 ? -9.161 10.658 -7.316 1.00 22.05 402 LEU B CA 1
ATOM 5362 C C . LEU B 1 323 ? -10.649 10.583 -6.924 1.00 22.43 402 LEU B C 1
ATOM 5363 O O . LEU B 1 323 ? -11.397 9.813 -7.501 1.00 20.24 402 LEU B O 1
ATOM 5368 N N . PRO B 1 324 ? -11.104 11.408 -5.974 1.00 22.07 403 PRO B N 1
ATOM 5369 C CA . PRO B 1 324 ? -12.532 11.336 -5.698 1.00 22.32 403 PRO B CA 1
ATOM 5370 C C . PRO B 1 324 ? -13.414 11.647 -6.897 1.00 22.33 403 PRO B C 1
ATOM 5371 O O . PRO B 1 324 ? -14.483 11.052 -6.996 1.00 21.52 403 PRO B O 1
ATOM 5375 N N . SER B 1 325 ? -13.010 12.594 -7.764 1.00 22.54 404 SER B N 1
ATOM 5376 C CA A SER B 1 325 ? -13.826 12.954 -8.900 0.50 23.52 404 SER B CA 1
ATOM 5377 C CA B SER B 1 325 ? -13.805 12.961 -8.926 0.50 23.87 404 SER B CA 1
ATOM 5378 C C . SER B 1 325 ? -13.879 11.781 -9.897 1.00 23.33 404 SER B C 1
ATOM 5379 O O . SER B 1 325 ? -14.954 11.461 -10.433 1.00 20.06 404 SER B O 1
ATOM 5384 N N . ALA B 1 326 ? -12.760 11.096 -10.071 1.00 22.58 405 ALA B N 1
ATOM 5385 C CA . ALA B 1 326 ? -12.725 9.893 -10.950 1.00 22.68 405 ALA B CA 1
ATOM 5386 C C . ALA B 1 326 ? -13.556 8.761 -10.381 1.00 21.40 405 ALA B C 1
ATOM 5387 O O . ALA B 1 326 ? -14.308 8.139 -11.107 1.00 20.11 405 ALA B O 1
ATOM 5389 N N . LEU B 1 327 ? -13.474 8.534 -9.063 1.00 20.55 406 LEU B N 1
ATOM 5390 C CA A LEU B 1 327 ? -14.280 7.506 -8.416 0.50 19.90 406 LEU B CA 1
ATOM 5391 C CA B LEU B 1 327 ? -14.298 7.511 -8.404 0.50 20.81 406 LEU B CA 1
ATOM 5392 C C . LEU B 1 327 ? -15.765 7.824 -8.535 1.00 21.10 406 LEU B C 1
ATOM 5393 O O . LEU B 1 327 ? -16.573 6.939 -8.779 1.00 21.17 406 LEU B O 1
ATOM 5402 N N . ARG B 1 328 ? -16.108 9.085 -8.348 1.00 20.03 407 ARG B N 1
ATOM 5403 C CA . ARG B 1 328 ? -17.532 9.512 -8.505 1.00 21.39 407 ARG B CA 1
ATOM 5404 C C . ARG B 1 328 ? -18.035 9.293 -9.935 1.00 20.52 407 ARG B C 1
ATOM 5405 O O . ARG B 1 328 ? -19.152 8.818 -10.132 1.00 21.57 407 ARG B O 1
ATOM 5413 N N . CYS B 1 329 ? -17.248 9.655 -10.942 1.00 21.78 408 CYS B N 1
ATOM 5414 C CA A CYS B 1 329 ? -17.652 9.415 -12.318 0.50 22.87 408 CYS B CA 1
ATOM 5415 C CA B CYS B 1 329 ? -17.625 9.441 -12.359 0.50 24.75 408 CYS B CA 1
ATOM 5416 C C . CYS B 1 329 ? -17.807 7.928 -12.636 1.00 24.71 408 CYS B C 1
ATOM 5417 O O . CYS B 1 329 ? -18.754 7.516 -13.304 1.00 22.03 408 CYS B O 1
ATOM 5422 N N . TRP B 1 330 ? -16.903 7.101 -12.104 1.00 22.54 409 TRP B N 1
ATOM 5423 C CA . TRP B 1 330 ? -17.077 5.658 -12.263 1.00 23.43 409 TRP B CA 1
ATOM 5424 C C . TRP B 1 330 ? -18.342 5.155 -11.601 1.00 22.19 409 TRP B C 1
ATOM 5425 O O . TRP B 1 330 ? -19.080 4.300 -12.129 1.00 25.10 409 TRP B O 1
ATOM 5436 N N . GLU B 1 331 ? -18.625 5.665 -10.419 1.00 22.14 410 GLU B N 1
ATOM 5437 C CA . GLU B 1 331 ? -19.848 5.325 -9.756 1.00 26.28 410 GLU B CA 1
ATOM 5438 C C . GLU B 1 331 ? -21.080 5.665 -10.644 1.00 25.61 410 GLU B C 1
ATOM 5439 O O . GLU B 1 331 ? -21.981 4.815 -10.866 1.00 27.78 410 GLU B O 1
ATOM 5445 N N . HIS B 1 332 ? -21.123 6.876 -11.183 1.00 24.81 411 HIS B N 1
ATOM 5446 C CA . HIS B 1 332 ? -22.255 7.242 -12.057 1.00 24.74 411 HIS B CA 1
ATOM 5447 C C . HIS B 1 332 ? -22.348 6.293 -13.266 1.00 25.97 411 HIS B C 1
ATOM 5448 O O . HIS B 1 332 ? -23.436 5.855 -13.673 1.00 27.74 411 HIS B O 1
ATOM 5455 N N . SER B 1 333 ? -21.204 5.978 -13.845 1.00 25.97 412 SER B N 1
ATOM 5456 C CA . SER B 1 333 ? -21.188 5.205 -15.080 1.00 31.10 412 SER B CA 1
ATOM 5457 C C . SER B 1 333 ? -21.511 3.711 -14.891 1.00 29.68 412 SER B C 1
ATOM 5458 O O . SER B 1 333 ? -21.888 3.046 -15.863 1.00 30.96 412 SER B O 1
ATOM 5461 N N . THR B 1 334 ? -21.426 3.207 -13.659 1.00 27.28 413 THR B N 1
ATOM 5462 C CA . THR B 1 334 ? -21.658 1.801 -13.345 1.00 28.21 413 THR B CA 1
ATOM 5463 C C . THR B 1 334 ? -22.954 1.627 -12.568 1.00 29.77 413 THR B C 1
ATOM 5464 O O . THR B 1 334 ? -23.168 0.594 -11.921 1.00 28.27 413 THR B O 1
ATOM 5468 N N . ARG B 1 335 ? -23.844 2.630 -12.629 1.00 29.05 414 ARG B N 1
ATOM 5469 C CA . ARG B 1 335 ? -25.032 2.601 -11.805 1.00 30.06 414 ARG B CA 1
ATOM 5470 C C . ARG B 1 335 ? -26.001 1.512 -12.213 1.00 33.77 414 ARG B C 1
ATOM 5471 O O . ARG B 1 335 ? -26.892 1.215 -11.453 1.00 35.95 414 ARG B O 1
ATOM 5479 N N . SER B 1 336 ? -25.822 0.909 -13.367 1.00 38.22 415 SER B N 1
ATOM 5480 C CA . SER B 1 336 ? -26.630 -0.274 -13.696 1.00 52.58 415 SER B CA 1
ATOM 5481 C C . SER B 1 336 ? -25.905 -1.599 -13.395 1.00 56.27 415 SER B C 1
ATOM 5482 O O . SER B 1 336 ? -26.410 -2.666 -13.716 1.00 61.50 415 SER B O 1
ATOM 5485 N N . GLY B 1 337 ? -24.734 -1.537 -12.771 1.00 63.24 416 GLY B N 1
ATOM 5486 C CA . GLY B 1 337 ? -23.910 -2.731 -12.531 1.00 59.55 416 GLY B CA 1
ATOM 5487 C C . GLY B 1 337 ? -23.137 -3.257 -13.745 1.00 59.99 416 GLY B C 1
ATOM 5488 O O . GLY B 1 337 ? -22.924 -4.454 -13.878 1.00 61.33 416 GLY B O 1
ATOM 5489 N N . ASN B 1 338 ? -22.685 -2.368 -14.620 1.00 59.56 417 ASN B N 1
ATOM 5490 C CA . ASN B 1 338 ? -21.823 -2.764 -15.735 1.00 60.70 417 ASN B CA 1
ATOM 5491 C C . ASN B 1 338 ? -20.342 -2.594 -15.401 1.00 56.39 417 ASN B C 1
ATOM 5492 O O . ASN B 1 338 ? -19.516 -3.420 -15.790 1.00 59.80 417 ASN B O 1
ATOM 5497 N N . GLY B 1 343 ? -15.584 3.592 -19.400 1.00 51.47 599 GLY B N 1
ATOM 5498 C CA . GLY B 1 343 ? -14.932 3.727 -18.072 1.00 49.07 599 GLY B CA 1
ATOM 5499 C C . GLY B 1 343 ? -13.671 4.562 -18.175 1.00 40.65 599 GLY B C 1
ATOM 5500 O O . GLY B 1 343 ? -13.006 4.481 -19.209 1.00 43.95 599 GLY B O 1
ATOM 5501 N N . LEU B 1 344 ? -13.322 5.344 -17.134 1.00 38.26 600 LEU B N 1
ATOM 5502 C CA . LEU B 1 344 ? -12.194 6.293 -17.219 1.00 36.97 600 LEU B CA 1
ATOM 5503 C C . LEU B 1 344 ? -10.886 5.583 -16.896 1.00 29.59 600 LEU B C 1
ATOM 5504 O O . LEU B 1 344 ? -10.744 5.030 -15.803 1.00 26.77 600 LEU B O 1
ATOM 5509 N N . ARG B 1 345 ? -9.973 5.625 -17.843 1.00 29.68 601 ARG B N 1
ATOM 5510 C CA . ARG B 1 345 ? -8.630 5.053 -17.717 1.00 29.40 601 ARG B CA 1
ATOM 5511 C C . ARG B 1 345 ? -7.671 6.209 -17.551 1.00 29.42 601 ARG B C 1
ATOM 5512 O O . ARG B 1 345 ? -7.282 6.877 -18.506 1.00 33.07 601 ARG B O 1
ATOM 5520 N N . LEU B 1 346 ? -7.374 6.536 -16.303 1.00 27.42 602 LEU B N 1
ATOM 5521 C CA . LEU B 1 346 ? -6.475 7.631 -16.024 1.00 26.44 602 LEU B CA 1
ATOM 5522 C C . LEU B 1 346 ? -5.148 7.058 -15.577 1.00 26.07 602 LEU B C 1
ATOM 5523 O O . LEU B 1 346 ? -4.934 6.801 -14.380 1.00 26.07 602 LEU B O 1
ATOM 5528 N N . LEU B 1 347 ? -4.281 6.817 -16.526 1.00 27.81 603 LEU B N 1
ATOM 5529 C CA . LEU B 1 347 ? -2.900 6.423 -16.243 1.00 30.09 603 LEU B CA 1
ATOM 5530 C C . LEU B 1 347 ? -2.020 7.596 -16.556 1.00 30.81 603 LEU B C 1
ATOM 5531 O O . LEU B 1 347 ? -2.276 8.323 -17.486 1.00 33.36 603 LEU B O 1
ATOM 5536 N N . GLU B 1 348 ? -1.001 7.809 -15.748 1.00 32.09 604 GLU B N 1
ATOM 5537 C CA . GLU B 1 348 ? -0.190 9.008 -15.896 1.00 35.87 604 GLU B CA 1
ATOM 5538 C C . GLU B 1 348 ? 0.400 9.036 -17.303 1.00 35.86 604 GLU B C 1
ATOM 5539 O O . GLU B 1 348 ? 0.793 7.996 -17.840 1.00 36.42 604 GLU B O 1
ATOM 5545 N N . ARG B 1 349 ? 0.477 10.216 -17.900 1.00 36.07 605 ARG B N 1
ATOM 5546 C CA . ARG B 1 349 ? 0.980 10.298 -19.257 1.00 39.17 605 ARG B CA 1
ATOM 5547 C C . ARG B 1 349 ? 2.503 10.351 -19.373 1.00 42.98 605 ARG B C 1
ATOM 5548 O O . ARG B 1 349 ? 3.027 10.066 -20.441 1.00 42.79 605 ARG B O 1
ATOM 5556 N N . CYS B 1 350 ? 3.197 10.749 -18.308 1.00 41.62 606 CYS B N 1
ATOM 5557 C CA . CYS B 1 350 ? 4.654 10.629 -18.236 1.00 45.18 606 CYS B CA 1
ATOM 5558 C C . CYS B 1 350 ? 5.015 9.362 -17.466 1.00 47.21 606 CYS B C 1
ATOM 5559 O O . CYS B 1 350 ? 4.249 8.900 -16.634 1.00 42.42 606 CYS B O 1
ATOM 5562 N N . SER B 1 351 ? 6.215 8.845 -17.705 1.00 43.47 607 SER B N 1
ATOM 5563 C CA . SER B 1 351 ? 6.575 7.490 -17.316 1.00 47.88 607 SER B CA 1
ATOM 5564 C C . SER B 1 351 ? 7.528 7.399 -16.121 1.00 42.40 607 SER B C 1
ATOM 5565 O O . SER B 1 351 ? 7.906 6.309 -15.755 1.00 46.16 607 SER B O 1
ATOM 5568 N N . TRP B 1 352 ? 7.936 8.513 -15.517 1.00 37.00 608 TRP B N 1
ATOM 5569 C CA . TRP B 1 352 ? 9.069 8.457 -14.613 1.00 36.03 608 TRP B CA 1
ATOM 5570 C C . TRP B 1 352 ? 8.694 8.825 -13.180 1.00 34.34 608 TRP B C 1
ATOM 5571 O O . TRP B 1 352 ? 7.701 9.495 -12.962 1.00 33.51 608 TRP B O 1
ATOM 5582 N N . PRO B 1 353 ? 9.459 8.341 -12.190 1.00 34.76 609 PRO B N 1
ATOM 5583 C CA . PRO B 1 353 ? 9.079 8.581 -10.809 1.00 33.10 609 PRO B CA 1
ATOM 5584 C C . PRO B 1 353 ? 8.914 10.022 -10.431 1.00 36.57 609 PRO B C 1
ATOM 5585 O O . PRO B 1 353 ? 9.804 10.844 -10.677 1.00 32.27 609 PRO B O 1
ATOM 5589 N N . GLN B 1 354 ? 7.754 10.334 -9.853 1.00 36.31 610 GLN B N 1
ATOM 5590 C CA . GLN B 1 354 ? 7.439 11.668 -9.321 1.00 36.45 610 GLN B CA 1
ATOM 5591 C C . GLN B 1 354 ? 7.267 12.672 -10.405 1.00 36.45 610 GLN B C 1
ATOM 5592 O O . GLN B 1 354 ? 7.410 13.868 -10.166 1.00 37.61 610 GLN B O 1
ATOM 5598 N N . CYS B 1 355 ? 6.927 12.230 -11.603 1.00 37.19 611 CYS B N 1
ATOM 5599 C CA . CYS B 1 355 ? 6.724 13.171 -12.680 1.00 37.94 611 CYS B CA 1
ATOM 5600 C C . CYS B 1 355 ? 5.392 13.924 -12.523 1.00 39.65 611 CYS B C 1
ATOM 5601 O O . CYS B 1 355 ? 5.233 14.967 -13.125 1.00 40.62 611 CYS B O 1
ATOM 5604 N N . ASN B 1 356 ? 4.477 13.415 -11.688 1.00 35.76 612 ASN B N 1
ATOM 5605 C CA . ASN B 1 356 ? 3.180 14.106 -11.369 1.00 35.04 612 ASN B CA 1
ATOM 5606 C C . ASN B 1 356 ? 3.397 15.237 -10.371 1.00 36.54 612 ASN B C 1
ATOM 5607 O O . ASN B 1 356 ? 3.997 15.004 -9.313 1.00 38.17 612 ASN B O 1
ATOM 5612 N N . HIS B 1 357 ? 2.972 16.459 -10.674 1.00 37.48 613 HIS B N 1
ATOM 5613 C CA . HIS B 1 357 ? 3.230 17.553 -9.724 1.00 41.69 613 HIS B CA 1
ATOM 5614 C C . HIS B 1 357 ? 2.428 17.442 -8.431 1.00 41.48 613 HIS B C 1
ATOM 5615 O O . HIS B 1 357 ? 2.791 18.018 -7.424 1.00 40.34 613 HIS B O 1
ATOM 5622 N N . SER B 1 358 ? 1.360 16.649 -8.420 1.00 38.33 614 SER B N 1
ATOM 5623 C CA . SER B 1 358 ? 0.613 16.452 -7.174 1.00 36.58 614 SER B CA 1
ATOM 5624 C C . SER B 1 358 ? 1.012 15.255 -6.331 1.00 35.65 614 SER B C 1
ATOM 5625 O O . SER B 1 358 ? 0.233 14.864 -5.487 1.00 34.12 614 SER B O 1
ATOM 5628 N N . CYS B 1 359 ? 2.202 14.660 -6.517 1.00 36.35 615 CYS B N 1
ATOM 5629 C CA . CYS B 1 359 ? 2.587 13.480 -5.718 1.00 37.97 615 CYS B CA 1
ATOM 5630 C C . CYS B 1 359 ? 2.678 13.821 -4.231 1.00 38.95 615 CYS B C 1
ATOM 5631 O O . CYS B 1 359 ? 3.216 14.867 -3.891 1.00 40.76 615 CYS B O 1
ATOM 5634 N N . PRO B 1 360 ? 2.190 12.940 -3.330 1.00 37.87 616 PRO B N 1
ATOM 5635 C CA . PRO B 1 360 ? 2.232 13.258 -1.886 1.00 40.29 616 PRO B CA 1
ATOM 5636 C C . PRO B 1 360 ? 3.661 13.366 -1.310 1.00 44.03 616 PRO B C 1
ATOM 5637 O O . PRO B 1 360 ? 4.522 12.613 -1.770 1.00 48.57 616 PRO B O 1
#

Radius of gyration: 30.24 Å; Cα contacts (8 Å, |Δi|>4): 1575; chains: 2; bounding box: 80×82×74 Å

Foldseek 3Di:
DFFFWDFFPDQLQFFFVSAGFTKTKDAFPDAQEEEEEEEDDAAAQDDVRVVVCCVPVVVLRHCPPPDRTDDFFFCDALDCLLHVPRNRPIYMYGYHRQRQLLFFCASFADPVDPPRGTAHRSVVSVLRRLVVCVVVRHLVDAPGEYEYEYFASSLLNCLFCVQVSCCCVCPVVVGNYAYAYERFQQAEDQDAALDDDPDRLLVSLQSSCVRRVGRGDPVLCVVVVPRSSVRSHCLSSVVPDDHHYAYEHALQEPVNNVSSVLPDDDDVSSQVVSLVSSVVSVVSCVVHDHYAYEQEYYGDQRRDSCQQQFDAPNAGPSNQVVQSCVVVSCHDDGHHPDRHYPPGVRHDD/DFFFWDFFPDQLQFFFQSAGFTKTWDAFPDAQEEEEEEEDDAAAQDDVRVVVCCVPPVVLRHCPPPDRTDAFFFCDALDCLLHVPRNRHIYMYGRHRQRQLLFFCASAFPVPDPSRGTARRSVVSVLRNLVVCVVVRNLVDAPYEYEYEYFASSLLNCLFCVVVSVCCVCPVVVRNYAYAYERFQQAEDQDAALDDDPDHDLRSLQSSCVNRVGHGDPVLCVVVVPRSSVRSHCLSSVVPDQFHYAYEHALQEPVNNVNSVLPDDDDVSSQVVSLVSSVVSVVSCVPRAHYAYEQEYYGDQRRDSCQQQDDAVNQGPSNQVVVPCVVCVVRHYDDGHHPDRHYPPGVRHD

B-factor: mean 36.11, std 12.99, range [18.1, 109.48]

Nearest PDB structures (foldseek):
  4uzk-assembly1_A  TM=1.003E+00  e=5.901E-83  Drosophila melanogaster
  4uzk-assembly1_B  TM=9.996E-01  e=1.384E-78  Drosophila melanogaster
  4uzj-assembly2_B  TM=1.001E+00  e=2.400E-72  Drosophila melanogaster
  4uzj-assembly1_A  TM=1.001E+00  e=2.659E-71  Drosophila melanogaster
  4uz6-assembly1_A  TM=9.419E-01  e=6.374E-47  Homo sapiens

Solvent-accessible surface area: 29519 Å² total; per-residue (Å²): 171,24,0,114,79,28,116,15,88,66,87,69,14,8,0,1,54,20,28,101,4,1,9,0,33,19,64,47,128,94,26,88,50,3,2,0,3,0,44,20,25,60,48,0,25,42,67,133,14,0,138,44,13,59,134,198,74,88,96,24,0,0,6,88,104,27,67,116,63,63,115,16,2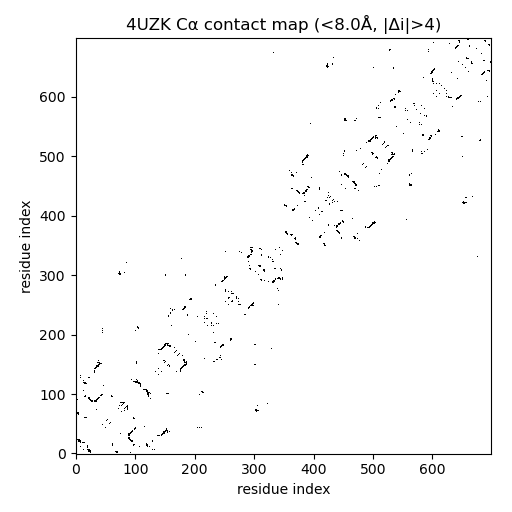0,0,0,0,2,44,95,68,132,14,0,47,40,1,51,74,3,0,0,0,0,0,6,4,2,0,0,0,2,1,0,0,30,44,69,120,50,8,104,108,36,102,164,5,74,44,80,0,3,0,4,49,2,0,100,36,0,0,32,30,0,37,99,61,12,0,7,151,79,75,43,1,38,0,5,0,0,0,6,12,4,0,0,20,0,0,1,2,4,0,37,62,4,95,69,8,0,30,67,108,94,155,35,127,16,43,6,5,0,0,0,0,0,0,2,22,14,33,66,146,39,72,64,120,48,118,55,65,39,40,58,14,30,89,60,0,59,111,23,8,82,14,66,14,18,130,67,1,35,144,70,52,101,124,66,27,13,43,0,9,13,0,63,67,1,40,94,37,26,140,10,46,6,2,0,0,1,4,2,1,0,88,6,0,18,154,41,1,57,4,47,84,37,122,50,100,119,18,98,92,37,0,65,111,0,3,35,33,0,64,64,27,0,90,123,2,58,2,1,0,0,0,0,0,43,10,50,2,2,0,85,69,175,55,0,41,81,4,85,1,46,106,8,22,0,2,12,1,0,46,8,7,7,8,52,30,69,139,66,15,92,0,22,15,203,34,58,142,34,80,30,10,166,20,25,42,185,166,26,0,107,78,27,117,14,89,66,85,62,13,7,0,0,60,32,27,101,4,1,6,0,32,19,69,47,129,90,26,80,51,4,2,0,3,0,38,22,27,90,54,0,34,38,68,185,29,0,120,50,12,56,128,194,74,92,94,24,0,0,6,90,105,28,68,117,64,64,117,19,20,0,0,0,2,47,113,77,166,20,0,50,43,1,48,74,3,0,0,0,0,0,6,6,1,0,0,0,1,0,0,0,37,36,52,115,43,24,131,110,62,235,145,13,68,36,42,0,3,0,2,30,1,1,104,36,0,0,33,29,0,36,118,55,15,0,6,180,56,78,42,1,36,1,7,0,0,0,5,13,4,0,0,24,0,0,4,4,4,0,39,79,4,94,70,29,0,35,71,119,88,161,33,125,15,36,6,6,0,1,0,0,0,1,2,29,18,39,60,155,47,83,63,118,44,117,70,65,38,41,78,16,33,106,59,0,60,103,28,10,90,14,47,12,24,122,89,2,29,137,72,50,101,120,63,22,10,49,0,11,13,1,63,67,5,38,99,40,28,138,11,13,6,2,0,1,0,2,2,1,0,73,0,0,15,134,50,2,54,8,46,85,39,124,51,97,116,18,96,101,38,0,75,111,0,3,33,26,0,65,64,30,0,91,133,3,60,2,1,0,0,0,0,0,46,9,36,1,3,1,82,66,190,61,0,39,86,4,85,1,43,108,7,20,1,2,13,1,0,47,7,8,7,8,40,9,72,100,37,114,83,19,90,1,23,15,203,36,60,147,28,82,29,11,174,25,29,96

GO terms:
  GO:0005576 extracellular region (C, IDA)
  GO:0090090 negative regulation of canonical Wnt signaling pathway (P, IDA)
  GO:0005576 extracellular region (C, EXP)
  GO:0009986 cell surface (C, EXP)
  GO:0007419 ventral cord development (P, HMP)
  GO:0045880 positive regulation of smoothened signaling pathway (P, IGI)
  GO:0048190 wing disc dorsal/ventral pattern formation (P, IGI)
  GO:0090090 negative regulation of canonical Wnt signaling pathway (P, IGI)
  GO:0035220 wing disc development (P, IMP)
  GO:0035222 wing disc pattern formation (P, IMP)
  GO:0045880 positive regulation of smoothened signaling pathway (P, IMP)
  GO:0048076 regulation of compound eye pigmentation (P, IMP)
  GO:0048546 digestive tract morphogenesis (P, IMP)
  GO:0090090 negative regulation of canonical Wnt signaling pathway (P, IMP)